Protein AF-0000000084810720 (afdb_homodimer)

Secondary structure (DSSP, 8-state):
-HHHHTHHHHTTSPSSEEEE-HHHHHHHHHHHHHHHHTTT-EEEEEGGG---HHHHHHHHHTT-EEEESSHHHHHHHHHTT--GGGEEE--SS--HHHHHHHHHHT-SEEEE-SHHHHHHHHHHHHHHT--EEEEEEEE------S-TTT---STT-SSSEEHHHHHHTHHHHHH-SSEEEEEEE----SSB--HHHHHHHHHHHHHHHHHHHHTT---SEEE----B---SS-GGG-SS--HHHHHHHHHHH---TT-EEEE--SHHHHSTTEEEEEEEEEEEE-TT--EEEEES--TTT--HHHHH-----EEESSS-TTPPEEEEEEE-SSS-TT-EEEEEEEEE---TT-EEEE-S-SSSSGGG-B-GGGPPPPEEEEGGG--/-HHHHTHHHHTTSPSSEEEE-HHHHHHHHHHHHHHHHTTT-EEEEEGGG---HHHHHHHHHTT-EEEESSHHHHHHHHHTT--GGGEEE--SS--HHHHHHHHHHT-SEEEE-SHHHHHHHHHHHHHHT--EEEEEEEE------S-TTT---STT-SSSEEHHHHHHTHHHHHH-SSEEEEEEE----SSB--HHHHHHHHHHHHHHHHHHHHTT---SEEE----B---SS-GGG-SS--HHHHHHHHHHH---TT-EEEE--SHHHHTTTEEEEEEEEEEEE-TT--EEEEES--TTT--HHHHH-----EEESSS-TTPPEEEEEEE-SSS-TT-EEEEEEEEE---TT-EEEE-S-SSSSGGG-B-GGGPPPPEEEEGGG--

Sequence (774 aa):
MLSRQIASKLRGYETPFYLYDMALLRQTLESVVYESKKYGYKVHYAIKANYDDHLLAVIREYGLGIDCASGNELRKAVEAGFDPKGIVYAGVGKRDKELKYAIEQNILAINCESIQELELVDALSAEAGKVTDIALRINPDIDPKTNHCIDTGQADSKFGISYEEVLEHAAEIRSLKNVNIIGLHLHIGSQIRELHVFENMCNKVNVIVENLEKLGCKFRFVDVGGGLGVNYDVPENEPIPNFASLFSIVHNHLRIGDREVHFEFGRSIVAECGELITTVLFNKTTATGRKLVIVDASMTELVRPAMYGSYHNIENITAKDDEVREKYTVVGTACESTDVFDENVTLRRTHRGDLLTIKSAGAYGMSMASRYNLHDLPGAVYSDEIKMLSRQIASKLRGYETPFYLYDMALLRQTLESVVYESKKYGYKVHYAIKANYDDHLLAVIREYGLGIDCASGNELRKAVEAGFDPKGIVYAGVGKRDKELKYAIEQNILAINCESIQELELVDALSAEAGKVTDIALRINPDIDPKTNHCIDTGQADSKFGISYEEVLEHAAEIRSLKNVNIIGLHLHIGSQIRELHVFENMCNKVNVIVENLEKLGCKFRFVDVGGGLGVNYDVPENEPIPNFASLFSIVHNHLRIGDREVHFEFGRSIVAECGELITTVLFNKTTATGRKLVIVDASMTELVRPAMYGSYHNIENITAKDDEVREKYTVVGTACESTDVFDENVTLRRTHRGDLLTIKSAGAYGMSMASRYNLHDLPGAVYSDEIK

Radius of gyration: 27.64 Å; Cα contacts (8 Å, |Δi|>4): 1831; chains: 2; bounding box: 71×82×56 Å

InterPro domains:
  IPR000183 Ornithine/DAP/Arg decarboxylase [PR01179] (45-63)
  IPR000183 Ornithine/DAP/Arg decarboxylase [PR01179] (65-77)
  IPR000183 Ornithine/DAP/Arg decarboxylase [PR01179] (178-191)
  IPR000183 Ornithine/DAP/Arg decarboxylase [PR01179] (261-280)
  IPR000183 Ornithine/DAP/Arg decarboxylase [PR01179] (362-375)
  IPR002986 Diaminopimelate decarboxylase, LysA [PR01181] (63-80)
  IPR002986 Diaminopimelate decarboxylase, LysA [PR01181] (152-161)
  IPR002986 Diaminopimelate decarboxylase, LysA [PR01181] (290-308)
  IPR002986 Diaminopimelate decarboxylase, LysA [TIGR01048] (11-383)
  IPR002986 Diaminopimelate decarboxylase, LysA [cd06828] (13-381)
  IPR009006 Alanine racemase/group IV decarboxylase, C-terminal [G3DSA:2.40.37.10] (11-384)
  IPR009006 Alanine racemase/group IV decarboxylase, C-terminal [SSF50621] (250-383)
  IPR022643 Orn/DAP/Arg decarboxylase 2, C-terminal [PF00278] (17-362)
  IPR022644 Orn/DAP/Arg decarboxylase 2, N-terminal [PF02784] (40-271)
  IPR022653 Orn/DAP/Arg decarboxylase 2, pyridoxal-phosphate binding site [PS00878] (45-63)
  IPR029066 PLP-binding barrel [G3DSA:3.20.20.10] (22-268)
  IPR029066 PLP-binding barrel [SSF51419] (14-273)

Nearest PDB structures (foldseek):
  3c5q-assembly1_A-2  TM=9.514E-01  e=4.712E-42  unclassified
  2qgh-assembly1_A-2  TM=9.510E-01  e=9.494E-42  unclassified
  4xg1-assembly1_B  TM=9.129E-01  e=1.544E-35  Psychromonas ingrahamii 37
  3n2b-assembly2_D  TM=8.959E-01  e=3.299E-35  Vibrio cholerae O1 biovar El Tor str. N16961
  3n2b-assembly2_C  TM=8.594E-01  e=1.339E-34  Vibrio cholerae O1 biovar El Tor str. N16961

Organism: NCBI:txid717959

Solvent-accessible surface area (backbone atoms only — not comparable to full-atom values): 39087 Å² total; per-residue (Å²): 107,70,62,61,79,43,37,82,70,52,72,79,52,76,69,30,23,36,39,33,36,53,67,56,35,50,53,37,50,50,48,47,50,56,49,29,56,76,73,61,43,44,51,16,37,25,41,60,21,46,71,49,66,72,58,48,51,55,48,48,75,71,65,47,26,34,32,22,52,32,53,50,36,44,49,50,42,49,74,68,64,46,58,40,65,41,26,35,41,42,41,62,54,79,48,69,72,37,49,53,49,46,63,70,58,54,38,46,23,44,34,30,31,40,70,68,50,45,53,48,50,26,52,54,19,50,75,69,73,41,67,40,43,24,20,46,22,38,30,74,53,44,86,58,84,53,60,74,68,53,30,43,11,33,49,78,33,81,42,33,27,40,63,65,55,50,62,74,38,40,69,62,59,67,65,50,81,17,48,38,63,37,28,39,34,33,49,64,39,59,66,44,79,57,67,65,60,55,48,53,48,26,52,51,48,36,52,51,51,54,54,42,40,74,72,66,54,63,58,53,30,41,28,59,26,44,22,56,25,70,45,47,80,53,37,83,81,41,69,55,52,67,51,58,60,52,52,50,46,46,66,73,50,44,70,68,78,89,43,41,43,32,35,31,43,27,49,50,56,34,13,64,26,14,28,38,37,24,35,30,63,43,75,47,66,31,78,82,63,51,36,33,38,31,25,63,38,25,38,35,48,43,32,46,27,46,54,71,66,44,76,53,36,61,45,58,51,60,50,63,89,84,45,57,72,41,69,28,25,39,26,26,25,51,96,44,70,46,25,38,61,41,74,78,40,73,31,47,56,77,51,65,69,32,38,35,38,36,39,55,34,26,29,48,11,74,34,50,25,28,35,44,54,54,43,75,75,61,49,78,46,48,56,87,72,62,131,106,70,62,60,78,44,35,80,68,52,72,80,54,76,68,29,24,36,41,33,38,53,68,54,35,50,52,36,51,50,47,49,49,57,49,30,56,77,74,60,43,44,51,16,36,24,42,60,21,46,71,51,65,72,58,49,52,56,47,47,75,70,65,48,27,34,33,20,51,32,54,51,36,44,50,48,43,50,73,68,64,47,60,40,64,41,26,35,38,41,42,62,52,79,48,70,74,35,49,54,49,46,60,72,57,55,38,47,23,43,35,32,32,38,71,69,50,45,51,48,50,26,53,54,20,50,76,69,71,41,68,40,43,23,20,46,22,39,32,76,54,46,84,59,85,52,61,74,71,52,35,43,13,32,50,79,33,82,44,32,28,41,62,64,54,50,60,72,39,41,68,61,60,68,64,50,80,17,47,40,61,38,28,38,33,34,49,65,37,59,66,42,79,57,66,65,61,55,50,50,48,25,50,50,48,35,52,52,51,52,55,42,41,74,73,67,54,64,58,53,30,40,28,61,26,44,23,57,24,71,46,47,80,52,38,82,81,40,68,54,52,67,50,58,60,52,53,50,47,46,65,74,50,43,70,67,78,90,44,42,43,34,34,32,42,26,50,49,56,34,13,62,26,14,26,40,35,25,35,30,63,44,75,46,67,31,78,81,63,51,37,33,36,30,26,64,37,27,38,33,47,43,31,45,28,47,54,70,65,44,76,54,37,62,44,60,50,59,50,62,87,84,44,59,75,42,70,28,25,38,27,26,26,51,94,44,67,46,25,38,59,41,74,78,40,71,31,49,58,79,52,68,70,32,38,35,37,36,40,54,33,27,29,49,11,74,35,49,24,29,36,42,53,53,42,73,74,60,50,77,46,46,56,85,72,62,130

Structure (mmCIF, N/CA/C/O backbone):
data_AF-0000000084810720-model_v1
#
loop_
_entity.id
_entity.type
_entity.pdbx_description
1 polymer 'Diaminopimelate decarboxylase'
#
loop_
_atom_site.group_PDB
_atom_site.id
_atom_site.type_symbol
_atom_site.label_atom_id
_atom_site.label_alt_id
_atom_site.label_comp_id
_atom_site.label_asym_id
_atom_site.label_entity_id
_atom_site.label_seq_id
_atom_site.pdbx_PDB_ins_code
_atom_site.Cartn_x
_atom_site.Cartn_y
_atom_site.Cartn_z
_atom_site.occupancy
_atom_site.B_iso_or_equiv
_atom_site.auth_seq_id
_atom_site.auth_comp_id
_atom_site.auth_asym_id
_atom_site.auth_atom_id
_atom_site.pdbx_PDB_model_num
ATOM 1 N N . MET A 1 1 ? -27.172 2.68 7.051 1 84.62 1 MET A N 1
ATOM 2 C CA . MET A 1 1 ? -26.125 2.857 6.047 1 84.62 1 MET A CA 1
ATOM 3 C C . MET A 1 1 ? -26.719 2.889 4.645 1 84.62 1 MET A C 1
ATOM 5 O O . MET A 1 1 ? -27.688 2.174 4.355 1 84.62 1 MET A O 1
ATOM 9 N N . LEU A 1 2 ? -26.219 3.75 3.887 1 90.38 2 LEU A N 1
ATOM 10 C CA . LEU A 1 2 ? -26.766 4.031 2.564 1 90.38 2 LEU A CA 1
ATOM 11 C C . LEU A 1 2 ? -26.812 2.77 1.713 1 90.38 2 LEU A C 1
ATOM 13 O O . LEU A 1 2 ? -27.812 2.5 1.042 1 90.38 2 LEU A O 1
ATOM 17 N N . SER A 1 3 ? -25.781 1.954 1.827 1 93.44 3 SER A N 1
ATOM 18 C CA . SER A 1 3 ? -25.672 0.78 0.967 1 93.44 3 SER A CA 1
ATOM 19 C C . SER A 1 3 ? -26.844 -0.168 1.187 1 93.44 3 SER A C 1
ATOM 21 O O . SER A 1 3 ? -27.422 -0.688 0.227 1 93.44 3 SER A O 1
ATOM 23 N N . ARG A 1 4 ? -27.203 -0.356 2.422 1 91.44 4 ARG A N 1
ATOM 24 C CA . ARG A 1 4 ? -28.328 -1.239 2.746 1 91.44 4 ARG A CA 1
ATOM 25 C C . ARG A 1 4 ? -29.625 -0.712 2.158 1 91.44 4 ARG A C 1
ATOM 27 O O . ARG A 1 4 ? -30.438 -1.485 1.653 1 91.44 4 ARG A O 1
ATOM 34 N N . GLN A 1 5 ? -29.812 0.526 2.189 1 92.31 5 GLN A N 1
ATOM 35 C CA . GLN A 1 5 ? -31.047 1.177 1.761 1 92.31 5 GLN A CA 1
ATOM 36 C C . GLN A 1 5 ? -31.219 1.095 0.246 1 92.31 5 GLN A C 1
ATOM 38 O O . GLN A 1 5 ? -32.344 1.059 -0.258 1 92.31 5 GLN A O 1
ATOM 43 N N . ILE A 1 6 ? -30.062 0.969 -0.475 1 94.81 6 ILE A N 1
ATOM 44 C CA . ILE A 1 6 ? -30.172 1.037 -1.928 1 94.81 6 ILE A CA 1
ATOM 45 C C . ILE A 1 6 ? -29.484 -0.176 -2.555 1 94.81 6 ILE A C 1
ATOM 47 O O . ILE A 1 6 ? -28.922 -0.084 -3.65 1 94.81 6 ILE A O 1
ATOM 51 N N . ALA A 1 7 ? -29.406 -1.198 -1.912 1 94.88 7 ALA A N 1
ATOM 52 C CA . ALA A 1 7 ? -28.688 -2.4 -2.314 1 94.88 7 ALA A CA 1
ATOM 53 C C . ALA A 1 7 ? -29.078 -2.836 -3.723 1 94.88 7 ALA A C 1
ATOM 55 O O . ALA A 1 7 ? -28.234 -3.191 -4.535 1 94.88 7 ALA A O 1
ATOM 56 N N . SER A 1 8 ? -30.344 -2.824 -4.031 1 92.62 8 SER A N 1
ATOM 57 C CA . SER A 1 8 ? -30.844 -3.27 -5.328 1 92.62 8 SER A CA 1
ATOM 58 C C . SER A 1 8 ? -30.297 -2.412 -6.461 1 92.62 8 SER A C 1
ATOM 60 O O . SER A 1 8 ? -30.031 -2.916 -7.555 1 92.62 8 SER A O 1
ATOM 62 N N . LYS A 1 9 ? -30.094 -1.129 -6.184 1 94.69 9 LYS A N 1
ATOM 63 C CA . LYS A 1 9 ? -29.578 -0.205 -7.199 1 94.69 9 LYS A CA 1
ATOM 64 C C . LYS A 1 9 ? -28.094 -0.407 -7.434 1 94.69 9 LYS A C 1
ATOM 66 O O . LYS A 1 9 ? -27.562 -0.013 -8.477 1 94.69 9 LYS A O 1
ATOM 71 N N . LEU A 1 10 ? -27.422 -1.032 -6.5 1 95.69 10 LEU A N 1
ATOM 72 C CA . LEU A 1 10 ? -25.969 -1.139 -6.555 1 95.69 10 LEU A CA 1
ATOM 73 C C . LEU A 1 10 ? -25.531 -2.271 -7.48 1 95.69 10 LEU A C 1
ATOM 75 O O . LEU A 1 10 ? -24.391 -2.305 -7.941 1 95.69 10 LEU A O 1
ATOM 79 N N . ARG A 1 11 ? -26.406 -3.207 -7.852 1 92.25 11 ARG A N 1
ATOM 80 C CA . ARG A 1 11 ? -26.094 -4.352 -8.703 1 92.25 11 ARG A CA 1
ATOM 81 C C . ARG A 1 11 ? -25.766 -3.908 -10.125 1 92.25 11 ARG A C 1
ATOM 83 O O . ARG A 1 11 ? -25.125 -4.641 -10.875 1 92.25 11 ARG A O 1
ATOM 90 N N . GLY A 1 12 ? -26.109 -2.699 -10.445 1 90.56 12 GLY A N 1
ATOM 91 C CA . GLY A 1 12 ? -25.859 -2.197 -11.789 1 90.56 12 GLY A CA 1
ATOM 92 C C . GLY A 1 12 ? -24.453 -1.64 -11.953 1 90.56 12 GLY A C 1
ATOM 93 O O . GLY A 1 12 ? -24 -1.419 -13.078 1 90.56 12 GLY A O 1
ATOM 94 N N . TYR A 1 13 ? -23.703 -1.495 -10.898 1 95.62 13 TYR A N 1
ATOM 95 C CA . TYR A 1 13 ? -22.359 -0.927 -10.945 1 95.62 13 TYR A CA 1
ATOM 96 C C . TYR A 1 13 ? -21.297 -2.021 -10.867 1 95.62 13 TYR A C 1
ATOM 98 O O . TYR A 1 13 ? -21.484 -3.031 -10.188 1 95.62 13 TYR A O 1
ATOM 106 N N . GLU A 1 14 ? -20.234 -1.874 -11.539 1 96.5 14 GLU A N 1
ATOM 107 C CA . GLU A 1 14 ? -19.141 -2.842 -11.5 1 96.5 14 GLU A CA 1
ATOM 108 C C . GLU A 1 14 ? -18.375 -2.76 -10.18 1 96.5 14 GLU A C 1
ATOM 110 O O . GLU A 1 14 ? -17.859 -1.699 -9.82 1 96.5 14 GLU A O 1
ATOM 115 N N . THR A 1 15 ? -18.297 -3.836 -9.469 1 97.94 15 THR A N 1
ATOM 116 C CA . THR A 1 15 ? -17.547 -3.91 -8.219 1 97.94 15 THR A CA 1
ATOM 117 C C . THR A 1 15 ? -16.094 -4.309 -8.484 1 97.94 15 THR A C 1
ATOM 119 O O . THR A 1 15 ? -15.789 -4.891 -9.531 1 97.94 15 THR A O 1
ATOM 122 N N . PRO A 1 16 ? -15.258 -3.936 -7.527 1 98.44 16 PRO A N 1
ATOM 123 C CA . PRO A 1 16 ? -15.484 -3.141 -6.316 1 98.44 16 PRO A CA 1
ATOM 124 C C . PRO A 1 16 ? -15.539 -1.642 -6.598 1 98.44 16 PRO A C 1
ATOM 126 O O . PRO A 1 16 ? -14.938 -1.17 -7.566 1 98.44 16 PRO A O 1
ATOM 129 N N . PHE A 1 17 ? -16.312 -0.881 -5.848 1 98.69 17 PHE A N 1
ATOM 130 C CA . PHE A 1 17 ? -16.344 0.572 -5.957 1 98.69 17 PHE A CA 1
ATOM 131 C C . PHE A 1 17 ? -16.609 1.213 -4.598 1 98.69 17 PHE A C 1
ATOM 133 O O . PHE A 1 17 ? -17.109 0.559 -3.688 1 98.69 17 PHE A O 1
ATOM 140 N N . TYR A 1 18 ? -16.188 2.438 -4.426 1 98.88 18 TYR A N 1
ATOM 141 C CA . TYR A 1 18 ? -16.531 3.221 -3.244 1 98.88 18 TYR A CA 1
ATOM 142 C C . TYR A 1 18 ? -17.891 3.9 -3.42 1 98.88 18 TYR A C 1
ATOM 144 O O . TYR A 1 18 ? -18.141 4.535 -4.445 1 98.88 18 TYR A O 1
ATOM 152 N N . LEU A 1 19 ? -18.719 3.695 -2.477 1 98.81 19 LEU A N 1
ATOM 153 C CA . LEU A 1 19 ? -20 4.395 -2.391 1 98.81 19 LEU A CA 1
ATOM 154 C C . LEU A 1 19 ? -19.922 5.547 -1.395 1 98.81 19 LEU A C 1
ATOM 156 O O . LEU A 1 19 ? -19.672 5.328 -0.208 1 98.81 19 LEU A O 1
ATOM 160 N N . TYR A 1 20 ? -20.172 6.781 -1.903 1 98.81 20 TYR A N 1
ATOM 161 C CA . TYR A 1 20 ? -20.109 7.949 -1.034 1 98.81 20 TYR A CA 1
ATOM 162 C C . TYR A 1 20 ? -21.516 8.492 -0.752 1 98.81 20 TYR A C 1
ATOM 164 O O . TYR A 1 20 ? -22.25 8.836 -1.679 1 98.81 20 TYR A O 1
ATOM 172 N N . ASP A 1 21 ? -21.859 8.508 0.487 1 98.75 21 ASP A N 1
ATOM 173 C CA . ASP A 1 21 ? -23.094 9.141 0.952 1 98.75 21 ASP A CA 1
ATOM 174 C C . ASP A 1 21 ? -22.922 10.656 1.062 1 98.75 21 ASP A C 1
ATOM 176 O O . ASP A 1 21 ? -22.516 11.164 2.109 1 98.75 21 ASP A O 1
ATOM 180 N N . MET A 1 22 ? -23.375 11.344 0.052 1 98.62 22 MET A N 1
ATOM 181 C CA . MET A 1 22 ? -23.109 12.773 -0.037 1 98.62 22 MET A CA 1
ATOM 182 C C . MET A 1 22 ? -23.984 13.547 0.946 1 98.62 22 MET A C 1
ATOM 184 O O . MET A 1 22 ? -23.609 14.617 1.419 1 98.62 22 MET A O 1
ATOM 188 N N . ALA A 1 23 ? -25.141 13.023 1.277 1 98.44 23 ALA A N 1
ATOM 189 C CA . ALA A 1 23 ? -25.984 13.656 2.289 1 98.44 23 ALA A CA 1
ATOM 190 C C . ALA A 1 23 ? -25.328 13.602 3.664 1 98.44 23 ALA A C 1
ATOM 192 O O . ALA A 1 23 ? -25.344 14.586 4.41 1 98.44 23 ALA A O 1
ATOM 193 N N . LEU A 1 24 ? -24.75 12.469 3.951 1 98.62 24 LEU A N 1
ATOM 194 C CA . LEU A 1 24 ? -24.078 12.328 5.23 1 98.62 24 LEU A CA 1
ATOM 195 C C . LEU A 1 24 ? -22.859 13.242 5.301 1 98.62 24 LEU A C 1
ATOM 197 O O . LEU A 1 24 ? -22.578 13.844 6.344 1 98.62 24 LEU A O 1
ATOM 201 N N . LEU A 1 25 ? -22.094 13.352 4.23 1 98.88 25 LEU A N 1
ATOM 202 C CA . LEU A 1 25 ? -20.984 14.289 4.188 1 98.88 25 LEU A CA 1
ATOM 203 C C . LEU A 1 25 ? -21.453 15.703 4.5 1 98.88 25 LEU A C 1
ATOM 205 O O . LEU A 1 25 ? -20.844 16.391 5.332 1 98.88 25 LEU A O 1
ATOM 209 N N . ARG A 1 26 ? -22.547 16.125 3.873 1 98.81 26 ARG A N 1
ATOM 210 C CA . ARG A 1 26 ? -23.062 17.469 4.086 1 98.81 26 ARG A CA 1
ATOM 211 C C . ARG A 1 26 ? -23.484 17.672 5.535 1 98.81 26 ARG A C 1
ATOM 213 O O . ARG A 1 26 ? -23.234 18.734 6.125 1 98.81 26 ARG A O 1
ATOM 220 N N . GLN A 1 27 ? -24.109 16.672 6.094 1 98.81 27 GLN A N 1
ATOM 221 C CA . GLN A 1 27 ? -24.516 16.766 7.488 1 98.81 27 GLN A CA 1
ATOM 222 C C . GLN A 1 27 ? -23.312 16.906 8.414 1 98.81 27 GLN A C 1
ATOM 224 O O . GLN A 1 27 ? -23.344 17.672 9.375 1 98.81 27 GLN A O 1
ATOM 229 N N . THR A 1 28 ? -22.281 16.141 8.125 1 98.88 28 THR A N 1
ATOM 230 C CA . THR A 1 28 ? -21.062 16.203 8.914 1 98.88 28 THR A CA 1
ATOM 231 C C . THR A 1 28 ? -20.422 17.594 8.805 1 98.88 28 THR A C 1
ATOM 233 O O . THR A 1 28 ? -20.016 18.172 9.82 1 98.88 28 THR A O 1
ATOM 236 N N . LEU A 1 29 ? -20.391 18.109 7.605 1 98.94 29 LEU A N 1
ATOM 237 C CA . LEU A 1 29 ? -19.812 19.422 7.359 1 98.94 29 LEU A CA 1
ATOM 238 C C . LEU A 1 29 ? -20.656 20.516 8.031 1 98.94 29 LEU A C 1
ATOM 240 O O . LEU A 1 29 ? -20.094 21.469 8.586 1 98.94 29 LEU A O 1
ATOM 244 N N . GLU A 1 30 ? -21.953 20.344 7.996 1 98.81 30 GLU A N 1
ATOM 245 C CA . GLU A 1 30 ? -22.828 21.281 8.703 1 98.81 30 GLU A CA 1
ATOM 246 C C . GLU A 1 30 ? -22.516 21.312 10.195 1 98.81 30 GLU A C 1
ATOM 248 O O . GLU A 1 30 ? -22.438 22.375 10.805 1 98.81 30 GLU A O 1
ATOM 253 N N . SER A 1 31 ? -22.328 20.172 10.688 1 98.81 31 SER A N 1
ATOM 254 C CA . SER A 1 31 ? -22.047 20.031 12.109 1 98.81 31 SER A CA 1
ATOM 255 C C . SER A 1 31 ? -20.719 20.688 12.477 1 98.81 31 SER A C 1
ATOM 257 O O . SER A 1 31 ? -20.641 21.469 13.43 1 98.81 31 SER A O 1
ATOM 259 N N . VAL A 1 32 ? -19.672 20.391 11.773 1 98.62 32 VAL A N 1
ATOM 260 C CA . VAL A 1 32 ? -18.344 20.891 12.125 1 98.62 32 VAL A CA 1
ATOM 261 C C . VAL A 1 32 ? -18.297 22.406 11.945 1 98.62 32 VAL A C 1
ATOM 263 O O . VAL A 1 32 ? -17.703 23.125 12.758 1 98.62 32 VAL A O 1
ATOM 266 N N . VAL A 1 33 ? -18.984 22.922 10.914 1 98.69 33 VAL A N 1
ATOM 267 C CA . VAL A 1 33 ? -19 24.359 10.664 1 98.69 33 VAL A CA 1
ATOM 268 C C . VAL A 1 33 ? -19.812 25.062 11.742 1 98.69 33 VAL A C 1
ATOM 270 O O . VAL A 1 33 ? -19.375 26.062 12.297 1 98.69 33 VAL A O 1
ATOM 273 N N . TYR A 1 34 ? -20.984 24.5 12.016 1 98.69 34 TYR A N 1
ATOM 274 C CA . TYR A 1 34 ? -21.844 25.094 13.031 1 98.69 34 TYR A CA 1
ATOM 275 C C . TYR A 1 34 ? -21.141 25.156 14.375 1 98.69 34 TYR A C 1
ATOM 277 O O . TYR A 1 34 ? -21.125 26.203 15.023 1 98.69 34 TYR A O 1
ATOM 285 N N . GLU A 1 35 ? -20.547 24.078 14.805 1 98.62 35 GLU A N 1
ATOM 286 C CA . GLU A 1 35 ? -19.938 24 16.125 1 98.62 35 GLU A CA 1
ATOM 287 C C . GLU A 1 35 ? -18.656 24.844 16.188 1 98.62 35 GLU A C 1
ATOM 289 O O . GLU A 1 35 ? -18.359 25.438 17.219 1 98.62 35 GLU A O 1
ATOM 294 N N . SER A 1 36 ? -17.875 24.891 15.125 1 98.44 36 SER A N 1
ATOM 295 C CA . SER A 1 36 ? -16.641 25.672 15.125 1 98.44 36 SER A CA 1
ATOM 296 C C . SER A 1 36 ? -16.938 27.156 15.172 1 98.44 36 SER A C 1
ATOM 298 O O . SER A 1 36 ? -16.203 27.922 15.812 1 98.44 36 SER A O 1
ATOM 300 N N . LYS A 1 37 ? -17.969 27.594 14.562 1 97.94 37 LYS A N 1
ATOM 301 C CA . LYS A 1 37 ? -18.344 29.016 14.508 1 97.94 37 LYS A CA 1
ATOM 302 C C . LYS A 1 37 ? -18.672 29.547 15.891 1 97.94 37 LYS A C 1
ATOM 304 O O . LYS A 1 37 ? -18.453 30.734 16.172 1 97.94 37 LYS A O 1
ATOM 309 N N . LYS A 1 38 ? -19.156 28.672 16.719 1 97.62 38 LYS A N 1
ATOM 310 C CA . LYS A 1 38 ? -19.5 29.078 18.078 1 97.62 38 LYS A CA 1
ATOM 311 C C . LYS A 1 38 ? -18.297 29.688 18.797 1 97.62 38 LYS A C 1
ATOM 313 O O . LYS A 1 38 ? -18.453 30.547 19.672 1 97.62 38 LYS A O 1
ATOM 318 N N . TYR A 1 39 ? -17.141 29.281 18.391 1 97.38 39 TYR A N 1
ATOM 319 C CA . TYR A 1 39 ? -15.945 29.688 19.109 1 97.38 39 TYR A CA 1
ATOM 320 C C . TYR A 1 39 ? -14.977 30.422 18.188 1 97.38 39 TYR A C 1
ATOM 322 O O . TYR A 1 39 ? -13.875 30.781 18.609 1 97.38 39 TYR A O 1
ATOM 330 N N . GLY A 1 40 ? -15.352 30.578 16.922 1 97.38 40 GLY A N 1
ATOM 331 C CA . GLY A 1 40 ? -14.484 31.234 15.953 1 97.38 40 GLY A CA 1
ATOM 332 C C . GLY A 1 40 ? -13.312 30.359 15.516 1 97.38 40 GLY A C 1
ATOM 333 O O . GLY A 1 40 ? -12.258 30.891 15.141 1 97.38 40 GLY A O 1
ATOM 334 N N . TYR A 1 41 ? -13.438 29.094 15.633 1 98.25 41 TYR A N 1
ATOM 335 C CA . TYR A 1 41 ? -12.383 28.172 15.25 1 98.25 41 TYR A CA 1
ATOM 336 C C . TYR A 1 41 ? -12.312 28.016 13.734 1 98.25 41 TYR A C 1
ATOM 338 O O . TYR A 1 41 ? -13.336 28.109 13.047 1 98.25 41 TYR A O 1
ATOM 346 N N . LYS A 1 42 ? -11.117 27.844 13.18 1 98.38 42 LYS A N 1
ATOM 347 C CA . LYS A 1 42 ? -10.906 27.562 11.766 1 98.38 42 LYS A CA 1
ATOM 348 C C . LYS A 1 42 ? -10.609 26.078 11.539 1 98.38 42 LYS A C 1
ATOM 350 O O . LYS A 1 42 ? -9.805 25.484 12.258 1 98.38 42 LYS A O 1
ATOM 355 N N . VAL A 1 43 ? -11.305 25.5 10.57 1 98.69 43 VAL A N 1
ATOM 356 C CA . VAL A 1 43 ? -11.133 24.062 10.297 1 98.69 43 VAL A CA 1
ATOM 357 C C . VAL A 1 43 ? -10.539 23.875 8.906 1 98.69 43 VAL A C 1
ATOM 359 O O . VAL A 1 43 ? -11.031 24.438 7.93 1 98.69 43 VAL A O 1
ATOM 362 N N . HIS A 1 44 ? -9.445 23.188 8.844 1 98.81 44 HIS A N 1
ATOM 363 C CA . HIS A 1 44 ? -8.82 22.75 7.598 1 98.81 44 HIS A CA 1
ATOM 364 C C . HIS A 1 44 ? -9.047 21.266 7.344 1 98.81 44 HIS A C 1
ATOM 366 O O . HIS A 1 44 ? -8.812 20.438 8.227 1 98.81 44 HIS A O 1
ATOM 372 N N . TYR A 1 45 ? -9.523 20.953 6.191 1 98.88 45 TYR A N 1
ATOM 373 C CA . TYR A 1 45 ? -9.688 19.547 5.824 1 98.88 45 TYR A CA 1
ATOM 374 C C . TYR A 1 45 ? -8.352 18.922 5.453 1 98.88 45 TYR A C 1
ATOM 376 O O . TYR A 1 45 ? -7.645 19.422 4.578 1 98.88 45 TYR A O 1
ATOM 384 N N . ALA A 1 46 ? -7.957 17.828 6.164 1 98.62 46 ALA A N 1
ATOM 385 C CA . ALA A 1 46 ? -6.766 17.078 5.777 1 98.62 46 ALA A CA 1
ATOM 386 C C . ALA A 1 46 ? -7 16.312 4.48 1 98.62 46 ALA A C 1
ATOM 388 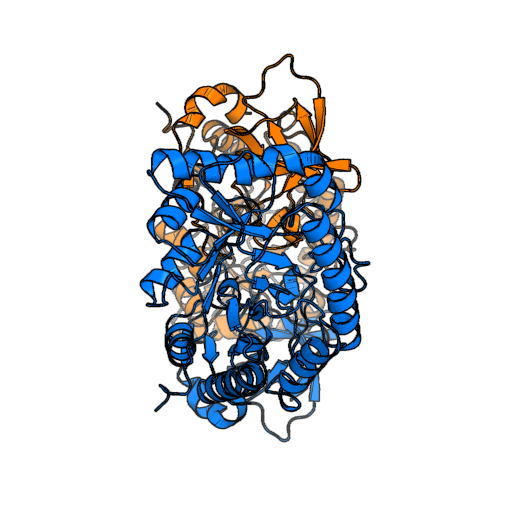O O . ALA A 1 46 ? -7.547 15.211 4.496 1 98.62 46 ALA A O 1
ATOM 389 N N . ILE A 1 47 ? -6.484 16.766 3.416 1 98.75 47 ILE A N 1
ATOM 390 C CA . ILE A 1 47 ? -6.859 16.328 2.078 1 98.75 47 ILE A CA 1
ATOM 391 C C . ILE A 1 47 ? -6.344 14.906 1.844 1 98.75 47 ILE A C 1
ATOM 393 O O . ILE A 1 47 ? -6.863 14.188 0.989 1 98.75 47 ILE A O 1
ATOM 397 N N . LYS A 1 48 ? -5.328 14.469 2.611 1 98.25 48 LYS A N 1
ATOM 398 C CA . LYS A 1 48 ? -4.758 13.133 2.443 1 98.25 48 LYS A CA 1
ATOM 399 C C . LYS A 1 48 ? -5.793 12.055 2.758 1 98.25 48 LYS A C 1
ATOM 401 O O . LYS A 1 48 ? -5.621 10.891 2.377 1 98.25 48 LYS A O 1
ATOM 406 N N . ALA A 1 49 ? -6.848 12.406 3.514 1 98.56 49 ALA A N 1
ATOM 407 C CA . ALA A 1 49 ? -7.879 11.438 3.869 1 98.56 49 ALA A CA 1
ATOM 408 C C . ALA A 1 49 ? -8.633 10.961 2.631 1 98.56 49 ALA A C 1
ATOM 410 O O . ALA A 1 49 ? -8.969 9.781 2.516 1 98.56 49 ALA A O 1
ATOM 411 N N . ASN A 1 50 ? -8.93 11.875 1.785 1 98.88 50 ASN A N 1
ATOM 412 C CA . ASN A 1 50 ? -9.648 11.602 0.545 1 98.88 50 ASN A CA 1
ATOM 413 C C . ASN A 1 50 ? -9.648 12.82 -0.376 1 98.88 50 ASN A C 1
ATOM 415 O O . ASN A 1 50 ? -10.211 13.859 -0.032 1 98.88 50 ASN A O 1
ATOM 419 N N . TYR A 1 51 ? -9.062 12.766 -1.513 1 98.62 51 TYR A N 1
ATOM 420 C CA . TYR A 1 51 ? -8.945 13.906 -2.412 1 98.62 51 TYR A CA 1
ATOM 421 C C . TYR A 1 51 ? -9.867 13.75 -3.617 1 98.62 51 TYR A C 1
ATOM 423 O O . TYR A 1 51 ? -9.586 14.281 -4.695 1 98.62 51 TYR A O 1
ATOM 431 N N . ASP A 1 52 ? -10.906 12.883 -3.471 1 98.44 52 ASP A N 1
ATOM 432 C CA . ASP A 1 52 ? -11.914 12.734 -4.512 1 98.44 52 ASP A CA 1
ATOM 433 C C . ASP A 1 52 ? -12.5 14.086 -4.918 1 98.44 52 ASP A C 1
ATOM 435 O O . ASP A 1 52 ? -12.859 14.891 -4.059 1 98.44 52 ASP A O 1
ATOM 439 N N . ASP A 1 53 ? -12.648 14.32 -6.172 1 98.44 53 ASP A N 1
ATOM 440 C CA . ASP A 1 53 ? -13.055 15.633 -6.684 1 98.44 53 ASP A CA 1
ATOM 441 C C . ASP A 1 53 ? -14.461 15.992 -6.227 1 98.44 53 ASP A C 1
ATOM 443 O O . ASP A 1 53 ? -14.742 17.156 -5.906 1 98.44 53 ASP A O 1
ATOM 447 N N . HIS A 1 54 ? -15.344 15.023 -6.227 1 98.69 54 HIS A N 1
ATOM 448 C CA . HIS A 1 54 ? -16.719 15.281 -5.824 1 98.69 54 HIS A CA 1
ATOM 449 C C . HIS A 1 54 ? -16.797 15.633 -4.344 1 98.69 54 HIS A C 1
ATOM 451 O O . HIS A 1 54 ? -17.547 16.547 -3.963 1 98.69 54 HIS A O 1
ATOM 457 N N . LEU A 1 55 ? -16.078 15 -3.535 1 98.88 55 LEU A N 1
ATOM 458 C CA . LEU A 1 55 ? -16.031 15.305 -2.109 1 98.88 55 LEU A CA 1
ATOM 459 C C . LEU A 1 55 ? -15.438 16.688 -1.872 1 98.88 55 LEU A C 1
ATOM 461 O O . LEU A 1 55 ? -15.977 17.484 -1.096 1 98.88 55 LEU A O 1
ATOM 465 N N . LEU A 1 56 ? -14.328 16.984 -2.578 1 98.88 56 LEU A N 1
ATOM 466 C CA . LEU A 1 56 ? -13.641 18.266 -2.398 1 98.88 56 LEU A CA 1
ATOM 467 C C . LEU A 1 56 ? -14.547 19.438 -2.787 1 98.88 56 LEU A C 1
ATOM 469 O O . LEU A 1 56 ? -14.523 20.484 -2.139 1 98.88 56 LEU A O 1
ATOM 473 N N . ALA A 1 57 ? -15.305 19.219 -3.83 1 98.75 57 ALA A N 1
ATOM 474 C CA . ALA A 1 57 ? -16.219 20.281 -4.258 1 98.75 57 ALA A CA 1
ATOM 475 C C . ALA A 1 57 ? -17.219 20.609 -3.156 1 98.75 57 ALA A C 1
ATOM 477 O O . ALA A 1 57 ? -17.469 21.797 -2.869 1 98.75 57 ALA A O 1
ATOM 478 N N . VAL A 1 58 ? -17.75 19.609 -2.525 1 98.81 58 VAL A N 1
ATOM 479 C CA . VAL A 1 58 ? -18.719 19.812 -1.451 1 98.81 58 VAL A CA 1
ATOM 480 C C . VAL A 1 58 ? -18.031 20.438 -0.247 1 98.81 58 VAL A C 1
ATOM 482 O O . VAL A 1 58 ? -18.562 21.375 0.355 1 98.81 58 VAL A O 1
ATOM 485 N N . ILE A 1 59 ? -16.875 19.984 0.111 1 98.94 59 ILE A N 1
ATOM 486 C CA . ILE A 1 59 ? -16.141 20.484 1.265 1 98.94 59 ILE A CA 1
ATOM 487 C C . ILE A 1 59 ? -15.828 21.969 1.067 1 98.94 59 ILE A C 1
ATOM 489 O O . ILE A 1 59 ? -15.961 22.766 1.995 1 98.94 59 ILE A O 1
ATOM 493 N N . ARG A 1 60 ? -15.43 22.312 -0.118 1 98.69 60 ARG A N 1
ATOM 494 C CA . ARG A 1 60 ? -15.117 23.703 -0.446 1 98.69 60 ARG A CA 1
ATOM 495 C C . ARG A 1 60 ? -16.344 24.594 -0.236 1 98.69 60 ARG A C 1
ATOM 497 O O . ARG A 1 60 ? -16.203 25.719 0.249 1 98.69 60 ARG A O 1
ATOM 504 N N . GLU A 1 61 ? -17.531 24.109 -0.555 1 98.31 6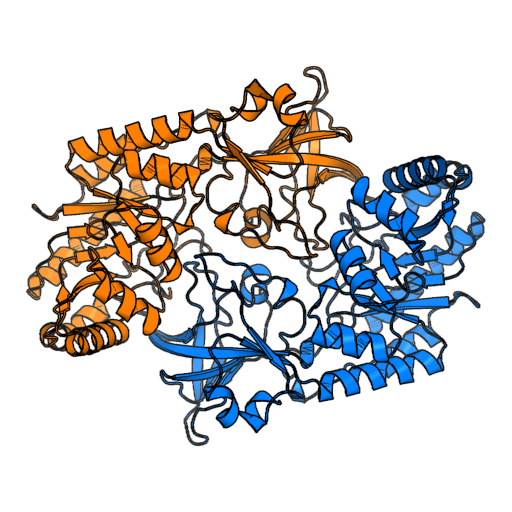1 GLU A N 1
ATOM 505 C CA . GLU A 1 61 ? -18.766 24.875 -0.414 1 98.31 61 GLU A CA 1
ATOM 506 C C . GLU A 1 61 ? -19.016 25.25 1.042 1 98.31 61 GLU A C 1
ATOM 508 O O . GLU A 1 61 ? -19.688 26.25 1.323 1 98.31 61 GLU A O 1
ATOM 513 N N . TYR A 1 62 ? -18.453 24.516 1.936 1 98.5 62 TYR A N 1
ATOM 514 C CA . TYR A 1 62 ? -18.719 24.75 3.352 1 98.5 62 TYR A CA 1
ATOM 515 C C . TYR A 1 62 ? -17.641 25.641 3.957 1 98.5 62 TYR A C 1
ATOM 517 O O . TYR A 1 62 ? -17.656 25.938 5.156 1 98.5 62 TYR A O 1
ATOM 525 N N . GLY A 1 63 ? -16.625 26 3.176 1 97.81 63 GLY A N 1
ATOM 526 C CA . GLY A 1 63 ? -15.695 27.047 3.562 1 97.81 63 GLY A CA 1
ATOM 527 C C . GLY A 1 63 ? -14.516 26.547 4.371 1 97.81 63 GLY A C 1
ATOM 528 O O . GLY A 1 63 ? -13.797 27.328 4.992 1 97.81 63 GLY A O 1
ATOM 529 N N . LEU A 1 64 ? -14.289 25.266 4.453 1 98.75 64 LEU A N 1
ATOM 530 C CA . LEU A 1 64 ? -13.117 24.75 5.152 1 98.75 64 LEU A CA 1
ATOM 531 C C . LEU A 1 64 ? -11.836 25.094 4.398 1 98.75 64 LEU A C 1
ATOM 533 O O . LEU A 1 64 ? -11.844 25.219 3.174 1 98.75 64 LEU A O 1
ATOM 537 N N . GLY A 1 65 ? -10.727 25.266 5.074 1 98.69 65 GLY A N 1
ATOM 538 C CA . GLY A 1 65 ? -9.398 25.266 4.469 1 98.69 65 GLY A CA 1
ATOM 539 C C . GLY A 1 65 ? -8.883 23.859 4.188 1 98.69 65 GLY A C 1
ATOM 540 O O . GLY A 1 65 ? -9.633 22.891 4.262 1 98.69 65 GLY A O 1
ATOM 541 N N . ILE A 1 66 ? -7.586 23.828 3.791 1 98.88 66 ILE A N 1
ATOM 542 C CA . ILE A 1 66 ? -6.992 22.531 3.461 1 98.88 66 ILE A CA 1
ATOM 543 C C . ILE A 1 66 ? -5.656 22.375 4.184 1 98.88 66 ILE A C 1
ATOM 545 O O . ILE A 1 66 ? -4.863 23.328 4.246 1 98.88 66 ILE A O 1
ATOM 549 N N . ASP A 1 67 ? -5.445 21.281 4.762 1 98.56 67 ASP A N 1
ATOM 550 C CA . ASP A 1 67 ? -4.141 20.844 5.234 1 98.56 67 ASP A CA 1
ATOM 551 C C . ASP A 1 67 ? -3.508 19.859 4.246 1 98.56 67 ASP A C 1
ATOM 553 O O . ASP A 1 67 ? -4.086 18.812 3.953 1 98.56 67 ASP A O 1
ATOM 557 N N . CYS A 1 68 ? -2.354 20.172 3.723 1 98.31 68 CYS A N 1
ATOM 558 C CA . CYS A 1 68 ? -1.647 19.359 2.744 1 98.31 68 CYS A CA 1
ATOM 559 C C . CYS A 1 68 ? -0.379 18.766 3.344 1 98.31 68 CYS A C 1
ATOM 561 O O . CYS A 1 68 ? 0.275 19.391 4.176 1 98.31 68 CYS A O 1
ATOM 563 N N . ALA A 1 69 ? -0.023 17.578 2.795 1 97.25 69 ALA A N 1
ATOM 564 C CA . ALA A 1 69 ? 1.189 16.922 3.27 1 97.25 69 ALA A CA 1
ATOM 565 C C . ALA A 1 69 ? 2.219 16.797 2.15 1 97.25 69 ALA A C 1
ATOM 567 O O . ALA A 1 69 ? 3.314 16.266 2.363 1 97.25 69 ALA A O 1
ATOM 568 N N . SER A 1 70 ? 1.917 17.234 0.966 1 98.12 70 SER A N 1
ATOM 569 C CA . SER A 1 70 ? 2.834 17.219 -0.17 1 98.12 70 SER A CA 1
ATOM 570 C C . SER A 1 70 ? 2.545 18.375 -1.125 1 98.12 70 SER A C 1
ATOM 572 O O . SER A 1 70 ? 1.489 19 -1.046 1 98.12 70 SER A O 1
ATOM 574 N N . GLY A 1 71 ? 3.518 18.609 -1.959 1 98.19 71 GLY A N 1
ATOM 575 C CA . GLY A 1 71 ? 3.318 19.641 -2.975 1 98.19 71 GLY A CA 1
ATOM 576 C C . GLY A 1 71 ? 2.188 19.312 -3.934 1 98.19 71 GLY A C 1
ATOM 577 O O . GLY A 1 71 ? 1.446 20.203 -4.355 1 98.19 71 GLY A O 1
ATOM 578 N N . ASN A 1 72 ? 2.031 18.047 -4.262 1 98.44 72 ASN A N 1
ATOM 579 C CA . ASN A 1 72 ? 0.961 17.656 -5.168 1 98.44 72 ASN A CA 1
ATOM 580 C C . ASN A 1 72 ? -0.411 17.797 -4.52 1 98.44 72 ASN A C 1
ATOM 582 O O . ASN A 1 72 ? -1.394 18.109 -5.195 1 98.44 72 ASN A O 1
ATOM 586 N N . GLU A 1 73 ? -0.504 17.594 -3.219 1 98.75 73 GLU A N 1
ATOM 587 C CA . GLU A 1 73 ? -1.754 17.875 -2.516 1 98.75 73 GLU A CA 1
ATOM 588 C C . GLU A 1 73 ? -2.082 19.359 -2.527 1 98.75 73 GLU A C 1
ATOM 590 O O . GLU A 1 73 ? -3.242 19.75 -2.682 1 98.75 73 GLU A O 1
ATOM 595 N N . LEU A 1 74 ? -1.01 20.156 -2.332 1 98.75 74 LEU A N 1
ATOM 596 C CA . LEU A 1 74 ? -1.188 21.594 -2.416 1 98.75 74 LEU A CA 1
ATOM 597 C C . LEU A 1 74 ? -1.715 22 -3.789 1 98.75 74 LEU A C 1
ATOM 599 O O . LEU A 1 74 ? -2.676 22.766 -3.889 1 98.75 74 LEU A O 1
ATOM 603 N N . ARG A 1 75 ? -1.145 21.453 -4.809 1 98.69 75 ARG A N 1
ATOM 604 C CA . ARG A 1 75 ? -1.596 21.734 -6.168 1 98.69 75 ARG A CA 1
ATOM 605 C C . ARG A 1 75 ? -3.043 21.297 -6.367 1 98.69 75 ARG A C 1
ATOM 607 O O . ARG A 1 75 ? -3.842 22.031 -6.961 1 98.69 75 ARG A O 1
ATOM 614 N N . LYS A 1 76 ? -3.367 20.125 -5.828 1 98.81 76 LYS A N 1
ATOM 615 C CA . LYS A 1 76 ? -4.727 19.594 -5.914 1 98.81 76 LYS A CA 1
ATOM 616 C C . LYS A 1 76 ? -5.723 20.547 -5.25 1 98.81 76 LYS A C 1
ATOM 618 O O . LYS A 1 76 ? -6.805 20.797 -5.789 1 98.81 76 LYS A O 1
ATOM 623 N N . ALA A 1 77 ? -5.355 21.031 -4.098 1 98.81 77 ALA A N 1
ATOM 624 C CA . ALA A 1 77 ? -6.219 21.953 -3.363 1 98.81 77 ALA A CA 1
ATOM 625 C C . ALA A 1 77 ? -6.449 23.234 -4.152 1 98.81 77 ALA A C 1
ATOM 627 O O . ALA A 1 77 ? -7.586 23.703 -4.281 1 98.81 77 ALA A O 1
ATOM 628 N N . VAL A 1 78 ? -5.359 23.797 -4.711 1 98.75 78 VAL A N 1
ATOM 629 C CA . VAL A 1 78 ? -5.441 25.031 -5.484 1 98.75 78 VAL A CA 1
ATOM 630 C C . VAL A 1 78 ? -6.289 24.797 -6.734 1 98.75 78 VAL A C 1
ATOM 632 O O . VAL A 1 78 ? -7.188 25.594 -7.035 1 98.75 78 VAL A O 1
ATOM 635 N N . GLU A 1 79 ? -6.066 23.703 -7.398 1 98.44 79 GLU A N 1
ATOM 636 C CA . GLU A 1 79 ? -6.797 23.375 -8.625 1 98.44 79 GLU A CA 1
ATOM 637 C C . GLU A 1 79 ? -8.273 23.125 -8.336 1 98.44 79 GLU A C 1
ATOM 639 O O . GLU A 1 79 ? -9.133 23.391 -9.18 1 98.44 79 GLU A O 1
ATOM 644 N N . ALA A 1 80 ? -8.539 22.625 -7.148 1 98.5 80 ALA A N 1
ATOM 645 C CA . ALA A 1 80 ? -9.914 22.328 -6.75 1 98.5 80 ALA A CA 1
ATOM 646 C C . ALA A 1 80 ? -10.648 23.609 -6.352 1 98.5 80 ALA A C 1
ATOM 648 O O . ALA A 1 80 ? -11.852 23.578 -6.066 1 98.5 80 ALA A O 1
ATOM 649 N N . GLY A 1 81 ? -9.945 24.734 -6.242 1 98.56 81 GLY A N 1
ATOM 650 C CA . GLY A 1 81 ? -10.594 26.016 -6.066 1 98.56 81 GLY A CA 1
ATOM 651 C C . GLY A 1 81 ? -10.555 26.516 -4.633 1 98.56 81 GLY A C 1
ATOM 652 O O . GLY A 1 81 ? -11.188 27.516 -4.297 1 98.56 81 GLY A O 1
ATOM 653 N N . PHE A 1 82 ? -9.852 25.906 -3.805 1 98.81 82 PHE A N 1
ATOM 654 C CA . PHE A 1 82 ? -9.742 26.391 -2.438 1 98.81 82 PHE A CA 1
ATOM 655 C C . PHE A 1 82 ? -8.906 27.672 -2.387 1 98.81 82 PHE A C 1
ATOM 657 O O . PHE A 1 82 ? -7.949 27.828 -3.145 1 98.81 82 PHE A O 1
ATOM 664 N N . ASP A 1 83 ? -9.273 28.578 -1.508 1 98.38 83 ASP A N 1
ATOM 665 C CA . ASP A 1 83 ? -8.516 29.797 -1.304 1 98.38 83 ASP A CA 1
ATOM 666 C C . ASP A 1 83 ? -7.133 29.516 -0.724 1 98.38 83 ASP A C 1
ATOM 668 O O . ASP A 1 83 ? -7.02 28.953 0.368 1 98.38 83 ASP A O 1
ATOM 672 N N . PRO A 1 84 ? -6.066 29.875 -1.447 1 98.5 84 PRO A N 1
ATOM 673 C CA . PRO A 1 84 ? -4.719 29.625 -0.93 1 98.5 84 PRO A CA 1
ATOM 674 C C . PRO A 1 84 ? -4.527 30.156 0.49 1 98.5 84 PRO A C 1
ATOM 676 O O . PRO A 1 84 ? -3.789 29.562 1.278 1 98.5 84 PRO A O 1
ATOM 679 N N . LYS A 1 85 ? -5.223 31.125 0.862 1 98.19 85 LYS A N 1
ATOM 680 C CA . LYS A 1 85 ? -5.086 31.734 2.184 1 98.19 85 LYS A CA 1
ATOM 681 C C . LYS A 1 85 ? -5.707 30.844 3.262 1 98.19 85 LYS A C 1
ATOM 683 O O . LYS A 1 85 ? -5.539 31.109 4.453 1 98.19 85 LYS A O 1
ATOM 688 N N . GLY A 1 86 ? -6.363 29.812 2.877 1 98.5 86 GLY A N 1
ATOM 689 C CA . GLY A 1 86 ? -6.898 28.828 3.795 1 98.5 86 GLY A CA 1
ATOM 690 C C . GLY A 1 86 ? -6.133 27.516 3.766 1 98.5 86 GLY A C 1
ATOM 691 O O . GLY A 1 86 ? -6.574 26.516 4.34 1 98.5 86 GLY A O 1
ATOM 692 N N . ILE A 1 87 ? -4.953 27.484 3.07 1 98.81 87 ILE A N 1
ATOM 693 C CA . ILE A 1 87 ? -4.203 26.234 2.885 1 98.81 87 ILE A CA 1
ATOM 694 C C . ILE A 1 87 ? -2.941 26.266 3.744 1 98.81 87 ILE A C 1
ATOM 696 O O . ILE A 1 87 ? -2.223 27.266 3.771 1 98.81 87 ILE A O 1
ATOM 700 N N . VAL A 1 88 ? -2.752 25.266 4.508 1 98.75 88 VAL A N 1
ATOM 701 C CA . VAL A 1 88 ? -1.492 25.062 5.215 1 98.75 88 VAL A CA 1
ATOM 702 C C . VAL A 1 88 ? -0.767 23.844 4.629 1 98.75 88 VAL A C 1
ATOM 704 O O . VAL A 1 88 ? -1.402 22.906 4.137 1 98.75 88 VAL A O 1
ATOM 707 N N . TYR A 1 89 ? 0.551 23.922 4.566 1 98.38 89 TYR A N 1
ATOM 708 C CA . TYR A 1 89 ? 1.377 22.859 3.998 1 98.38 89 TYR A CA 1
ATOM 709 C C . TYR A 1 89 ? 2.283 22.25 5.059 1 98.38 89 TYR A C 1
ATOM 711 O O . TYR A 1 89 ? 3.318 22.812 5.406 1 98.38 89 TYR A O 1
ATOM 719 N N . ALA A 1 90 ? 1.751 21.125 5.414 1 94.88 90 ALA A N 1
ATOM 720 C CA . ALA A 1 90 ? 2.551 20.328 6.34 1 94.88 90 ALA A CA 1
ATOM 721 C C . ALA A 1 90 ? 3.34 19.25 5.598 1 94.88 90 ALA A C 1
ATOM 723 O O . ALA A 1 90 ? 3.445 19.281 4.371 1 94.88 90 ALA A O 1
ATOM 724 N N . GLY A 1 91 ? 4.141 18.391 6.215 1 90.94 91 GLY A N 1
ATOM 725 C CA . GLY A 1 91 ? 4.938 17.328 5.621 1 90.94 91 GLY A CA 1
ATOM 726 C C . GLY A 1 91 ? 6.367 17.297 6.129 1 90.94 91 GLY A C 1
ATOM 727 O O . GLY A 1 91 ? 6.977 18.344 6.34 1 90.94 91 GLY A O 1
ATOM 728 N N . VAL A 1 92 ? 6.969 16.156 6.32 1 88.5 92 VAL A N 1
ATOM 729 C CA . VAL A 1 92 ? 8.242 15.945 7.008 1 88.5 92 VAL A CA 1
ATOM 730 C C . VAL A 1 92 ? 9.398 16.203 6.043 1 88.5 92 VAL A C 1
ATOM 732 O O . VAL A 1 92 ? 10.484 16.609 6.465 1 88.5 92 VAL A O 1
ATOM 735 N N . GLY A 1 93 ? 9.312 16.312 4.863 1 93.44 93 GLY A N 1
ATOM 736 C CA . GLY A 1 93 ? 10.344 16.453 3.85 1 93.44 93 GLY A CA 1
ATOM 737 C C . GLY A 1 93 ? 9.844 17.109 2.574 1 93.44 93 GLY A C 1
ATOM 738 O O . GLY A 1 93 ? 9.68 16.438 1.553 1 93.44 93 GLY A O 1
ATOM 739 N N . LYS A 1 94 ? 9.844 18.469 2.68 1 97.62 94 LYS A N 1
ATOM 740 C CA . LYS A 1 94 ? 9.367 19.234 1.526 1 97.62 94 LYS A CA 1
ATOM 741 C C . LYS A 1 94 ? 10.492 19.484 0.53 1 97.62 94 LYS A C 1
ATOM 743 O O . LYS A 1 94 ? 11.57 19.938 0.909 1 97.62 94 LYS A O 1
ATOM 748 N N . ARG A 1 95 ? 10.258 19.203 -0.717 1 96.81 95 ARG A N 1
ATOM 749 C CA . ARG A 1 95 ? 11.242 19.406 -1.777 1 96.81 95 ARG A CA 1
ATOM 750 C C . ARG A 1 95 ? 11.328 20.875 -2.166 1 96.81 95 ARG A C 1
ATOM 752 O O . ARG A 1 95 ? 10.367 21.625 -1.993 1 96.81 95 ARG A O 1
ATOM 759 N N . ASP A 1 96 ? 12.422 21.188 -2.744 1 97.62 96 ASP A N 1
ATOM 760 C CA . ASP A 1 96 ? 12.633 22.578 -3.15 1 97.62 96 ASP A CA 1
ATOM 761 C C . ASP A 1 96 ? 11.523 23.047 -4.086 1 97.62 96 ASP A C 1
ATOM 763 O O . ASP A 1 96 ? 10.961 24.125 -3.893 1 97.62 96 ASP A O 1
ATOM 767 N N . LYS A 1 97 ? 11.234 22.234 -5.082 1 97.31 97 LYS A N 1
ATOM 768 C CA . LYS A 1 97 ? 10.234 22.625 -6.07 1 97.31 97 LYS A CA 1
ATOM 769 C C . LYS A 1 97 ? 8.867 22.797 -5.426 1 97.31 97 LYS A C 1
ATOM 771 O O . LYS A 1 97 ? 8.078 23.641 -5.848 1 97.31 97 LYS A O 1
ATOM 776 N N . GLU A 1 98 ? 8.586 22.031 -4.422 1 98 98 GLU A N 1
ATOM 777 C CA . GLU A 1 98 ? 7.312 22.125 -3.713 1 98 98 GLU A CA 1
ATOM 778 C C . GLU A 1 98 ? 7.246 23.391 -2.869 1 98 98 GLU A C 1
ATOM 780 O O . GLU A 1 98 ? 6.215 24.078 -2.832 1 98 98 GLU A O 1
ATOM 785 N N . LEU A 1 99 ? 8.352 23.703 -2.229 1 98.5 99 LEU A N 1
ATOM 786 C CA . LEU A 1 99 ? 8.43 24.922 -1.421 1 98.5 99 LEU A CA 1
ATOM 787 C C . LEU A 1 99 ? 8.312 26.156 -2.295 1 98.5 99 LEU A C 1
ATOM 789 O O . LEU A 1 99 ? 7.609 27.109 -1.941 1 98.5 99 LEU A O 1
ATOM 793 N N . LYS A 1 100 ? 8.992 26.141 -3.404 1 98.62 100 LYS A N 1
ATOM 794 C CA . LYS A 1 100 ? 8.898 27.266 -4.324 1 98.62 100 LYS A CA 1
ATOM 795 C C . LYS A 1 100 ? 7.461 27.484 -4.777 1 98.62 100 LYS A C 1
ATOM 797 O O . LYS A 1 100 ? 6.984 28.625 -4.824 1 98.62 100 LYS A O 1
ATOM 802 N N . TYR A 1 101 ? 6.785 26.406 -5.059 1 98.56 101 TYR A N 1
ATOM 803 C CA . TYR A 1 101 ? 5.387 26.5 -5.457 1 98.56 101 TYR A CA 1
ATOM 804 C C . TYR A 1 101 ? 4.531 27.062 -4.328 1 98.56 101 TYR A C 1
ATOM 806 O O . TYR A 1 101 ? 3.68 27.922 -4.559 1 98.56 101 TYR A O 1
ATOM 814 N N . ALA A 1 102 ? 4.781 26.562 -3.129 1 98.69 102 ALA A N 1
ATOM 815 C CA . ALA A 1 102 ? 4.031 27.047 -1.971 1 98.69 102 ALA A CA 1
ATOM 816 C C . ALA A 1 102 ? 4.23 28.547 -1.769 1 98.69 102 ALA A C 1
ATOM 818 O O . ALA A 1 102 ? 3.271 29.266 -1.511 1 98.69 102 ALA A O 1
ATOM 819 N N . ILE A 1 103 ? 5.465 29.016 -1.876 1 98.69 103 ILE A N 1
ATOM 820 C CA . ILE A 1 103 ? 5.809 30.422 -1.718 1 98.69 103 ILE A CA 1
ATOM 821 C C . ILE A 1 103 ? 5.105 31.25 -2.793 1 98.69 103 ILE A C 1
ATOM 823 O O . ILE A 1 103 ? 4.539 32.312 -2.504 1 98.69 103 ILE A O 1
ATOM 827 N N . GLU A 1 104 ? 5.082 30.703 -3.941 1 98.31 104 GLU A N 1
ATOM 828 C CA . GLU A 1 104 ? 4.457 31.391 -5.07 1 98.31 104 GLU A CA 1
ATOM 829 C C . GLU A 1 104 ? 2.949 31.516 -4.871 1 98.31 104 GLU A C 1
ATOM 831 O O . GLU A 1 104 ? 2.344 32.5 -5.277 1 98.31 104 GLU A O 1
ATOM 836 N N . GLN A 1 105 ? 2.289 30.547 -4.262 1 98.12 105 GLN A N 1
ATOM 837 C CA . GLN A 1 105 ? 0.839 30.5 -4.113 1 98.12 105 GLN A CA 1
ATOM 838 C C . GLN A 1 105 ? 0.375 31.375 -2.959 1 98.12 105 GLN A C 1
ATOM 840 O O . GLN A 1 105 ? -0.825 31.609 -2.791 1 98.12 105 GLN A O 1
ATOM 845 N N . ASN A 1 106 ? 1.299 31.859 -2.133 1 97.81 106 ASN A N 1
ATOM 846 C CA . ASN A 1 106 ? 0.958 32.719 -0.995 1 97.81 106 ASN A CA 1
ATOM 847 C C . ASN A 1 106 ? -0.1 32.062 -0.108 1 97.81 106 ASN A C 1
ATOM 849 O O . ASN A 1 106 ? -1.136 32.656 0.176 1 97.81 106 ASN A O 1
ATOM 853 N N . ILE A 1 107 ? 0.199 30.844 0.297 1 98.69 107 ILE A N 1
ATOM 854 C CA . ILE A 1 107 ? -0.733 30.094 1.137 1 98.69 107 ILE A CA 1
ATOM 855 C C . ILE A 1 107 ? -0.731 30.688 2.549 1 98.69 107 ILE A C 1
ATOM 857 O O . ILE A 1 107 ? 0.014 31.625 2.84 1 98.69 107 ILE A O 1
ATOM 861 N N . LEU A 1 108 ? -1.614 30.188 3.402 1 98.56 108 LEU A N 1
ATOM 862 C CA . LEU A 1 108 ? -1.707 30.656 4.777 1 98.56 108 LEU A CA 1
ATOM 863 C C . LEU A 1 108 ? -0.369 30.516 5.496 1 98.56 108 LEU A C 1
ATOM 865 O O . LEU A 1 108 ? 0.143 31.484 6.062 1 98.56 108 LEU A O 1
ATOM 869 N N . ALA A 1 109 ? 0.178 29.266 5.402 1 98.5 109 ALA A N 1
ATOM 870 C CA . ALA A 1 109 ? 1.456 29.078 6.082 1 98.5 109 ALA A CA 1
ATOM 871 C C . ALA A 1 109 ? 2.117 27.766 5.637 1 98.5 109 ALA A C 1
ATOM 873 O O . ALA A 1 109 ? 1.437 26.766 5.402 1 98.5 109 ALA A O 1
ATOM 874 N N . ILE A 1 110 ? 3.426 27.781 5.504 1 98.56 110 ILE A N 1
ATOM 875 C CA . ILE A 1 110 ? 4.238 26.562 5.434 1 98.56 110 ILE A CA 1
ATOM 876 C C . ILE A 1 110 ? 4.598 26.109 6.844 1 98.56 110 ILE A C 1
ATOM 878 O O . ILE A 1 110 ? 5.23 26.844 7.602 1 98.56 110 ILE A O 1
ATOM 882 N N . ASN A 1 111 ? 4.141 24.938 7.25 1 97.75 111 ASN A N 1
ATOM 883 C CA . ASN A 1 111 ? 4.508 24.375 8.539 1 97.75 111 ASN A CA 1
ATOM 884 C C . ASN A 1 111 ? 5.902 23.766 8.508 1 97.75 111 ASN A C 1
ATOM 886 O O . ASN A 1 111 ? 6.082 22.656 8.008 1 97.75 111 ASN A O 1
ATOM 890 N N . CYS A 1 112 ? 6.848 24.391 9.078 1 96.12 112 CYS A N 1
ATOM 891 C CA . CYS A 1 112 ? 8.234 23.922 9.039 1 96.12 112 CYS A CA 1
ATOM 892 C C . CYS A 1 112 ? 8.477 22.844 10.078 1 96.12 112 CYS A C 1
ATOM 894 O O . CYS A 1 112 ? 8.117 23 11.25 1 96.12 112 CYS A O 1
ATOM 896 N N . GLU A 1 113 ? 9.133 21.812 9.617 1 93.5 113 GLU A N 1
ATOM 897 C CA . GLU A 1 113 ? 9.273 20.594 10.406 1 93.5 113 GLU A CA 1
ATOM 898 C C . GLU A 1 113 ? 10.688 20.453 10.953 1 93.5 113 GLU A C 1
ATOM 900 O O . GLU A 1 113 ? 10.984 19.5 11.68 1 93.5 113 GLU A O 1
ATOM 905 N N . SER A 1 114 ? 11.609 21.297 10.609 1 92.12 114 SER A N 1
ATOM 906 C CA . SER A 1 114 ? 12.992 21.297 11.078 1 92.12 114 SER A CA 1
ATOM 907 C C . SER A 1 114 ? 13.625 22.688 10.93 1 92.12 114 SER A C 1
ATOM 909 O O . SER A 1 114 ? 13.133 23.516 10.172 1 92.12 114 SER A O 1
ATOM 911 N N . ILE A 1 115 ? 14.664 22.859 11.68 1 92.06 115 ILE A N 1
ATOM 912 C CA . ILE A 1 115 ? 15.391 24.125 11.586 1 92.06 115 ILE A CA 1
ATOM 913 C C . ILE A 1 115 ? 15.984 24.266 10.188 1 92.06 115 ILE A C 1
ATOM 915 O O . ILE A 1 115 ? 15.945 25.359 9.602 1 92.06 115 ILE A O 1
ATOM 919 N N . GLN A 1 116 ? 16.453 23.172 9.672 1 93.62 116 GLN A N 1
ATOM 920 C CA . GLN A 1 116 ? 17.016 23.203 8.328 1 93.62 116 GLN A CA 1
ATOM 921 C C . GLN A 1 116 ? 15.969 23.594 7.293 1 93.62 116 GLN A C 1
ATOM 923 O O . GLN A 1 116 ? 16.266 24.328 6.348 1 93.62 116 GLN A O 1
ATOM 928 N N . GLU A 1 117 ? 14.812 23.109 7.422 1 95.75 117 GLU A N 1
ATOM 929 C CA . GLU A 1 117 ? 13.734 23.469 6.508 1 95.75 117 GLU A CA 1
ATOM 930 C C . GLU A 1 117 ? 13.391 24.953 6.621 1 95.75 117 GLU A C 1
ATOM 932 O O . GLU A 1 117 ? 13.125 25.625 5.613 1 95.75 117 GLU A O 1
ATOM 937 N N . LEU A 1 118 ? 13.398 25.438 7.848 1 95.5 118 LEU A N 1
ATOM 938 C CA . LEU A 1 118 ? 13.148 26.859 8.086 1 95.5 118 LEU A CA 1
ATOM 939 C C . LEU A 1 118 ? 14.172 27.719 7.352 1 95.5 118 LEU A C 1
ATOM 941 O O . LEU A 1 118 ? 13.805 28.703 6.703 1 95.5 118 LEU A O 1
ATOM 945 N N . GLU A 1 119 ? 15.383 27.344 7.469 1 96.56 119 GLU A N 1
ATOM 946 C CA . GLU A 1 119 ? 16.453 28.047 6.781 1 96.56 119 GLU A CA 1
ATOM 947 C C . GLU A 1 119 ? 16.281 28 5.27 1 96.56 119 GLU A C 1
ATOM 949 O O . GLU A 1 119 ? 16.516 28.984 4.57 1 96.56 119 GLU A O 1
ATOM 954 N N . LEU A 1 120 ? 15.867 26.891 4.828 1 97.5 120 LEU A N 1
ATOM 955 C CA . LEU A 1 120 ? 15.648 26.703 3.396 1 97.5 120 LEU A CA 1
ATOM 956 C C . LEU A 1 120 ? 14.5 27.594 2.914 1 97.5 120 LEU A C 1
ATOM 958 O O . LEU A 1 120 ? 14.609 28.234 1.867 1 97.5 120 LEU A O 1
ATOM 962 N N . VAL A 1 121 ? 13.406 27.625 3.623 1 98.31 121 VAL A N 1
ATOM 963 C CA . VAL A 1 121 ? 12.266 28.453 3.26 1 98.31 121 VAL A CA 1
ATOM 964 C C . VAL A 1 121 ? 12.688 29.922 3.24 1 98.31 121 VAL A C 1
ATOM 966 O O . VAL A 1 121 ? 12.281 30.688 2.355 1 98.31 121 VAL A O 1
ATOM 969 N N . ASP A 1 122 ? 13.492 30.312 4.23 1 98.5 122 ASP A N 1
ATOM 970 C CA . ASP A 1 122 ? 14 31.672 4.277 1 98.5 122 ASP A CA 1
ATOM 971 C C . ASP A 1 122 ? 14.797 32 3.014 1 98.5 122 ASP A C 1
ATOM 973 O O . ASP A 1 122 ? 14.57 33.031 2.391 1 98.5 122 ASP A O 1
ATOM 977 N N . ALA A 1 123 ? 15.68 31.109 2.66 1 98.38 123 ALA A N 1
ATOM 978 C CA . ALA A 1 123 ? 16.531 31.312 1.489 1 98.38 123 ALA A CA 1
ATOM 979 C C . ALA A 1 123 ? 15.695 31.391 0.214 1 98.38 123 ALA A C 1
ATOM 981 O O . ALA A 1 123 ? 15.914 32.25 -0.631 1 98.38 123 ALA A O 1
ATOM 982 N N . LEU A 1 124 ? 14.75 30.5 0.058 1 98.62 124 LEU A N 1
ATOM 983 C CA . LEU A 1 124 ? 13.906 30.453 -1.129 1 98.62 124 LEU A CA 1
ATOM 984 C C . LEU A 1 124 ? 13 31.688 -1.195 1 98.62 124 LEU A C 1
ATOM 986 O O . LEU A 1 124 ? 12.719 32.188 -2.281 1 98.62 124 LEU A O 1
ATOM 990 N N . SER A 1 125 ? 12.539 32.094 -0.035 1 98.75 125 SER A N 1
ATOM 991 C CA . SER A 1 125 ? 11.734 33.312 0.025 1 98.75 125 SER A CA 1
ATOM 992 C C . SER A 1 125 ? 12.539 34.531 -0.412 1 98.75 125 SER A C 1
ATOM 994 O O . SER A 1 125 ? 12.031 35.406 -1.142 1 98.75 125 SER A O 1
ATOM 996 N N . ALA A 1 126 ? 13.766 34.625 0.03 1 98.56 126 ALA A N 1
ATOM 997 C CA . ALA A 1 126 ? 14.664 35.688 -0.386 1 98.56 126 ALA A CA 1
ATOM 998 C C . ALA A 1 126 ? 14.828 35.719 -1.903 1 98.56 126 ALA A C 1
ATOM 1000 O O . ALA A 1 126 ? 14.773 36.781 -2.527 1 98.56 126 ALA A O 1
ATOM 1001 N N . GLU A 1 127 ? 15.047 34.562 -2.451 1 98.31 127 GLU A N 1
ATOM 1002 C CA . GLU A 1 127 ? 15.195 34.438 -3.896 1 98.31 127 GLU A CA 1
ATOM 1003 C C . GLU A 1 127 ? 13.953 34.938 -4.629 1 98.31 127 GLU A C 1
ATOM 1005 O O . GLU A 1 127 ? 14.055 35.531 -5.707 1 98.31 127 GLU A O 1
ATOM 1010 N N . ALA A 1 128 ? 12.828 34.75 -4.012 1 98.12 128 ALA A N 1
ATOM 1011 C CA . ALA A 1 128 ? 11.555 35.125 -4.625 1 98.12 128 ALA A CA 1
ATOM 1012 C C . ALA A 1 128 ? 11.203 36.562 -4.324 1 98.12 128 ALA A C 1
ATOM 1014 O O . ALA A 1 128 ? 10.219 37.094 -4.84 1 98.12 128 ALA A O 1
ATOM 1015 N N . GLY A 1 129 ? 11.906 37.188 -3.477 1 98.06 129 GLY A N 1
ATOM 1016 C CA . GLY A 1 129 ? 11.633 38.562 -3.076 1 98.06 129 GLY A CA 1
ATOM 1017 C C . GLY A 1 129 ? 10.406 38.688 -2.199 1 98.06 129 GLY A C 1
ATOM 1018 O O . GLY A 1 129 ? 9.648 39.656 -2.316 1 98.06 129 GLY A O 1
ATOM 1019 N N . LYS A 1 130 ? 10.195 37.656 -1.383 1 97.94 130 LYS A N 1
ATOM 1020 C CA . LYS A 1 130 ? 9 37.625 -0.54 1 97.94 130 LYS A CA 1
ATOM 1021 C C . LYS A 1 130 ? 9.367 37.375 0.918 1 97.94 130 LYS A C 1
ATOM 1023 O O . LYS A 1 130 ? 10.477 36.938 1.216 1 97.94 130 LYS A O 1
ATOM 1028 N N . VAL A 1 131 ? 8.5 37.75 1.799 1 98.25 131 VAL A N 1
ATOM 1029 C CA . VAL A 1 131 ? 8.492 37.281 3.18 1 98.25 131 VAL A CA 1
ATOM 1030 C C . VAL A 1 131 ? 7.359 36.281 3.377 1 98.25 131 VAL A C 1
ATOM 1032 O O . VAL A 1 131 ? 6.184 36.656 3.34 1 98.25 131 VAL A O 1
ATOM 1035 N N . THR A 1 132 ? 7.707 35.094 3.521 1 98.19 132 THR A N 1
ATOM 1036 C CA . THR A 1 132 ? 6.738 34 3.512 1 98.19 132 THR A CA 1
ATOM 1037 C C . THR A 1 132 ? 6.211 33.719 4.922 1 98.19 132 THR A C 1
ATOM 1039 O O . THR A 1 132 ? 6.988 33.656 5.879 1 98.19 132 THR A O 1
ATOM 1042 N N . ASP A 1 133 ? 4.895 33.625 5.062 1 97.88 133 ASP A N 1
ATOM 1043 C CA . ASP A 1 133 ? 4.277 33.25 6.328 1 97.88 133 ASP A CA 1
ATOM 1044 C C . ASP A 1 133 ? 4.516 31.766 6.625 1 97.88 133 ASP A C 1
ATOM 1046 O O . ASP A 1 133 ? 4.262 30.906 5.777 1 97.88 133 ASP A O 1
ATOM 1050 N N . ILE A 1 134 ? 5.043 31.469 7.805 1 97.19 134 ILE A N 1
ATOM 1051 C CA . ILE A 1 134 ? 5.316 30.078 8.188 1 97.19 134 ILE A CA 1
ATOM 1052 C C . ILE A 1 134 ? 4.754 29.812 9.578 1 97.19 134 ILE A C 1
ATOM 1054 O O . ILE A 1 134 ? 4.383 30.734 10.297 1 97.19 134 ILE A O 1
ATOM 1058 N N . ALA A 1 135 ? 4.551 28.578 9.875 1 96.81 135 ALA A N 1
ATOM 1059 C CA . ALA A 1 135 ? 4.297 28.062 11.227 1 96.81 135 ALA A CA 1
ATOM 1060 C C . ALA A 1 135 ? 5.363 27.062 11.648 1 96.81 135 ALA A C 1
ATOM 1062 O O . ALA A 1 135 ? 6.027 26.469 10.797 1 96.81 135 ALA A O 1
ATOM 1063 N N . LEU A 1 136 ? 5.598 26.938 12.93 1 94.25 136 LEU A N 1
ATOM 1064 C CA . LEU A 1 136 ? 6.488 25.906 13.469 1 94.25 136 LEU A CA 1
ATOM 1065 C C . LEU A 1 136 ? 5.695 24.688 13.906 1 94.25 136 LEU A C 1
ATOM 1067 O O . LEU A 1 136 ? 4.793 24.781 14.742 1 94.25 136 LEU A O 1
ATOM 1071 N N . ARG A 1 137 ? 5.98 23.594 13.273 1 94.31 137 ARG A N 1
ATOM 1072 C CA . ARG A 1 137 ? 5.406 22.359 13.797 1 94.31 137 ARG A CA 1
ATOM 1073 C C . ARG A 1 137 ? 6.23 21.828 14.961 1 94.31 137 ARG A C 1
ATOM 1075 O O . ARG A 1 137 ? 7.402 21.484 14.797 1 94.31 137 ARG A O 1
ATOM 1082 N N . ILE A 1 138 ? 5.566 21.75 16.094 1 90.25 138 ILE A N 1
ATOM 1083 C CA . ILE A 1 138 ? 6.258 21.344 17.312 1 90.25 138 ILE A CA 1
ATOM 1084 C C . ILE A 1 138 ? 5.836 19.922 17.703 1 90.25 138 ILE A C 1
ATOM 1086 O O . ILE A 1 138 ? 4.652 19.578 17.625 1 90.25 138 ILE A O 1
ATOM 1090 N N . ASN A 1 139 ? 6.824 19.094 17.984 1 85.19 139 ASN A N 1
ATOM 1091 C CA . ASN A 1 139 ? 6.551 17.781 18.547 1 85.19 139 ASN A CA 1
ATOM 1092 C C . ASN A 1 139 ? 6.176 17.859 20.016 1 85.19 139 ASN A C 1
ATOM 1094 O O . ASN A 1 139 ? 6.996 18.25 20.859 1 85.19 139 ASN A O 1
ATOM 1098 N N . PRO A 1 140 ? 4.973 17.625 20.438 1 73.31 140 PRO A N 1
ATOM 1099 C CA . PRO A 1 140 ? 4.539 17.812 21.812 1 73.31 140 PRO A CA 1
ATOM 1100 C C . PRO A 1 140 ? 5.105 16.766 22.766 1 73.31 140 PRO A C 1
ATOM 1102 O O . PRO A 1 140 ? 5.059 16.938 23.984 1 73.31 140 PRO A O 1
ATOM 1105 N N . ASP A 1 141 ? 6.039 15.797 22.422 1 66.38 141 ASP A N 1
ATOM 1106 C CA . ASP A 1 141 ? 6.641 14.742 23.219 1 66.38 141 ASP A CA 1
ATOM 1107 C C . ASP A 1 141 ? 5.594 14.055 24.094 1 66.38 141 ASP A C 1
ATOM 1109 O O . ASP A 1 141 ? 5.797 13.883 25.297 1 66.38 141 ASP A O 1
ATOM 1113 N N . ILE A 1 142 ? 4.398 13.805 23.641 1 53.03 142 ILE A N 1
ATOM 1114 C CA . ILE A 1 142 ? 3.326 13.273 24.484 1 53.03 142 ILE A CA 1
ATOM 1115 C C . ILE A 1 142 ? 3.453 11.758 24.578 1 53.03 142 ILE A C 1
ATOM 1117 O O . ILE A 1 142 ? 3.961 11.109 23.656 1 53.03 142 ILE A O 1
ATOM 1121 N N . ASP A 1 143 ? 3.324 11.219 25.766 1 47.88 143 ASP A N 1
ATOM 1122 C CA . ASP A 1 143 ? 3.195 9.789 26.031 1 47.88 143 ASP A CA 1
ATOM 1123 C C . ASP A 1 143 ? 2.141 9.164 25.109 1 47.88 143 ASP A C 1
ATOM 1125 O O . ASP A 1 143 ? 0.965 9.523 25.172 1 47.88 143 ASP A O 1
ATOM 1129 N N . PRO A 1 144 ? 2.467 8.531 24.109 1 42.28 144 PRO A N 1
ATOM 1130 C CA . PRO A 1 144 ? 1.719 7.926 23 1 42.28 144 PRO A CA 1
ATOM 1131 C C . PRO A 1 144 ? 0.707 6.887 23.469 1 42.28 144 PRO A C 1
ATOM 1133 O O . PRO A 1 144 ? 1.053 5.715 23.641 1 42.28 144 PRO A O 1
ATOM 1136 N N . LYS A 1 145 ? -0.059 6.777 24.438 1 43.69 145 LYS A N 1
ATOM 1137 C CA . LYS A 1 145 ? -0.888 5.582 24.562 1 43.69 145 LYS A CA 1
ATOM 1138 C C . LYS A 1 145 ? -1.564 5.234 23.25 1 43.69 145 LYS A C 1
ATOM 1140 O O . LYS A 1 145 ? -2.443 4.371 23.203 1 43.69 145 LYS A O 1
ATOM 1145 N N . THR A 1 146 ? -1.657 6.137 22.281 1 43.09 146 THR A N 1
ATOM 1146 C CA . THR A 1 146 ? -2.33 5.699 21.062 1 43.09 146 THR A CA 1
ATOM 1147 C C . THR A 1 146 ? -1.474 4.688 20.312 1 43.09 146 THR A C 1
ATOM 1149 O O . THR A 1 146 ? -0.268 4.586 20.547 1 43.09 146 THR A O 1
ATOM 1152 N N . ASN A 1 147 ? -2.025 3.936 19.375 1 42.56 147 ASN A N 1
ATOM 1153 C CA . ASN A 1 147 ? -1.395 2.895 18.578 1 42.56 147 ASN A CA 1
ATOM 1154 C C . ASN A 1 147 ? -0.09 3.379 17.953 1 42.56 147 ASN A C 1
ATOM 1156 O O . ASN A 1 147 ? -0.068 4.402 17.266 1 42.56 147 ASN A O 1
ATOM 1160 N N . HIS A 1 148 ? 0.934 2.816 18.516 1 45.5 148 HIS A N 1
ATOM 1161 C CA . HIS A 1 148 ? 2.305 3.102 18.094 1 45.5 148 HIS A CA 1
ATOM 1162 C C . HIS A 1 148 ? 2.391 3.348 16.594 1 45.5 148 HIS A C 1
ATOM 1164 O O . HIS A 1 148 ? 3.205 4.152 16.141 1 45.5 148 HIS A O 1
ATOM 1170 N N . CYS A 1 149 ? 1.57 2.672 15.766 1 44.66 149 CYS A N 1
ATOM 1171 C CA . CYS A 1 149 ? 1.731 2.775 14.32 1 44.66 149 CYS A CA 1
ATOM 1172 C C . CYS A 1 149 ? 1.166 4.094 13.805 1 44.66 149 CYS A C 1
ATOM 1174 O O . CYS A 1 149 ? 1.442 4.488 12.672 1 44.66 149 CYS A O 1
ATOM 1176 N N . ILE A 1 150 ? 0.331 4.867 14.727 1 44.84 150 ILE A N 1
ATOM 1177 C CA . ILE A 1 150 ? -0.31 6.074 14.219 1 44.84 150 ILE A CA 1
ATOM 1178 C C . ILE A 1 150 ? 0.066 7.266 15.102 1 44.84 150 ILE A C 1
ATOM 1180 O O . ILE A 1 150 ? -0.441 8.375 14.914 1 44.84 150 ILE A O 1
ATOM 1184 N N . ASP A 1 151 ? 0.979 7 15.992 1 47.72 151 ASP A N 1
ATOM 1185 C CA . ASP A 1 151 ? 1.261 8.07 16.938 1 47.72 151 ASP A CA 1
ATOM 1186 C C . ASP A 1 151 ? 2.371 8.984 16.422 1 47.72 151 ASP A C 1
ATOM 1188 O O . ASP A 1 151 ? 3.518 8.555 16.281 1 47.72 151 ASP A O 1
ATOM 1192 N N . THR A 1 152 ? 2.037 10.07 15.93 1 46.19 152 THR A N 1
ATOM 1193 C CA . THR A 1 152 ? 2.918 11.086 15.367 1 46.19 152 THR A CA 1
ATOM 1194 C C . THR A 1 152 ? 3.516 11.961 16.469 1 46.19 152 THR A C 1
ATOM 1196 O O . THR A 1 152 ? 4.434 12.742 16.219 1 46.19 152 THR A O 1
ATOM 1199 N N . GLY A 1 153 ? 3.139 11.805 17.703 1 51.47 153 GLY A N 1
ATOM 1200 C CA . GLY A 1 153 ? 3.562 12.734 18.734 1 51.47 153 GLY A CA 1
ATOM 1201 C C . GLY A 1 153 ? 4.637 12.172 19.641 1 51.47 153 GLY A C 1
ATOM 1202 O O . GLY A 1 153 ? 4.906 12.727 20.703 1 51.47 153 GLY A O 1
ATOM 1203 N N . GLN A 1 154 ? 5.223 11.164 19.156 1 63.97 154 GLN A N 1
ATOM 1204 C CA . GLN A 1 154 ? 6.258 10.578 20 1 63.97 154 GLN A CA 1
ATOM 1205 C C . GLN A 1 154 ? 7.586 11.312 19.828 1 63.97 154 GLN A C 1
ATOM 1207 O O . GLN A 1 154 ? 7.91 11.789 18.75 1 63.97 154 GLN A O 1
ATOM 1212 N N . ALA A 1 155 ? 8.266 11.367 20.844 1 61.34 155 ALA A N 1
ATOM 1213 C CA . ALA A 1 155 ? 9.523 12.109 20.922 1 61.34 155 ALA A CA 1
ATOM 1214 C C . ALA A 1 155 ? 10.492 11.664 19.844 1 61.34 155 ALA A C 1
ATOM 1216 O O . ALA A 1 155 ? 11.32 12.445 19.375 1 61.34 155 ALA A O 1
ATOM 1217 N N . ASP A 1 156 ? 10.258 10.477 19.422 1 69.5 156 ASP A N 1
ATOM 1218 C CA . ASP A 1 156 ? 11.211 9.953 18.453 1 69.5 156 ASP A CA 1
ATOM 1219 C C . ASP A 1 156 ? 10.578 9.883 17.062 1 69.5 156 ASP A C 1
ATOM 1221 O O . ASP A 1 156 ? 11.117 9.227 16.156 1 69.5 156 ASP A O 1
ATOM 1225 N N . SER A 1 157 ? 9.648 10.719 16.906 1 80.19 157 SER A N 1
ATOM 1226 C CA . SER A 1 157 ? 8.961 10.703 15.617 1 80.19 157 SER A CA 1
ATOM 1227 C C . SER A 1 157 ? 9.648 11.617 14.609 1 80.19 157 SER A C 1
ATOM 1229 O O . SER A 1 157 ? 10.391 12.523 14.992 1 80.19 157 SER A O 1
ATOM 1231 N N . LYS A 1 158 ? 9.438 11.344 13.367 1 87.12 158 LYS A N 1
ATOM 1232 C CA . LYS A 1 158 ? 10.008 12.156 12.305 1 87.12 158 LYS A CA 1
ATOM 1233 C C . LYS A 1 158 ? 9.266 13.492 12.172 1 87.12 158 LYS A C 1
ATOM 1235 O O . LYS A 1 158 ? 9.711 14.383 11.438 1 87.12 158 LYS A O 1
ATOM 1240 N N . PHE A 1 159 ? 8.211 13.664 12.977 1 89.12 159 PHE A N 1
ATOM 1241 C CA . PHE A 1 159 ? 7.336 14.812 12.797 1 89.12 159 PHE A CA 1
ATOM 1242 C C . PHE A 1 159 ? 7.711 15.938 13.75 1 89.12 159 PHE A C 1
ATOM 1244 O O . PHE A 1 159 ? 7.887 15.711 14.953 1 89.12 159 PHE A O 1
ATOM 1251 N N . GLY A 1 160 ? 7.852 17.125 13.195 1 90.75 160 GLY A N 1
ATOM 1252 C CA . GLY A 1 160 ? 7.949 18.344 13.984 1 90.75 160 GLY A CA 1
ATOM 1253 C C . GLY A 1 160 ? 9.328 18.562 14.57 1 90.75 160 GLY A C 1
ATOM 1254 O O . GLY A 1 160 ? 10.227 17.75 14.391 1 90.75 160 GLY A O 1
ATOM 1255 N N . ILE A 1 161 ? 9.5 19.734 15.211 1 89.31 161 ILE A N 1
ATOM 1256 C CA . ILE A 1 161 ? 10.703 20.156 15.906 1 89.31 161 ILE A CA 1
ATOM 1257 C C . ILE A 1 161 ? 10.5 20.031 17.406 1 89.31 161 ILE A C 1
ATOM 1259 O O . ILE A 1 161 ? 9.445 20.406 17.938 1 89.31 161 ILE A O 1
ATOM 1263 N N . SER A 1 162 ? 11.5 19.562 18.031 1 82.56 162 SER A N 1
ATOM 1264 C CA . SER A 1 162 ? 11.359 19.547 19.484 1 82.56 162 SER A CA 1
ATOM 1265 C C . SER A 1 162 ? 11.375 20.953 20.047 1 82.56 162 SER A C 1
ATOM 1267 O O . SER A 1 162 ? 12.055 21.844 19.531 1 82.56 162 SER A O 1
ATOM 1269 N N . TYR A 1 163 ? 10.57 21.062 21.078 1 77.12 163 TYR A N 1
ATOM 1270 C CA . TYR A 1 163 ? 10.492 22.375 21.719 1 77.12 163 TYR A CA 1
ATOM 1271 C C . TYR A 1 163 ? 11.859 22.828 22.219 1 77.12 163 TYR A C 1
ATOM 1273 O O . TYR A 1 163 ? 12.203 24 22.141 1 77.12 163 TYR A O 1
ATOM 1281 N N . GLU A 1 164 ? 12.664 21.906 22.625 1 79.88 164 GLU A N 1
ATOM 1282 C CA . GLU A 1 164 ? 14.016 22.188 23.094 1 79.88 164 GLU A CA 1
ATOM 1283 C C . GLU A 1 164 ? 14.891 22.703 21.953 1 79.88 164 GLU A C 1
ATOM 1285 O O . GLU A 1 164 ? 15.688 23.625 22.156 1 79.88 164 GLU A O 1
ATOM 1290 N N . GLU A 1 165 ? 14.68 22.094 20.891 1 85.62 165 GLU A N 1
ATOM 1291 C CA . GLU A 1 165 ? 15.453 22.516 19.719 1 85.62 165 GLU A CA 1
ATOM 1292 C C . GLU A 1 165 ? 15.102 23.938 19.297 1 85.62 165 GLU A C 1
ATOM 1294 O O . GLU A 1 165 ? 15.969 24.703 18.875 1 85.62 165 GLU A O 1
ATOM 1299 N N . VAL A 1 166 ? 13.875 24.281 19.391 1 85.69 166 VAL A N 1
ATOM 1300 C CA . VAL A 1 166 ? 13.438 25.625 19.047 1 85.69 166 VAL A CA 1
ATOM 1301 C C . VAL A 1 166 ? 14.102 26.641 19.984 1 85.69 166 VAL A C 1
ATOM 1303 O O . VAL A 1 166 ? 14.578 27.672 19.531 1 85.69 166 VAL A O 1
ATOM 1306 N N . LEU A 1 167 ? 14.133 26.25 21.203 1 82.56 167 LEU A N 1
ATOM 1307 C CA . LEU A 1 167 ? 14.75 27.125 22.188 1 82.56 167 LEU A CA 1
ATOM 1308 C C . LEU A 1 167 ? 16.25 27.281 21.922 1 82.56 167 LEU A C 1
ATOM 1310 O O . LEU A 1 167 ? 16.781 28.391 22 1 82.56 167 LEU A O 1
ATOM 1314 N N . GLU A 1 168 ? 16.812 26.219 21.594 1 86.56 168 GLU A N 1
ATOM 1315 C CA . GLU A 1 168 ? 18.25 26.203 21.344 1 86.56 168 GLU A CA 1
ATOM 1316 C C . GLU A 1 168 ? 18.594 27.062 20.125 1 86.56 168 GLU A C 1
ATOM 1318 O O . GLU A 1 168 ? 19.672 27.656 20.062 1 86.56 168 GLU A O 1
ATOM 1323 N N . HIS A 1 169 ? 17.703 27.141 19.234 1 89.88 169 HIS A N 1
ATOM 1324 C CA . HIS A 1 169 ? 17.969 27.859 17.984 1 89.88 169 HIS A CA 1
ATOM 1325 C C . HIS A 1 169 ? 17.188 29.156 17.922 1 89.88 169 HIS A C 1
ATOM 1327 O O . HIS A 1 169 ? 16.953 29.688 16.828 1 89.88 169 HIS A O 1
ATOM 1333 N N . ALA A 1 170 ? 16.766 29.656 19 1 87 170 ALA A N 1
ATOM 1334 C CA . ALA A 1 170 ? 15.906 30.828 19.047 1 87 170 ALA A CA 1
ATOM 1335 C C . ALA A 1 170 ? 16.562 32.031 18.375 1 87 170 ALA A C 1
ATOM 1337 O O . ALA A 1 170 ? 15.922 32.75 17.609 1 87 170 ALA A O 1
ATOM 1338 N N . ALA A 1 171 ? 17.828 32.25 18.656 1 88.31 171 ALA A N 1
ATOM 1339 C CA . ALA A 1 171 ? 18.547 33.375 18.078 1 88.31 171 ALA A CA 1
ATOM 1340 C C . ALA A 1 171 ? 18.625 33.25 16.562 1 88.31 171 ALA A C 1
ATOM 1342 O O . ALA A 1 171 ? 18.438 34.219 15.836 1 88.31 171 ALA A O 1
ATOM 1343 N N . GLU A 1 172 ? 18.891 32.062 16.203 1 90.56 172 GLU A N 1
ATOM 1344 C CA . GLU A 1 172 ? 18.969 31.781 14.773 1 90.56 172 GLU A CA 1
ATOM 1345 C C . GLU A 1 172 ? 17.625 32 14.094 1 90.56 172 GLU A C 1
ATOM 1347 O O . GLU A 1 172 ? 17.562 32.625 13.023 1 90.56 172 GLU A O 1
ATOM 1352 N N . ILE A 1 173 ? 16.625 31.578 14.648 1 90.44 173 ILE A N 1
ATOM 1353 C CA . ILE A 1 173 ? 15.273 31.703 14.117 1 90.44 173 ILE A CA 1
ATOM 1354 C C . ILE A 1 173 ? 14.898 33.188 14.008 1 90.44 173 ILE A C 1
ATOM 1356 O O . ILE A 1 173 ? 14.344 33.625 12.992 1 90.44 173 ILE A O 1
ATOM 1360 N N . ARG A 1 174 ? 15.25 33.938 14.969 1 87.62 174 ARG A N 1
ATOM 1361 C CA . ARG A 1 174 ? 14.906 35.344 15.008 1 87.62 174 ARG A CA 1
ATOM 1362 C C . ARG A 1 174 ? 15.68 36.125 13.953 1 87.62 174 ARG A C 1
ATOM 1364 O O . ARG A 1 174 ? 15.258 37.219 13.539 1 87.62 174 ARG A O 1
ATOM 1371 N N . SER A 1 175 ? 16.781 35.562 13.562 1 92.44 175 SER A N 1
ATOM 1372 C CA . SER A 1 175 ? 17.641 36.281 12.617 1 92.44 175 SER A CA 1
ATOM 1373 C C . SER A 1 175 ? 17.156 36.094 11.188 1 92.44 175 SER A C 1
ATOM 1375 O O . SER A 1 175 ? 17.594 36.812 10.281 1 92.44 175 SER A O 1
ATOM 1377 N N . LEU A 1 176 ? 16.25 35.188 10.992 1 94.5 176 LEU A N 1
ATOM 1378 C CA . LEU A 1 176 ? 15.719 34.969 9.648 1 94.5 176 LEU A CA 1
ATOM 1379 C C . LEU A 1 176 ? 14.891 36.156 9.18 1 94.5 176 LEU A C 1
ATOM 1381 O O . LEU A 1 176 ? 14.047 36.656 9.922 1 94.5 176 LEU A O 1
ATOM 1385 N N . LYS A 1 177 ? 15.117 36.625 7.949 1 96.19 177 LYS A N 1
ATOM 1386 C CA . LYS A 1 177 ? 14.57 37.906 7.523 1 96.19 177 LYS A CA 1
ATOM 1387 C C . LYS A 1 177 ? 13.43 37.719 6.52 1 96.19 177 LYS A C 1
ATOM 1389 O O . LYS A 1 177 ? 12.664 38.625 6.262 1 96.19 177 LYS A O 1
ATOM 1394 N N . ASN A 1 178 ? 13.367 36.531 5.922 1 98.06 178 ASN A N 1
ATOM 1395 C CA . ASN A 1 178 ? 12.422 36.375 4.82 1 98.06 178 ASN A CA 1
ATOM 1396 C C . ASN A 1 178 ? 11.312 35.375 5.176 1 98.06 178 ASN A C 1
ATOM 1398 O O . ASN A 1 178 ? 10.664 34.812 4.293 1 98.06 178 ASN A O 1
ATOM 1402 N N . VAL A 1 179 ? 11.164 35.125 6.449 1 96.62 179 VAL A N 1
ATOM 1403 C CA . VAL A 1 179 ? 10.031 34.344 6.93 1 96.62 179 VAL A CA 1
ATOM 1404 C C . VAL A 1 179 ? 9.32 35.094 8.055 1 96.62 179 VAL A C 1
ATOM 1406 O O . VAL A 1 179 ? 9.961 35.844 8.805 1 96.62 179 VAL A O 1
ATOM 1409 N N . ASN A 1 180 ? 8.055 35 8.086 1 95.69 180 ASN A N 1
ATOM 1410 C CA . ASN A 1 180 ? 7.199 35.531 9.133 1 95.69 180 ASN A CA 1
ATOM 1411 C C . ASN A 1 180 ? 6.488 34.438 9.906 1 95.69 180 ASN A C 1
ATOM 1413 O O . ASN A 1 180 ? 5.59 33.781 9.375 1 95.69 180 ASN A O 1
ATOM 1417 N N . ILE A 1 181 ? 6.957 34.188 11.141 1 94.19 181 ILE A N 1
ATOM 1418 C CA . ILE A 1 181 ? 6.359 33.125 11.961 1 94.19 181 ILE A CA 1
ATOM 1419 C C . ILE A 1 181 ? 5.012 33.594 12.5 1 94.19 181 ILE A C 1
ATOM 1421 O O . ILE A 1 181 ? 4.957 34.438 13.398 1 94.19 181 ILE A O 1
ATOM 1425 N N . ILE A 1 182 ? 3.945 33 11.969 1 95.62 182 ILE A N 1
ATOM 1426 C CA . ILE A 1 182 ? 2.635 33.531 12.328 1 95.62 182 ILE A CA 1
ATOM 1427 C C . ILE A 1 182 ? 1.838 32.438 13.078 1 95.62 182 ILE A C 1
ATOM 1429 O O . ILE A 1 182 ? 0.743 32.719 13.578 1 95.62 182 ILE A O 1
ATOM 1433 N N . GLY A 1 183 ? 2.43 31.188 13.164 1 95.88 183 GLY A N 1
ATOM 1434 C CA . GLY A 1 183 ? 1.617 30.156 13.797 1 95.88 183 GLY A CA 1
ATOM 1435 C C . GLY A 1 183 ? 2.441 29.047 14.414 1 95.88 183 GLY A C 1
ATOM 1436 O O . GLY A 1 183 ? 3.656 28.984 14.219 1 95.88 183 GLY A O 1
ATOM 1437 N N . LEU A 1 184 ? 1.748 28.266 15.234 1 94.56 184 LEU A N 1
ATOM 1438 C CA . LEU A 1 184 ? 2.229 27.016 15.797 1 94.56 184 LEU A CA 1
ATOM 1439 C C . LEU A 1 184 ? 1.34 25.859 15.359 1 94.56 184 LEU A C 1
ATOM 1441 O O . LEU A 1 184 ? 0.115 25.984 15.305 1 94.56 184 LEU A O 1
ATOM 1445 N N . HIS A 1 185 ? 2.008 24.781 15.008 1 95.38 185 HIS A N 1
ATOM 1446 C CA . HIS A 1 185 ? 1.291 23.594 14.578 1 95.38 185 HIS A CA 1
ATOM 1447 C C . HIS A 1 185 ? 1.67 22.391 15.43 1 95.38 185 HIS A C 1
ATOM 1449 O O . HIS A 1 185 ? 2.855 22.094 15.609 1 95.38 185 HIS A O 1
ATOM 1455 N N . LEU A 1 186 ? 0.618 21.734 15.961 1 91.62 186 LEU A N 1
ATOM 1456 C CA . LEU A 1 186 ? 0.797 20.5 16.719 1 91.62 186 LEU A CA 1
ATOM 1457 C C . LEU A 1 186 ? -0.149 19.422 16.219 1 91.62 186 LEU A C 1
ATOM 1459 O O . LEU A 1 186 ? -1.207 19.719 15.656 1 91.62 186 LEU A O 1
ATOM 1463 N N . HIS A 1 187 ? 0.247 18.219 16.391 1 89.25 187 HIS A N 1
ATOM 1464 C CA . HIS A 1 187 ? -0.584 17.062 16.062 1 89.25 187 HIS A CA 1
ATOM 1465 C C . HIS A 1 187 ? -0.293 15.891 17 1 89.25 187 HIS A C 1
ATOM 1467 O O . HIS A 1 187 ? 0.855 15.461 17.125 1 89.25 187 HIS A O 1
ATOM 1473 N N . ILE A 1 188 ? -1.264 15.336 17.609 1 81.81 188 ILE A N 1
ATOM 1474 C CA . ILE A 1 188 ? -0.998 14.398 18.688 1 81.81 188 ILE A CA 1
ATOM 1475 C C . ILE A 1 188 ? -1.297 12.977 18.219 1 81.81 188 ILE A C 1
ATOM 1477 O O . ILE A 1 188 ? -0.874 12.008 18.859 1 81.81 188 ILE A O 1
ATOM 1481 N N . GLY A 1 189 ? -2.16 12.844 17.234 1 84.75 189 GLY A N 1
ATOM 1482 C CA . GLY A 1 189 ? -2.471 11.484 16.812 1 84.75 189 GLY A CA 1
ATOM 1483 C C . GLY A 1 189 ? -3.725 11.406 15.961 1 84.75 189 GLY A C 1
ATOM 1484 O O . GLY A 1 189 ? -4.211 12.422 15.453 1 84.75 189 GLY A O 1
ATOM 1485 N N . SER A 1 190 ? -4.098 10.086 15.781 1 89.38 190 SER A N 1
ATOM 1486 C CA . SER A 1 190 ? -5.258 9.797 14.945 1 89.38 190 SER A CA 1
ATOM 1487 C C . SER A 1 190 ? -6.25 8.898 15.672 1 89.38 190 SER A C 1
ATOM 1489 O O . SER A 1 190 ? -5.879 8.188 16.609 1 89.38 190 SER A O 1
ATOM 1491 N N . GLN A 1 191 ? -7.465 8.992 15.281 1 94.19 191 GLN A N 1
ATOM 1492 C CA . GLN A 1 191 ? -8.516 8.086 15.734 1 94.19 191 GLN A CA 1
ATOM 1493 C C . GLN A 1 191 ? -8.633 8.109 17.266 1 94.19 191 GLN A C 1
ATOM 1495 O O . GLN A 1 191 ? -8.617 7.059 17.906 1 94.19 191 GLN A O 1
ATOM 1500 N N . ILE A 1 192 ? -8.664 9.32 17.797 1 93.12 192 ILE A N 1
ATOM 1501 C CA . ILE A 1 192 ? -8.812 9.523 19.234 1 93.12 192 ILE A CA 1
ATOM 1502 C C . ILE A 1 192 ? -10.289 9.586 19.609 1 93.12 192 ILE A C 1
ATOM 1504 O O . ILE A 1 192 ? -11.016 10.461 19.125 1 93.12 192 ILE A O 1
ATOM 1508 N N . ARG A 1 193 ? -10.672 8.742 20.484 1 92.62 193 ARG A N 1
ATOM 1509 C CA . ARG A 1 193 ? -12.07 8.672 20.875 1 92.62 193 ARG A CA 1
ATOM 1510 C C . ARG A 1 193 ? -12.266 9.156 22.312 1 92.62 193 ARG A C 1
ATOM 1512 O O . ARG A 1 193 ? -13.375 9.523 22.703 1 92.62 193 ARG A O 1
ATOM 1519 N N . GLU A 1 194 ? -11.172 9.273 22.969 1 91.06 194 GLU A N 1
ATOM 1520 C CA . GLU A 1 194 ? -11.234 9.68 24.375 1 91.06 194 GLU A CA 1
ATOM 1521 C C . GLU A 1 194 ? -11.031 11.188 24.516 1 91.06 194 GLU A C 1
ATOM 1523 O O . GLU A 1 194 ? -9.953 11.703 24.203 1 91.06 194 GLU A O 1
ATOM 1528 N N . LEU A 1 195 ? -11.922 11.797 25.125 1 87.44 195 LEU A N 1
ATOM 1529 C CA . LEU A 1 195 ? -11.93 13.25 25.203 1 87.44 195 LEU A CA 1
ATOM 1530 C C . LEU A 1 195 ? -10.797 13.75 26.109 1 87.44 195 LEU A C 1
ATOM 1532 O O . LEU A 1 195 ? -10.266 14.836 25.891 1 87.44 195 LEU A O 1
ATOM 1536 N N . HIS A 1 196 ? -10.438 12.969 27.078 1 90.5 196 HIS A N 1
ATOM 1537 C CA . HIS A 1 196 ? -9.414 13.406 28.016 1 90.5 196 HIS A CA 1
ATOM 1538 C C . HIS A 1 196 ? -8.07 13.594 27.312 1 90.5 196 HIS A C 1
ATOM 1540 O O . HIS A 1 196 ? -7.234 14.383 27.75 1 90.5 196 HIS A O 1
ATOM 1546 N N . VAL A 1 197 ? -7.895 12.922 26.234 1 91.06 197 VAL A N 1
ATOM 1547 C CA . VAL A 1 197 ? -6.672 13.07 25.453 1 91.06 197 VAL A CA 1
ATOM 1548 C C . VAL A 1 197 ? -6.578 14.484 24.906 1 91.06 197 VAL A C 1
ATOM 1550 O O . VAL A 1 197 ? -5.492 15.07 24.859 1 91.06 197 VAL A O 1
ATOM 1553 N N . PHE A 1 198 ? -7.699 15.086 24.562 1 92.75 198 PHE A N 1
ATOM 1554 C CA . PHE A 1 198 ? -7.723 16.453 24.031 1 92.75 198 PHE A CA 1
ATOM 1555 C C . PHE A 1 198 ? -7.512 17.469 25.141 1 92.75 198 PHE A C 1
ATOM 1557 O O . PHE A 1 198 ? -6.914 18.516 24.922 1 92.75 198 PHE A O 1
ATOM 1564 N N . GLU A 1 199 ? -7.984 17.156 26.297 1 93.62 199 GLU A N 1
ATOM 1565 C CA . GLU A 1 199 ? -7.699 18.016 27.438 1 93.62 199 GLU A CA 1
ATOM 1566 C C . GLU A 1 199 ? -6.199 18.078 27.719 1 93.62 199 GLU A C 1
ATOM 1568 O O . GLU A 1 199 ? -5.656 19.156 27.938 1 93.62 199 GLU A O 1
ATOM 1573 N N . ASN A 1 200 ? -5.625 16.938 27.688 1 91.5 200 ASN A N 1
ATOM 1574 C CA . ASN A 1 200 ? -4.184 16.859 27.906 1 91.5 200 ASN A CA 1
ATOM 1575 C C . ASN A 1 200 ? -3.416 17.594 26.812 1 91.5 200 ASN A C 1
ATOM 1577 O O . ASN A 1 200 ? -2.398 18.234 27.094 1 91.5 200 ASN A O 1
ATOM 1581 N N . MET A 1 201 ? -3.877 17.469 25.641 1 90.56 201 MET A N 1
ATOM 1582 C CA . MET A 1 201 ? -3.283 18.188 24.531 1 90.56 201 MET A CA 1
ATOM 1583 C C . MET A 1 201 ? -3.326 19.703 24.781 1 90.56 201 MET A C 1
ATOM 1585 O O . MET A 1 201 ? -2.326 20.391 24.578 1 90.56 201 MET A O 1
ATOM 1589 N N . CYS A 1 202 ? -4.43 20.219 25.25 1 94.25 202 CYS A N 1
ATOM 1590 C CA . CYS A 1 202 ? -4.574 21.641 25.531 1 94.25 202 CYS A CA 1
ATOM 1591 C C . CYS A 1 202 ? -3.568 22.094 26.594 1 94.25 202 CYS A C 1
ATOM 1593 O O . CYS A 1 202 ? -2.93 23.141 26.438 1 94.25 202 CYS A O 1
ATOM 1595 N N . ASN A 1 203 ? -3.398 21.266 27.562 1 92.38 203 ASN A N 1
ATOM 1596 C CA . ASN A 1 203 ? -2.463 21.609 28.625 1 92.38 203 ASN A CA 1
ATOM 1597 C C . ASN A 1 203 ? -1.03 21.688 28.109 1 92.38 203 ASN A C 1
ATOM 1599 O O . ASN A 1 203 ? -0.284 22.594 28.484 1 92.38 203 ASN A O 1
ATOM 1603 N N . LYS A 1 204 ? -0.737 20.844 27.297 1 88.56 204 LYS A N 1
ATOM 1604 C CA . LYS A 1 204 ? 0.603 20.844 26.719 1 88.56 204 LYS A CA 1
ATOM 1605 C C . LYS A 1 204 ? 0.811 22.062 25.812 1 88.56 204 LYS A C 1
ATOM 1607 O O . LYS A 1 204 ? 1.868 22.688 25.844 1 88.56 204 LYS A O 1
ATOM 1612 N N . VAL A 1 205 ? -0.163 22.328 25.062 1 92 205 VAL A N 1
ATOM 1613 C CA . VAL A 1 205 ? -0.096 23.469 24.141 1 92 205 VAL A CA 1
ATOM 1614 C C . VAL A 1 205 ? 0.066 24.75 24.938 1 92 205 VAL A C 1
ATOM 1616 O O . VAL A 1 205 ? 0.858 25.625 24.578 1 92 205 VAL A O 1
ATOM 1619 N N . ASN A 1 206 ? -0.631 24.859 26.047 1 93.56 206 ASN A N 1
ATOM 1620 C CA . ASN A 1 206 ? -0.528 26.047 26.906 1 93.56 206 ASN A CA 1
ATOM 1621 C C . ASN A 1 206 ? 0.906 26.266 27.375 1 93.56 206 ASN A C 1
ATOM 1623 O O . ASN A 1 206 ? 1.407 27.391 27.328 1 93.56 206 ASN A O 1
ATOM 1627 N N . VAL A 1 207 ? 1.538 25.188 27.703 1 89 207 VAL A N 1
ATOM 1628 C CA . VAL A 1 207 ? 2.902 25.281 28.203 1 89 207 VAL A CA 1
ATOM 1629 C C . VAL A 1 207 ? 3.848 25.703 27.094 1 89 207 VAL A C 1
ATOM 1631 O O . VAL A 1 207 ? 4.703 26.562 27.281 1 89 207 VAL A O 1
ATOM 1634 N N . ILE A 1 208 ? 3.695 25.141 25.953 1 87.81 208 ILE A N 1
ATOM 1635 C CA . ILE A 1 208 ? 4.562 25.422 24.812 1 87.81 208 ILE A CA 1
ATOM 1636 C C . ILE A 1 208 ? 4.398 26.875 24.375 1 87.81 208 ILE A C 1
ATOM 1638 O O . ILE A 1 208 ? 5.387 27.578 24.156 1 87.81 208 ILE A O 1
ATOM 1642 N N . VAL A 1 209 ? 3.164 27.312 24.312 1 89.44 209 VAL A N 1
ATOM 1643 C CA . VAL A 1 209 ? 2.867 28.672 23.891 1 89.44 209 VAL A CA 1
ATOM 1644 C C . VAL A 1 209 ? 3.443 29.672 24.891 1 89.44 209 VAL A C 1
ATOM 1646 O O . VAL A 1 209 ? 4.086 30.656 24.5 1 89.44 209 VAL A O 1
ATOM 1649 N N . GLU A 1 210 ? 3.27 29.391 26.109 1 88.06 210 GLU A N 1
ATOM 1650 C CA . GLU A 1 210 ? 3.785 30.266 27.172 1 88.06 210 GLU A CA 1
ATOM 1651 C C . GLU A 1 210 ? 5.305 30.391 27.078 1 88.06 210 GLU A C 1
ATOM 1653 O O . GLU A 1 210 ? 5.852 31.484 27.188 1 88.06 210 GLU A O 1
ATOM 1658 N N . ASN A 1 211 ? 5.91 29.281 26.891 1 83.56 211 ASN A N 1
ATOM 1659 C CA . ASN A 1 211 ? 7.367 29.266 26.844 1 83.56 211 ASN A CA 1
ATOM 1660 C C . ASN A 1 211 ? 7.895 30 25.609 1 83.56 211 ASN A C 1
ATOM 1662 O O . ASN A 1 211 ? 8.891 30.719 25.703 1 83.56 211 ASN A O 1
ATOM 1666 N N . LEU A 1 212 ? 7.25 29.828 24.531 1 83.69 212 LEU A N 1
ATOM 1667 C CA . LEU A 1 212 ? 7.699 30.469 23.297 1 83.69 212 LEU A CA 1
ATOM 1668 C C . LEU A 1 212 ? 7.43 31.969 23.328 1 83.69 212 LEU A C 1
ATOM 1670 O O . LEU A 1 212 ? 8.203 32.75 22.781 1 83.69 212 LEU A O 1
ATOM 1674 N N . GLU A 1 213 ? 6.398 32.344 24.016 1 83.25 213 GLU A N 1
ATOM 1675 C CA . GLU A 1 213 ? 6.105 33.781 24.172 1 83.25 213 GLU A CA 1
ATOM 1676 C C . GLU A 1 213 ? 7.164 34.469 25.031 1 83.25 213 GLU A C 1
ATOM 1678 O O . GLU A 1 213 ? 7.52 35.625 24.781 1 83.25 213 GLU A O 1
ATOM 1683 N N . LYS A 1 214 ? 7.582 33.719 25.953 1 79.31 214 LYS A N 1
ATOM 1684 C CA . LYS A 1 214 ? 8.625 34.25 26.828 1 79.31 214 LYS A CA 1
ATOM 1685 C C . LYS A 1 214 ? 9.906 34.531 26.031 1 79.31 214 LYS A C 1
ATOM 1687 O O . LYS A 1 214 ? 10.695 35.406 26.406 1 79.31 214 LYS A O 1
ATOM 1692 N N . LEU A 1 215 ? 10.008 33.844 24.969 1 74.19 215 LEU A N 1
ATOM 1693 C CA . LEU A 1 215 ? 11.188 34.031 24.125 1 74.19 215 LEU A CA 1
ATOM 1694 C C . LEU A 1 215 ? 10.961 35.125 23.094 1 74.19 215 LEU A C 1
ATOM 1696 O O . LEU A 1 215 ? 11.844 35.438 22.297 1 74.19 215 LEU A O 1
ATOM 1700 N N . GLY A 1 216 ? 9.75 35.656 23.125 1 76.25 216 GLY A N 1
ATOM 1701 C CA . GLY A 1 216 ? 9.445 36.781 22.234 1 76.25 216 GLY A CA 1
ATOM 1702 C C . GLY A 1 216 ? 8.758 36.344 20.953 1 76.25 216 GLY A C 1
ATOM 1703 O O . GLY A 1 216 ? 8.578 37.156 20.047 1 76.25 216 GLY A O 1
ATOM 1704 N N . CYS A 1 217 ? 8.375 35.125 20.891 1 77.19 217 CYS A N 1
ATOM 1705 C CA . CYS A 1 217 ? 7.66 34.656 19.703 1 77.19 217 CYS A CA 1
ATOM 1706 C C . CYS A 1 217 ? 6.199 35.094 19.75 1 77.19 217 CYS A C 1
ATOM 1708 O O . CYS A 1 217 ? 5.555 35.031 20.797 1 77.19 217 CYS A O 1
ATOM 1710 N N . LYS A 1 218 ? 5.746 35.719 18.703 1 83.69 218 LYS A N 1
ATOM 1711 C CA . LYS A 1 218 ? 4.336 36.094 18.562 1 83.69 218 LYS A CA 1
ATOM 1712 C C . LYS A 1 218 ? 3.68 35.281 17.438 1 83.69 218 LYS A C 1
ATOM 1714 O O . LYS A 1 218 ? 4.227 35.188 16.328 1 83.69 218 LYS A O 1
ATOM 1719 N N . PHE A 1 219 ? 2.57 34.688 17.812 1 90.75 219 PHE A N 1
ATOM 1720 C CA . PHE A 1 219 ? 1.862 33.875 16.828 1 90.75 219 PHE A CA 1
ATOM 1721 C C . PHE A 1 219 ? 0.43 34.375 16.656 1 90.75 219 PHE A C 1
ATOM 1723 O O . PHE A 1 219 ? -0.221 34.781 17.625 1 90.75 219 PHE A O 1
ATOM 1730 N N . ARG A 1 220 ? 0.018 34.312 15.469 1 95.31 220 ARG A N 1
ATOM 1731 C CA . ARG A 1 220 ? -1.359 34.688 15.141 1 95.31 220 ARG A CA 1
ATOM 1732 C C . ARG A 1 220 ? -2.303 33.5 15.414 1 95.31 220 ARG A C 1
ATOM 1734 O O . ARG A 1 220 ? -3.449 33.719 15.82 1 95.31 220 ARG A O 1
ATOM 1741 N N . PHE A 1 221 ? -1.854 32.312 15.148 1 97.25 221 PHE A N 1
ATOM 1742 C CA . PHE A 1 221 ? -2.75 31.188 15.352 1 97.25 221 PHE A CA 1
ATOM 1743 C C . PHE A 1 221 ? -1.994 30 15.93 1 97.25 221 PHE A C 1
ATOM 1745 O O . PHE A 1 221 ? -0.764 29.953 15.859 1 97.25 221 PHE A O 1
ATOM 1752 N N . VAL A 1 222 ? -2.764 29.094 16.547 1 96.81 222 VAL A N 1
ATOM 1753 C CA . VAL A 1 222 ? -2.312 27.766 16.984 1 96.81 222 VAL A CA 1
ATOM 1754 C C . VAL A 1 222 ? -3.182 26.688 16.328 1 96.81 222 VAL A C 1
ATOM 1756 O O . VAL A 1 222 ? -4.406 26.703 16.469 1 96.81 222 VAL A O 1
ATOM 1759 N N . ASP A 1 223 ? -2.537 25.859 15.57 1 97.5 223 ASP A N 1
ATOM 1760 C CA . ASP A 1 223 ? -3.191 24.688 14.992 1 97.5 223 ASP A CA 1
ATOM 1761 C C . ASP A 1 223 ? -2.977 23.453 15.859 1 97.5 223 ASP A C 1
ATOM 1763 O O . ASP A 1 223 ? -1.851 22.969 15.984 1 97.5 223 ASP A O 1
ATOM 1767 N N . VAL A 1 224 ? -4.043 22.938 16.391 1 95.06 224 VAL A N 1
ATOM 1768 C CA . VAL A 1 224 ? -3.902 21.844 17.359 1 95.06 224 VAL A CA 1
ATOM 1769 C C . VAL A 1 224 ? -4.066 20.5 16.641 1 95.06 224 VAL A C 1
ATOM 1771 O O . VAL A 1 224 ? -4.145 19.453 17.297 1 95.06 224 VAL A O 1
ATOM 1774 N N . GLY A 1 225 ? -4.133 20.547 15.352 1 94.12 225 GLY A N 1
ATOM 1775 C CA . GLY A 1 225 ? -4.184 19.312 14.586 1 94.12 225 GLY A CA 1
ATOM 1776 C C . GLY A 1 225 ? -5.578 18.719 14.508 1 94.12 225 GLY A C 1
ATOM 1777 O O . GLY A 1 225 ? -6.57 19.438 14.523 1 94.12 225 GLY A O 1
ATOM 1778 N N . GLY A 1 226 ? -5.602 17.438 14.211 1 92.88 226 GLY A N 1
ATOM 1779 C CA . GLY A 1 226 ? -6.836 16.672 14.148 1 92.88 226 GLY A CA 1
ATOM 1780 C C . GLY A 1 226 ? -6.898 15.562 15.172 1 92.88 226 GLY A C 1
ATOM 1781 O O . GLY A 1 226 ? -6.641 15.789 16.359 1 92.88 226 GLY A O 1
ATOM 1782 N N . GLY A 1 227 ? -7.371 14.492 14.758 1 92.06 227 GLY A N 1
ATOM 1783 C CA . GLY A 1 227 ? -7.262 13.305 15.594 1 92.06 227 GLY A CA 1
ATOM 1784 C C . GLY A 1 227 ? -8.602 12.766 16.047 1 92.06 227 GLY A C 1
ATOM 1785 O O . GLY A 1 227 ? -8.703 11.617 16.484 1 92.06 227 GLY A O 1
ATOM 1786 N N . LEU A 1 228 ? -9.641 13.633 15.891 1 96.19 228 LEU A N 1
ATOM 1787 C CA . LEU A 1 228 ? -10.953 13.148 16.328 1 96.19 228 LEU A CA 1
ATOM 1788 C C . LEU A 1 228 ? -11.352 11.891 15.562 1 96.19 228 LEU A C 1
ATOM 1790 O O . LEU A 1 228 ? -11.391 11.898 14.328 1 96.19 228 LEU A O 1
ATOM 1794 N N . GLY A 1 229 ? -11.648 10.836 16.297 1 96.88 229 GLY A N 1
ATOM 1795 C CA . GLY A 1 229 ? -11.891 9.531 15.703 1 96.88 229 GLY A CA 1
ATOM 1796 C C . GLY A 1 229 ? -13.359 9.289 15.391 1 96.88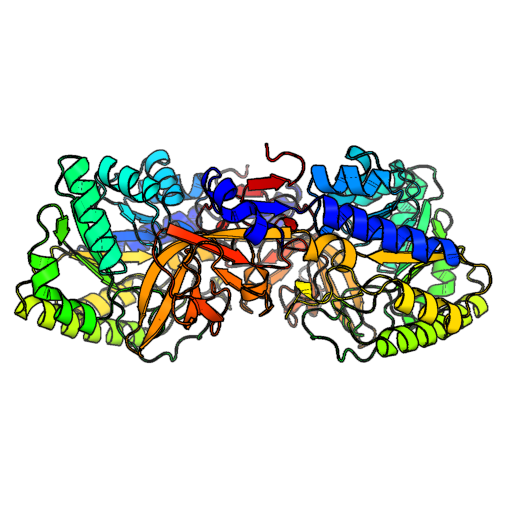 229 GLY A C 1
ATOM 1797 O O . GLY A 1 229 ? -14.211 10.125 15.688 1 96.88 229 GLY A O 1
ATOM 1798 N N . VAL A 1 230 ? -13.602 8.188 14.734 1 98 230 VAL A N 1
ATOM 1799 C CA . VAL A 1 230 ? -14.945 7.762 14.375 1 98 230 VAL A CA 1
ATOM 1800 C C . VAL A 1 230 ? -15.234 6.391 14.977 1 98 230 VAL A C 1
ATOM 1802 O O . VAL A 1 230 ? -14.344 5.75 15.531 1 98 230 VAL A O 1
ATOM 1805 N N . ASN A 1 231 ? -16.5 6.004 14.914 1 97.81 231 ASN A N 1
ATOM 1806 C CA . ASN A 1 231 ? -16.922 4.707 15.43 1 97.81 231 ASN A CA 1
ATOM 1807 C C . ASN A 1 231 ? -16.828 3.619 14.367 1 97.81 231 ASN A C 1
ATOM 1809 O O . ASN A 1 231 ? -17.797 3.393 13.617 1 97.81 231 ASN A O 1
ATOM 1813 N N . TYR A 1 232 ? -15.773 2.881 14.352 1 97.69 232 TYR A N 1
ATOM 1814 C CA . TYR A 1 232 ? -15.57 1.842 13.352 1 97.69 232 TYR A CA 1
ATOM 1815 C C . TYR A 1 232 ? -16.391 0.6 13.68 1 97.69 232 TYR A C 1
ATOM 1817 O O . TYR A 1 232 ? -16.703 -0.199 12.797 1 97.69 232 TYR A O 1
ATOM 1825 N N . ASP A 1 233 ? -16.719 0.435 14.914 1 96.56 233 ASP A N 1
ATOM 1826 C CA . ASP A 1 233 ? -17.406 -0.775 15.359 1 96.56 233 ASP A CA 1
ATOM 1827 C C . ASP A 1 233 ? -18.859 -0.795 14.875 1 96.56 233 ASP A C 1
ATOM 1829 O O . ASP A 1 233 ? -19.297 -1.77 14.266 1 96.56 233 ASP A O 1
ATOM 1833 N N . VAL A 1 234 ? -19.516 0.301 15.242 1 96.5 234 VAL A N 1
ATOM 1834 C CA . VAL A 1 234 ? -20.906 0.463 14.82 1 96.5 234 VAL A CA 1
ATOM 1835 C C . VAL A 1 234 ? -21.125 1.882 14.305 1 96.5 234 VAL A C 1
ATOM 1837 O O . VAL A 1 234 ? -21.75 2.703 14.969 1 96.5 234 VAL A O 1
ATOM 1840 N N . PRO A 1 235 ? -20.734 2.107 13.062 1 97.06 235 PRO A N 1
ATOM 1841 C CA . PRO A 1 235 ? -20.766 3.477 12.539 1 97.06 235 PRO A CA 1
ATOM 1842 C C . PRO A 1 235 ? -22.172 4.078 12.539 1 97.06 235 PRO A C 1
ATOM 1844 O O . PRO A 1 235 ? -22.328 5.285 12.727 1 97.06 235 PRO A O 1
ATOM 1847 N N . GLU A 1 236 ? -23.188 3.252 12.484 1 94.94 236 GLU A N 1
ATOM 1848 C CA . GLU A 1 236 ? -24.562 3.73 12.422 1 94.94 236 GLU A CA 1
ATOM 1849 C C . GLU A 1 236 ? -24.984 4.391 13.727 1 94.94 236 GLU A C 1
ATOM 1851 O O . GLU A 1 236 ? -25.875 5.238 13.75 1 94.94 236 GLU A O 1
ATOM 1856 N N . ASN A 1 237 ? -24.312 4.082 14.734 1 96.25 237 ASN A N 1
ATOM 1857 C CA . ASN A 1 237 ? -24.641 4.645 16.047 1 96.25 237 ASN A CA 1
ATOM 1858 C C . ASN A 1 237 ? -24.031 6.035 16.219 1 96.25 237 ASN A C 1
ATOM 1860 O O . ASN A 1 237 ? -24.438 6.781 17.109 1 96.25 237 ASN A O 1
ATOM 1864 N N . GLU A 1 238 ? -23.094 6.359 15.469 1 96.94 238 GLU A N 1
ATOM 1865 C CA . GLU A 1 238 ? -22.406 7.645 15.523 1 96.94 238 GLU A CA 1
ATOM 1866 C C . GLU A 1 238 ? -21.922 8.07 14.141 1 96.94 238 GLU A C 1
ATOM 1868 O O . GLU A 1 238 ? -20.719 8.188 13.898 1 96.94 238 GLU A O 1
ATOM 1873 N N . PRO A 1 239 ? -22.875 8.352 13.266 1 97.38 239 PRO A N 1
ATOM 1874 C CA . PRO A 1 239 ? -22.5 8.68 11.883 1 97.38 239 PRO A CA 1
ATOM 1875 C C . PRO A 1 239 ? -21.734 9.992 11.781 1 97.38 239 PRO A C 1
ATOM 1877 O O . PRO A 1 239 ? -21.016 10.219 10.797 1 97.38 239 PRO A O 1
ATOM 1880 N N . ILE A 1 240 ? -21.938 10.875 12.805 1 98.19 240 ILE A N 1
ATOM 1881 C CA . ILE A 1 240 ? -21.25 12.156 12.859 1 98.19 240 ILE A CA 1
ATOM 1882 C C . ILE A 1 240 ? -20.469 12.266 14.164 1 98.19 240 ILE A C 1
ATOM 1884 O O . ILE A 1 240 ? -21.031 12.117 15.25 1 98.19 240 ILE A O 1
ATOM 1888 N N . PRO A 1 241 ? -19.188 12.438 14.086 1 96.88 241 PRO A N 1
ATOM 1889 C CA . PRO A 1 241 ? -18.391 12.578 15.305 1 96.88 241 PRO A CA 1
ATOM 1890 C C . PRO A 1 241 ? -18.844 13.742 16.172 1 96.88 241 PRO A C 1
ATOM 1892 O O . PRO A 1 241 ? -19.469 14.688 15.68 1 96.88 241 PRO A O 1
ATOM 1895 N N . ASN A 1 242 ? -18.5 13.68 17.375 1 96.25 242 ASN A N 1
ATOM 1896 C CA . ASN A 1 242 ? -18.953 14.672 18.344 1 96.25 242 ASN A CA 1
ATOM 1897 C C . ASN A 1 242 ? -18.047 15.906 18.344 1 96.25 242 ASN A C 1
ATOM 1899 O O . ASN A 1 242 ? -17.328 16.156 19.312 1 96.25 242 ASN A O 1
ATOM 1903 N N . PHE A 1 243 ? -18.188 16.75 17.391 1 97.94 243 PHE A N 1
ATOM 1904 C CA . PHE A 1 243 ? -17.406 17.984 17.266 1 97.94 243 PHE A CA 1
ATOM 1905 C C . PHE A 1 243 ? -17.719 18.938 18.406 1 97.94 243 PHE A C 1
ATOM 1907 O O . PHE A 1 243 ? -16.828 19.625 18.906 1 97.94 243 PHE A O 1
ATOM 1914 N N . ALA A 1 244 ? -18.984 18.922 18.797 1 97.88 244 ALA A N 1
ATOM 1915 C CA . ALA A 1 244 ? -19.422 19.828 19.859 1 97.88 244 ALA A CA 1
ATOM 1916 C C . ALA A 1 244 ? -18.609 19.609 21.125 1 97.88 244 ALA A C 1
ATOM 1918 O O . ALA A 1 244 ? -18.109 20.562 21.734 1 97.88 244 ALA A O 1
ATOM 1919 N N . SER A 1 245 ? -18.484 18.406 21.484 1 97.19 245 SER A N 1
ATOM 1920 C CA . SER A 1 245 ? -17.75 18.078 22.719 1 97.19 245 SER A CA 1
ATOM 1921 C C . SER A 1 245 ? -16.281 18.438 22.594 1 97.19 245 SER A C 1
ATOM 1923 O O . SER A 1 245 ? -15.68 18.969 23.531 1 97.19 245 SER A O 1
ATOM 1925 N N . LEU A 1 246 ? -15.688 18.141 21.516 1 96.81 246 LEU A N 1
ATOM 1926 C CA . LEU A 1 246 ? -14.281 18.453 21.297 1 96.81 246 LEU A CA 1
ATOM 1927 C C . LEU A 1 246 ? -14.031 19.953 21.391 1 96.81 246 LEU A C 1
ATOM 1929 O O . LEU A 1 246 ? -13.141 20.406 22.109 1 96.81 246 LEU A O 1
ATOM 1933 N N . PHE A 1 247 ? -14.836 20.766 20.688 1 97.94 247 PHE A N 1
ATOM 1934 C CA . PHE A 1 247 ? -14.641 22.203 20.656 1 97.94 247 PHE A CA 1
ATOM 1935 C C . PHE A 1 247 ? -14.898 22.828 22.016 1 97.94 247 PHE A C 1
ATOM 1937 O O . PHE A 1 247 ? -14.219 23.781 22.422 1 97.94 247 PHE A O 1
ATOM 1944 N N . SER A 1 248 ? -15.852 22.219 22.703 1 97.44 248 SER A N 1
ATOM 1945 C CA . SER A 1 248 ? -16.109 22.672 24.062 1 97.44 248 SER A CA 1
ATOM 1946 C C . SER A 1 248 ? -14.914 22.422 24.969 1 97.44 248 SER A C 1
ATOM 1948 O O . SER A 1 248 ? -14.531 23.297 25.75 1 97.44 248 SER A O 1
ATOM 1950 N N . ILE A 1 249 ? -14.328 21.328 24.859 1 96.75 249 ILE A N 1
ATOM 1951 C CA . ILE A 1 249 ? -13.164 20.969 25.656 1 96.75 249 ILE A CA 1
ATOM 1952 C C . ILE A 1 249 ? -12.016 21.922 25.344 1 96.75 249 ILE A C 1
ATOM 1954 O O . ILE A 1 249 ? -11.359 22.453 26.25 1 96.75 249 ILE A O 1
ATOM 1958 N N . VAL A 1 250 ? -11.812 22.172 24.109 1 97.06 250 VAL A N 1
ATOM 1959 C CA . VAL A 1 250 ? -10.734 23.062 23.688 1 97.06 250 VAL A CA 1
ATOM 1960 C C . VAL A 1 250 ? -11.008 24.484 24.188 1 97.06 250 VAL A C 1
ATOM 1962 O O . VAL A 1 250 ? -10.109 25.141 24.719 1 97.06 250 VAL A O 1
ATOM 1965 N N . HIS A 1 251 ? -12.258 24.906 24.094 1 97.19 251 HIS A N 1
ATOM 1966 C CA . HIS A 1 251 ? -12.633 26.234 24.562 1 97.19 251 HIS A CA 1
ATOM 1967 C C . HIS A 1 251 ? -12.359 26.391 26.062 1 97.19 251 HIS A C 1
ATOM 1969 O O . HIS A 1 251 ? -11.906 27.453 26.5 1 97.19 251 HIS A O 1
ATOM 1975 N N . ASN A 1 252 ? -12.547 25.344 26.766 1 96.94 252 ASN A N 1
ATOM 1976 C CA . ASN A 1 252 ? -12.469 25.422 28.219 1 96.94 252 ASN A CA 1
ATOM 1977 C C . ASN A 1 252 ? -11.039 25.25 28.719 1 96.94 252 ASN A C 1
ATOM 1979 O O . ASN A 1 252 ? -10.703 25.672 29.812 1 96.94 252 ASN A O 1
ATOM 1983 N N . HIS A 1 253 ? -10.203 24.625 27.922 1 96.69 253 HIS A N 1
ATOM 1984 C CA . HIS A 1 253 ? -8.922 24.234 28.469 1 96.69 253 HIS A CA 1
ATOM 1985 C C . HIS A 1 253 ? -7.766 24.922 27.75 1 96.69 253 HIS A C 1
ATOM 1987 O O . HIS A 1 253 ? -6.652 24.984 28.281 1 96.69 253 HIS A O 1
ATOM 1993 N N . LEU A 1 254 ? -7.941 25.359 26.547 1 96.5 254 LEU A N 1
ATOM 1994 C CA . LEU A 1 254 ? -6.883 26.016 25.797 1 96.5 254 LEU A CA 1
ATOM 1995 C C . LEU A 1 254 ? -6.797 27.5 26.172 1 96.5 254 LEU A C 1
ATOM 1997 O O . LEU A 1 254 ? -7.781 28.234 26.047 1 96.5 254 LEU A O 1
ATOM 2001 N N . ARG A 1 255 ? -5.609 27.953 26.672 1 93.62 255 ARG A N 1
ATOM 2002 C CA . ARG A 1 255 ? -5.406 29.312 27.156 1 93.62 255 ARG A CA 1
ATOM 2003 C C . ARG A 1 255 ? -4.375 30.047 26.297 1 93.62 255 ARG A C 1
ATOM 2005 O O . ARG A 1 255 ? -3.258 30.297 26.75 1 93.62 255 ARG A O 1
ATOM 2012 N N . ILE A 1 256 ? -4.867 30.453 25.078 1 89.44 256 ILE A N 1
ATOM 2013 C CA . ILE A 1 256 ? -3.904 31.047 24.172 1 89.44 256 ILE A CA 1
ATOM 2014 C C . ILE A 1 256 ? -4.328 32.469 23.844 1 89.44 256 ILE A C 1
ATOM 2016 O O . ILE A 1 256 ? -3.904 33.062 22.844 1 89.44 256 ILE A O 1
ATOM 2020 N N . GLY A 1 257 ? -5.203 33.031 24.641 1 89.56 257 GLY A N 1
ATOM 2021 C CA . GLY A 1 257 ? -5.621 34.406 24.438 1 89.56 257 GLY A CA 1
ATOM 2022 C C . GLY A 1 257 ? -6.527 34.594 23.234 1 89.56 257 GLY A C 1
ATOM 2023 O O . GLY A 1 257 ? -7.461 33.812 23.031 1 89.56 257 GLY A O 1
ATOM 2024 N N . ASP A 1 258 ? -6.242 35.625 22.469 1 90.25 258 ASP A N 1
ATOM 2025 C CA . ASP A 1 258 ? -7.125 35.969 21.359 1 90.25 258 ASP A CA 1
ATOM 2026 C C . ASP A 1 258 ? -6.625 35.375 20.047 1 90.25 258 ASP A C 1
ATOM 2028 O O . ASP A 1 258 ? -7.113 35.75 18.969 1 90.25 258 ASP A O 1
ATOM 2032 N N . ARG A 1 259 ? -5.715 34.5 20.156 1 94.69 259 ARG A N 1
ATOM 2033 C CA . ARG A 1 259 ? -5.18 33.844 18.953 1 94.69 259 ARG A CA 1
ATOM 2034 C C . ARG A 1 259 ? -6.227 32.969 18.297 1 94.69 259 ARG A C 1
ATOM 2036 O O . ARG A 1 259 ? -7.102 32.438 18.969 1 94.69 259 ARG A O 1
ATOM 2043 N N . GLU A 1 260 ? -6.062 32.844 17.031 1 97.19 260 GLU A N 1
ATOM 2044 C CA . GLU A 1 260 ? -6.93 31.938 16.312 1 97.19 260 GLU A CA 1
ATOM 2045 C C . GLU A 1 260 ? -6.582 30.484 16.641 1 97.19 260 GLU A C 1
ATOM 2047 O O . GLU A 1 260 ? -5.41 30.141 16.797 1 97.19 260 GLU A O 1
ATOM 2052 N N . VAL A 1 261 ? -7.613 29.656 16.734 1 98.06 261 VAL A N 1
ATOM 2053 C CA . VAL A 1 261 ? -7.434 28.219 16.906 1 98.06 261 VAL A CA 1
ATOM 2054 C C . VAL A 1 261 ? -7.816 27.484 15.633 1 98.06 261 VAL A C 1
ATOM 2056 O O . VAL A 1 261 ? -8.906 27.688 15.094 1 98.06 261 VAL A O 1
ATOM 2059 N N . HIS A 1 262 ? -6.895 26.688 15.125 1 98.31 262 HIS A N 1
ATOM 2060 C CA . HIS A 1 262 ? -7.109 25.938 13.898 1 98.31 262 HIS A CA 1
ATOM 2061 C C . HIS A 1 262 ? -7.148 24.438 14.164 1 98.31 262 HIS A C 1
ATOM 2063 O O . HIS A 1 262 ? -6.52 23.953 15.109 1 98.31 262 HIS A O 1
ATOM 2069 N N . PHE A 1 263 ? -7.953 23.703 13.344 1 98.12 263 PHE A N 1
ATOM 2070 C CA . PHE A 1 263 ? -8.055 22.25 13.359 1 98.12 263 PHE A CA 1
ATOM 2071 C C . PHE A 1 263 ? -7.828 21.672 11.969 1 98.12 263 PHE A C 1
ATOM 2073 O O . PHE A 1 263 ? -8 22.375 10.961 1 98.12 263 PHE A O 1
ATOM 2080 N N . GLU A 1 264 ? -7.457 20.422 11.883 1 97.56 264 GLU A N 1
ATOM 2081 C CA . GLU A 1 264 ? -7.227 19.75 10.609 1 97.56 264 GLU A CA 1
ATOM 2082 C C . GLU A 1 264 ? -7.867 18.359 10.594 1 97.56 264 GLU A C 1
ATOM 2084 O O . GLU A 1 264 ? -7.168 17.344 10.609 1 97.56 264 GLU A O 1
ATOM 2089 N N . PHE A 1 265 ? -9.109 18.25 10.414 1 98.12 265 PHE A N 1
ATOM 2090 C CA . PHE A 1 265 ? -9.828 16.984 10.43 1 98.12 265 PHE A CA 1
ATOM 2091 C C . PHE A 1 265 ? -9.789 16.328 9.055 1 98.12 265 PHE A C 1
ATOM 2093 O O . PHE A 1 265 ? -9.906 17 8.031 1 98.12 265 PHE A O 1
ATOM 2100 N N . GLY A 1 266 ? -9.562 15.023 8.992 1 98.31 266 GLY A N 1
ATOM 2101 C CA . GLY A 1 266 ? -9.695 14.195 7.805 1 98.31 266 GLY A CA 1
ATOM 2102 C C . GLY A 1 266 ? -10.68 13.055 7.977 1 98.31 266 GLY A C 1
ATOM 2103 O O . GLY A 1 266 ? -11.836 13.156 7.562 1 98.31 266 GLY A O 1
ATOM 2104 N N . ARG A 1 267 ? -10.258 12.109 8.836 1 98.38 267 ARG A N 1
ATOM 2105 C CA . ARG A 1 267 ? -11.055 10.922 9.133 1 98.38 267 ARG A CA 1
ATOM 2106 C C . ARG A 1 267 ? -12.438 11.297 9.648 1 98.38 267 ARG A C 1
ATOM 2108 O O . ARG A 1 267 ? -13.445 10.773 9.172 1 98.38 267 ARG A O 1
ATOM 2115 N N . SER A 1 268 ? -12.492 12.266 10.539 1 98.31 268 SER A N 1
ATOM 2116 C CA . SER A 1 268 ? -13.75 12.633 11.188 1 98.31 268 SER A CA 1
ATOM 2117 C C . SER A 1 268 ? -14.727 13.25 10.188 1 98.31 268 SER A C 1
ATOM 2119 O O . SER A 1 268 ? -15.93 13.281 10.43 1 98.31 268 SER A O 1
ATOM 2121 N N . ILE A 1 269 ? -14.18 13.688 9.07 1 98.75 269 ILE A N 1
ATOM 2122 C CA . ILE A 1 269 ? -15.023 14.367 8.086 1 98.75 269 ILE A CA 1
ATOM 2123 C C . ILE A 1 269 ? -15.547 13.352 7.074 1 98.75 269 ILE A C 1
ATOM 2125 O O . ILE A 1 269 ? -16.719 13.383 6.707 1 98.75 269 ILE A O 1
ATOM 2129 N N . VAL A 1 270 ? -14.672 12.367 6.652 1 98.88 270 VAL A N 1
ATOM 2130 C CA . VAL A 1 270 ? -15.062 11.68 5.426 1 98.88 270 VAL A CA 1
ATOM 2131 C C . VAL A 1 270 ? -15.164 10.18 5.684 1 98.88 270 VAL A C 1
ATOM 2133 O O . VAL A 1 270 ? -15.633 9.43 4.824 1 98.88 270 VAL A O 1
ATOM 2136 N N . ALA A 1 271 ? -14.75 9.641 6.793 1 98.75 271 ALA A N 1
ATOM 2137 C CA . ALA A 1 271 ? -14.672 8.195 6.996 1 98.75 271 ALA A CA 1
ATOM 2138 C C . ALA A 1 271 ? -16.047 7.547 6.828 1 98.75 271 ALA A C 1
ATOM 2140 O O . ALA A 1 271 ? -16.203 6.598 6.055 1 98.75 271 ALA A O 1
ATOM 2141 N N . GLU A 1 272 ? -17.078 8.141 7.492 1 98.56 272 GLU A N 1
ATOM 2142 C CA . GLU A 1 272 ? -18.359 7.453 7.621 1 98.56 272 GLU A CA 1
ATOM 2143 C C . GLU A 1 272 ? -19.188 7.602 6.355 1 98.56 272 GLU A C 1
ATOM 2145 O O . GLU A 1 272 ? -20.125 6.824 6.121 1 98.56 272 GLU A O 1
ATOM 2150 N N . CYS A 1 273 ? -18.844 8.562 5.527 1 98.56 273 CYS A N 1
ATOM 2151 C CA . CYS A 1 273 ? -19.672 8.75 4.344 1 98.56 273 CYS A CA 1
ATOM 2152 C C . CYS A 1 273 ? -19.234 7.836 3.211 1 98.56 273 CYS A C 1
ATOM 2154 O O . CYS A 1 273 ? -19.844 7.828 2.139 1 98.56 273 CYS A O 1
ATOM 2156 N N . GLY A 1 274 ? -18.172 7.09 3.389 1 98.69 274 GLY A N 1
ATOM 2157 C CA . GLY A 1 274 ? -17.672 6.211 2.344 1 98.69 274 GLY A CA 1
ATOM 2158 C C . GLY A 1 274 ? -17.75 4.742 2.717 1 98.69 274 GLY A C 1
ATOM 2159 O O . GLY A 1 274 ? -17.375 4.363 3.832 1 98.69 274 GLY A O 1
ATOM 2160 N N . GLU A 1 275 ? -18.234 3.934 1.821 1 98.75 275 GLU A N 1
ATOM 2161 C CA . GLU A 1 275 ? -18.266 2.477 1.923 1 98.75 275 GLU A CA 1
ATOM 2162 C C . GLU A 1 275 ? -17.625 1.823 0.708 1 98.75 275 GLU A C 1
ATOM 2164 O O . GLU A 1 275 ? -17.719 2.342 -0.407 1 98.75 275 GLU A O 1
ATOM 2169 N N . LEU A 1 276 ? -16.953 0.705 0.937 1 98.88 276 LEU A N 1
ATOM 2170 C CA . LEU A 1 276 ? -16.453 -0.097 -0.175 1 98.88 276 LEU A CA 1
ATOM 2171 C C . LEU A 1 276 ? -17.406 -1.254 -0.477 1 98.88 276 LEU A C 1
ATOM 2173 O O . LEU A 1 276 ? -17.625 -2.123 0.371 1 98.88 276 LEU A O 1
ATOM 2177 N N . ILE A 1 277 ? -17.969 -1.256 -1.661 1 98.88 277 ILE A N 1
ATOM 2178 C CA . ILE A 1 277 ? -18.891 -2.299 -2.098 1 98.88 277 ILE A CA 1
ATOM 2179 C C . ILE A 1 277 ? -18.141 -3.361 -2.889 1 98.88 277 ILE A C 1
ATOM 2181 O O . ILE A 1 277 ? -17.344 -3.035 -3.777 1 98.88 277 ILE A O 1
ATOM 2185 N N . THR A 1 278 ? -18.391 -4.586 -2.559 1 98.75 278 THR A N 1
ATOM 2186 C CA . THR A 1 278 ? -17.656 -5.688 -3.186 1 98.75 278 THR A CA 1
ATOM 2187 C C . THR A 1 278 ? -18.578 -6.887 -3.4 1 98.75 278 THR A C 1
ATOM 2189 O O . THR A 1 278 ? -19.594 -7.027 -2.719 1 98.75 278 THR A O 1
ATOM 2192 N N . THR A 1 279 ? -18.234 -7.711 -4.332 1 98.5 279 THR A N 1
ATOM 2193 C CA . THR A 1 279 ? -19.016 -8.891 -4.68 1 98.5 279 THR A CA 1
ATOM 2194 C C . THR A 1 279 ? -18.344 -10.164 -4.184 1 98.5 279 THR A C 1
ATOM 2196 O O . THR A 1 279 ? -17.125 -10.305 -4.305 1 98.5 279 THR A O 1
ATOM 2199 N N . VAL A 1 280 ? -19.141 -11.055 -3.66 1 98.25 280 VAL A N 1
ATOM 2200 C CA . VAL A 1 280 ? -18.641 -12.367 -3.266 1 98.25 280 VAL A CA 1
ATOM 2201 C C . VAL A 1 280 ? -18.359 -13.211 -4.508 1 98.25 280 VAL A C 1
ATOM 2203 O O . VAL A 1 280 ? -19.25 -13.414 -5.344 1 98.25 280 VAL A O 1
ATOM 2206 N N . LEU A 1 281 ? -17.141 -13.695 -4.598 1 97.94 281 LEU A N 1
ATOM 2207 C CA . LEU A 1 281 ? -16.75 -14.5 -5.746 1 97.94 281 LEU A CA 1
ATOM 2208 C C . LEU A 1 281 ? -16.875 -15.984 -5.445 1 97.94 281 LEU A C 1
ATOM 2210 O O . LEU A 1 281 ? -17.406 -16.75 -6.25 1 97.94 281 LEU A O 1
ATOM 2214 N N . PHE A 1 282 ? -16.312 -16.406 -4.277 1 96.69 282 PHE A N 1
ATOM 2215 C CA . PHE A 1 282 ? -16.312 -17.812 -3.908 1 96.69 282 PHE A CA 1
ATOM 2216 C C . PHE A 1 282 ? -16.406 -17.984 -2.396 1 96.69 282 PHE A C 1
ATOM 2218 O O . PHE A 1 282 ? -16.031 -17.078 -1.646 1 96.69 282 PHE A O 1
ATOM 2225 N N . ASN A 1 283 ? -16.969 -19.047 -2.006 1 93.88 283 ASN A N 1
ATOM 2226 C CA . ASN A 1 283 ? -16.875 -19.562 -0.642 1 93.88 283 ASN A CA 1
ATOM 2227 C C . ASN A 1 283 ? -15.961 -20.781 -0.559 1 93.88 283 ASN A C 1
ATOM 2229 O O . ASN A 1 283 ? -15.977 -21.641 -1.449 1 93.88 283 ASN A O 1
ATOM 2233 N N . LYS A 1 284 ? -15.148 -20.719 0.459 1 90.19 284 LYS A N 1
ATOM 2234 C CA . LYS A 1 284 ? -14.227 -21.828 0.647 1 90.19 284 LYS A CA 1
ATOM 2235 C C . LYS A 1 284 ? -14.117 -22.203 2.121 1 90.19 284 LYS A C 1
ATOM 2237 O O . LYS A 1 284 ? -14.234 -21.359 3 1 90.19 284 LYS A O 1
ATOM 2242 N N . THR A 1 285 ? -13.977 -23.469 2.369 1 87.75 285 THR A N 1
ATOM 2243 C CA . THR A 1 285 ? -13.664 -23.953 3.709 1 87.75 285 THR A CA 1
ATOM 2244 C C . THR A 1 285 ? -12.258 -24.547 3.762 1 87.75 285 THR A C 1
ATOM 2246 O O . THR A 1 285 ? -11.906 -25.391 2.945 1 87.75 285 THR A O 1
ATOM 2249 N N . THR A 1 286 ? -11.508 -24.047 4.66 1 84.69 286 THR A N 1
ATOM 2250 C CA . THR A 1 286 ? -10.141 -24.547 4.785 1 84.69 286 THR A CA 1
ATOM 2251 C C . THR A 1 286 ? -10.125 -25.938 5.438 1 84.69 286 THR A C 1
ATOM 2253 O O . THR A 1 286 ? -11.148 -26.406 5.922 1 84.69 286 THR A O 1
ATOM 2256 N N . ALA A 1 287 ? -8.938 -26.5 5.434 1 77.62 287 ALA A N 1
ATOM 2257 C CA . ALA A 1 287 ? -8.773 -27.828 6 1 77.62 287 ALA A CA 1
ATOM 2258 C C . ALA A 1 287 ? -9.109 -27.844 7.492 1 77.62 287 ALA A C 1
ATOM 2260 O O . ALA A 1 287 ? -9.57 -28.844 8.023 1 77.62 287 ALA A O 1
ATOM 2261 N N . THR A 1 288 ? -8.969 -26.672 8.133 1 82.38 288 THR A N 1
ATOM 2262 C CA . THR A 1 288 ? -9.211 -26.578 9.57 1 82.38 288 THR A CA 1
ATOM 2263 C C . THR A 1 288 ? -10.672 -26.25 9.852 1 82.38 288 THR A C 1
ATOM 2265 O O . THR A 1 288 ? -11.078 -26.156 11.008 1 82.38 288 THR A O 1
ATOM 2268 N N . GLY A 1 289 ? -11.406 -26.047 8.797 1 84.69 289 GLY A N 1
ATOM 2269 C CA . GLY A 1 289 ? -12.828 -25.797 8.961 1 84.69 289 GLY A CA 1
ATOM 2270 C C . GLY A 1 289 ? -13.18 -24.312 8.922 1 84.69 289 GLY A C 1
ATOM 2271 O O . GLY A 1 289 ? -14.336 -23.938 9.094 1 84.69 289 GLY A O 1
ATOM 2272 N N . ARG A 1 290 ? -12.188 -23.484 8.695 1 90.38 290 ARG A N 1
ATOM 2273 C CA . ARG A 1 290 ? -12.445 -22.047 8.602 1 90.38 290 ARG A CA 1
ATOM 2274 C C . ARG A 1 290 ? -13.195 -21.719 7.309 1 90.38 290 ARG A C 1
ATOM 2276 O O . ARG A 1 290 ? -12.789 -22.141 6.227 1 90.38 290 ARG A O 1
ATOM 2283 N N . LYS A 1 291 ? -14.266 -21.016 7.457 1 94.12 291 LYS A N 1
ATOM 2284 C CA . LYS A 1 291 ? -15.039 -20.594 6.297 1 94.12 291 LYS A CA 1
ATOM 2285 C C . LYS A 1 291 ? -14.516 -19.266 5.734 1 94.12 291 LYS A C 1
ATOM 2287 O O . LYS A 1 291 ? -14.5 -18.25 6.438 1 94.12 291 LYS A O 1
ATOM 2292 N N . LEU A 1 292 ? -14.148 -19.281 4.512 1 95.44 292 LEU A N 1
ATOM 2293 C CA . LEU A 1 292 ? -13.641 -18.094 3.832 1 95.44 292 LEU A CA 1
ATOM 2294 C C . LEU A 1 292 ? -14.656 -17.562 2.828 1 95.44 292 LEU A C 1
ATOM 2296 O O . LEU A 1 292 ? -15.312 -18.344 2.135 1 95.44 292 LEU A O 1
ATOM 2300 N N . VAL A 1 293 ? -14.805 -16.312 2.83 1 97.31 293 VAL A N 1
ATOM 2301 C CA . VAL A 1 293 ? -15.492 -15.609 1.756 1 97.31 293 VAL A CA 1
ATOM 2302 C C . VAL A 1 293 ? -14.5 -14.781 0.948 1 97.31 293 VAL A C 1
ATOM 2304 O O . VAL A 1 293 ? -13.859 -13.875 1.482 1 97.31 293 VAL A O 1
ATOM 2307 N N . ILE A 1 294 ? -14.352 -15.141 -0.29 1 97.56 294 ILE A N 1
ATOM 2308 C CA . ILE A 1 294 ? -13.453 -14.422 -1.188 1 97.56 294 ILE A CA 1
ATOM 2309 C C . ILE A 1 294 ? -14.242 -13.359 -1.959 1 97.56 294 ILE A C 1
ATOM 2311 O O . ILE A 1 294 ? -15.195 -13.68 -2.666 1 97.56 294 ILE A O 1
ATOM 2315 N N . VAL A 1 295 ? -13.828 -12.125 -1.818 1 98.56 295 VAL A N 1
ATOM 2316 C CA . VAL A 1 295 ? -14.531 -11.039 -2.482 1 98.56 295 VAL A CA 1
ATOM 2317 C C . VAL A 1 295 ? -13.625 -10.406 -3.537 1 98.56 295 VAL A C 1
ATOM 2319 O O . VAL A 1 295 ? -12.422 -10.656 -3.557 1 98.56 295 VAL A O 1
ATOM 2322 N N . ASP A 1 296 ? -14.188 -9.578 -4.398 1 98.31 296 ASP A N 1
ATOM 2323 C CA . ASP A 1 296 ? -13.406 -9.062 -5.52 1 98.31 296 ASP A CA 1
ATOM 2324 C C . ASP A 1 296 ? -12.648 -7.797 -5.121 1 98.31 296 ASP A C 1
ATOM 2326 O O . ASP A 1 296 ? -11.875 -7.254 -5.91 1 98.31 296 ASP A O 1
ATOM 2330 N N . ALA A 1 297 ? -12.867 -7.238 -3.922 1 98.62 297 ALA A N 1
ATOM 2331 C CA . ALA A 1 297 ? -11.984 -6.219 -3.363 1 98.62 297 ALA A CA 1
ATOM 2332 C C . ALA A 1 297 ? -10.766 -6.859 -2.691 1 98.62 297 ALA A C 1
ATOM 2334 O O . ALA A 1 297 ? -10.82 -8.016 -2.271 1 98.62 297 ALA A O 1
ATOM 2335 N N . SER A 1 298 ? -9.711 -6.109 -2.621 1 98.38 298 SER A N 1
ATOM 2336 C CA . SER A 1 298 ? -8.477 -6.574 -1.999 1 98.38 298 SER A CA 1
ATOM 2337 C C . SER A 1 298 ? -7.797 -5.453 -1.216 1 98.38 298 SER A C 1
ATOM 2339 O O . SER A 1 298 ? -8.344 -4.359 -1.088 1 98.38 298 SER A O 1
ATOM 2341 N N . MET A 1 299 ? -6.68 -5.781 -0.692 1 98.12 299 MET A N 1
ATOM 2342 C CA . MET A 1 299 ? -5.852 -4.785 -0.02 1 98.12 299 MET A CA 1
ATOM 2343 C C . MET A 1 299 ? -5.457 -3.668 -0.982 1 98.12 299 MET A C 1
ATOM 2345 O O . MET A 1 299 ? -5.031 -2.594 -0.552 1 98.12 299 MET A O 1
ATOM 2349 N N . THR A 1 300 ? -5.629 -3.854 -2.287 1 98.31 300 THR A N 1
ATOM 2350 C CA . THR A 1 300 ? -5.312 -2.832 -3.279 1 98.31 300 THR A CA 1
ATOM 2351 C C . THR A 1 300 ? -6.34 -1.704 -3.238 1 98.31 300 THR A C 1
ATOM 2353 O O . THR A 1 300 ? -6.012 -0.55 -3.527 1 98.31 300 THR A O 1
ATOM 2356 N N . GLU A 1 301 ? -7.586 -2.033 -2.883 1 98.56 301 GLU A N 1
ATOM 2357 C CA . GLU A 1 301 ? -8.648 -1.04 -2.76 1 98.56 301 GLU A CA 1
ATOM 2358 C C . GLU A 1 301 ? -8.68 -0.439 -1.358 1 98.56 301 GLU A C 1
ATOM 2360 O O . GLU A 1 301 ? -8.969 0.75 -1.193 1 98.56 301 GLU A O 1
ATOM 2365 N N . LEU A 1 302 ? -8.43 -1.258 -0.389 1 98.75 302 LEU A N 1
ATOM 2366 C CA . LEU A 1 302 ? -8.422 -0.862 1.015 1 98.75 302 LEU A CA 1
ATOM 2367 C C . LEU A 1 302 ? -7.297 -1.561 1.772 1 98.75 302 LEU A C 1
ATOM 2369 O O . LEU A 1 302 ? -7.469 -2.689 2.24 1 98.75 302 LEU A O 1
ATOM 2373 N N . VAL A 1 303 ? -6.219 -0.865 1.982 1 98.31 303 VAL A N 1
ATOM 2374 C CA . VAL A 1 303 ? -4.965 -1.47 2.42 1 98.31 303 VAL A CA 1
ATOM 2375 C C . VAL A 1 303 ? -4.902 -1.49 3.945 1 98.31 303 VAL A C 1
ATOM 2377 O O . VAL A 1 303 ? -4.102 -2.221 4.531 1 98.31 303 VAL A O 1
ATOM 2380 N N . ARG A 1 304 ? -5.723 -0.799 4.629 1 97.88 304 ARG A N 1
ATOM 2381 C CA . ARG A 1 304 ? -5.551 -0.489 6.043 1 97.88 304 ARG A CA 1
ATOM 2382 C C . ARG A 1 304 ? -5.605 -1.755 6.891 1 97.88 304 ARG A C 1
ATOM 2384 O O . ARG A 1 304 ? -4.797 -1.936 7.805 1 97.88 304 ARG A O 1
ATOM 2391 N N . PRO A 1 305 ? -6.566 -2.674 6.621 1 98 305 PRO A N 1
ATOM 2392 C CA . PRO A 1 305 ? -6.535 -3.902 7.418 1 98 305 PRO A CA 1
ATOM 2393 C C . PRO A 1 305 ? -5.227 -4.672 7.27 1 98 305 PRO A C 1
ATOM 2395 O O . PRO A 1 305 ? -4.676 -5.156 8.258 1 98 305 PRO A O 1
ATOM 2398 N N . ALA A 1 306 ? -4.723 -4.734 6.09 1 96.62 306 ALA A N 1
ATOM 2399 C CA . ALA A 1 306 ? -3.494 -5.48 5.828 1 96.62 306 ALA A CA 1
ATOM 2400 C C . ALA A 1 306 ? -2.283 -4.777 6.438 1 96.62 306 ALA A C 1
ATOM 2402 O O . ALA A 1 306 ? -1.377 -5.426 6.961 1 96.62 306 ALA A O 1
ATOM 2403 N N . MET A 1 307 ? -2.287 -3.506 6.355 1 95.5 307 MET A N 1
ATOM 2404 C CA . MET A 1 307 ? -1.105 -2.729 6.719 1 95.5 307 MET A CA 1
ATOM 2405 C C . MET A 1 307 ? -1.086 -2.432 8.211 1 95.5 307 MET A C 1
ATOM 2407 O O . MET A 1 307 ? -0.031 -2.486 8.852 1 95.5 307 MET A O 1
ATOM 2411 N N . TYR A 1 308 ? -2.305 -2.123 8.82 1 94.75 308 TYR A N 1
ATOM 2412 C CA . TYR A 1 308 ? -2.342 -1.601 10.18 1 94.75 308 TYR A CA 1
ATOM 2413 C C . TYR A 1 308 ? -3.143 -2.518 11.094 1 94.75 308 TYR A C 1
ATOM 2415 O O . TYR A 1 308 ? -3.229 -2.279 12.305 1 94.75 308 TYR A O 1
ATOM 2423 N N . GLY A 1 309 ? -3.752 -3.527 10.523 1 95.56 309 GLY A N 1
ATOM 2424 C CA . GLY A 1 309 ? -4.672 -4.32 11.328 1 95.56 309 GLY A CA 1
ATOM 2425 C C . GLY A 1 309 ? -5.957 -3.586 11.664 1 95.56 309 GLY A C 1
ATOM 2426 O O . GLY A 1 309 ? -6.602 -3.881 12.672 1 95.56 309 GLY A O 1
ATOM 2427 N N . SER A 1 310 ? -6.332 -2.623 10.852 1 96.69 310 SER A N 1
ATOM 2428 C CA . SER A 1 310 ? -7.512 -1.802 11.117 1 96.69 310 SER A CA 1
ATOM 2429 C C . SER A 1 310 ? -8.797 -2.611 10.969 1 96.69 310 SER A C 1
ATOM 2431 O O . SER A 1 310 ? -8.883 -3.496 10.109 1 96.69 310 SER A O 1
ATOM 2433 N N . TYR A 1 311 ? -9.734 -2.225 11.734 1 97.81 311 TYR A N 1
ATOM 2434 C CA . TYR A 1 311 ? -11.047 -2.867 11.695 1 97.81 311 TYR A CA 1
ATOM 2435 C C . TYR A 1 311 ? -12.047 -2.021 10.922 1 97.81 311 TYR A C 1
ATOM 2437 O O . TYR A 1 311 ? -12.07 -0.796 11.055 1 97.81 311 TYR A O 1
ATOM 2445 N N . HIS A 1 312 ? -12.812 -2.617 10.07 1 98.56 312 HIS A N 1
ATOM 2446 C CA . HIS A 1 312 ? -13.992 -2.082 9.406 1 98.56 312 HIS A CA 1
ATOM 2447 C C . HIS A 1 312 ? -15.18 -3.033 9.547 1 98.56 312 HIS A C 1
ATOM 2449 O O . HIS A 1 312 ? -15.047 -4.234 9.289 1 98.56 312 HIS A O 1
ATOM 2455 N N . ASN A 1 313 ? -16.266 -2.451 9.922 1 98.25 313 ASN A N 1
ATOM 2456 C CA . ASN A 1 313 ? -17.469 -3.27 9.977 1 98.25 313 ASN A CA 1
ATOM 2457 C C . ASN A 1 313 ? -17.891 -3.732 8.578 1 98.25 313 ASN A C 1
ATOM 2459 O O . ASN A 1 313 ? -17.875 -2.951 7.629 1 98.25 313 ASN A O 1
ATOM 2463 N N . ILE A 1 314 ? -18.234 -5.055 8.461 1 98.56 314 ILE A N 1
ATOM 2464 C CA . ILE A 1 314 ? -18.625 -5.648 7.184 1 98.56 314 ILE A CA 1
ATOM 2465 C C . ILE A 1 314 ? -20.031 -6.223 7.285 1 98.56 314 ILE A C 1
ATOM 2467 O O . ILE A 1 314 ? -20.391 -6.84 8.289 1 98.56 314 ILE A O 1
ATOM 2471 N N . GLU A 1 315 ? -20.812 -6.012 6.254 1 97.38 315 GLU A N 1
ATOM 2472 C CA . GLU A 1 315 ? -22.188 -6.508 6.227 1 97.38 315 GLU A CA 1
ATOM 2473 C C . GLU A 1 315 ? -22.547 -7.055 4.848 1 97.38 315 GLU A C 1
ATOM 2475 O O . GLU A 1 315 ? -22.109 -6.52 3.828 1 97.38 315 GLU A O 1
ATOM 2480 N N . ASN A 1 316 ? -23.25 -8.203 4.797 1 98.31 316 ASN A N 1
ATOM 2481 C CA . ASN A 1 316 ? -23.891 -8.641 3.564 1 98.31 316 ASN A CA 1
ATOM 2482 C C . ASN A 1 316 ? -25.188 -7.887 3.307 1 98.31 316 ASN A C 1
ATOM 2484 O O . ASN A 1 316 ? -26.156 -8.008 4.074 1 98.31 316 ASN A O 1
ATOM 2488 N N . ILE A 1 317 ? -25.266 -7.184 2.211 1 97.56 317 ILE A N 1
ATOM 2489 C CA . ILE A 1 317 ? -26.391 -6.273 2.053 1 97.56 317 ILE A CA 1
ATOM 2490 C C . ILE A 1 317 ? -27.391 -6.859 1.068 1 97.56 317 ILE A C 1
ATOM 2492 O O . ILE A 1 317 ? -28.438 -6.254 0.797 1 97.56 317 ILE A O 1
ATOM 2496 N N . THR A 1 318 ? -27.125 -8.039 0.54 1 96.62 318 THR A N 1
ATOM 2497 C CA . THR A 1 318 ? -28.078 -8.602 -0.42 1 96.62 318 THR A CA 1
ATOM 2498 C C . THR A 1 318 ? -28.531 -9.984 0.028 1 96.62 318 THR A C 1
ATOM 2500 O O . THR A 1 318 ? -29.406 -10.594 -0.603 1 96.62 318 THR A O 1
ATOM 2503 N N . ALA A 1 319 ? -27.953 -10.547 1.085 1 95.31 319 ALA A N 1
ATOM 2504 C CA . ALA A 1 319 ? -28.438 -11.82 1.611 1 95.31 319 ALA A CA 1
ATOM 2505 C C . ALA A 1 319 ? -29.875 -11.703 2.088 1 95.31 319 ALA A C 1
ATOM 2507 O O . ALA A 1 319 ? -30.297 -10.641 2.547 1 95.31 319 ALA A O 1
ATOM 2508 N N . LYS A 1 320 ? -30.562 -12.82 2.051 1 92.56 320 LYS A N 1
ATOM 2509 C CA . LYS A 1 320 ? -31.938 -12.844 2.549 1 92.56 320 LYS A CA 1
ATOM 2510 C C . LYS A 1 320 ? -31.969 -12.609 4.055 1 92.56 320 LYS A C 1
ATOM 2512 O O . LYS A 1 320 ? -31.109 -13.086 4.785 1 92.56 320 LYS A O 1
ATOM 2517 N N . ASP A 1 321 ? -33.031 -11.977 4.449 1 89.69 321 ASP A N 1
ATOM 2518 C CA . ASP A 1 321 ? -33.125 -11.578 5.852 1 89.69 321 ASP A CA 1
ATOM 2519 C C . ASP A 1 321 ? -33.219 -12.805 6.762 1 89.69 321 ASP A C 1
ATOM 2521 O O . ASP A 1 321 ? -32.781 -12.758 7.914 1 89.69 321 ASP A O 1
ATOM 2525 N N . ASP A 1 322 ? -33.688 -13.875 6.25 1 92.75 322 ASP A N 1
ATOM 2526 C CA . ASP A 1 322 ? -33.969 -15.039 7.098 1 92.75 322 ASP A CA 1
ATOM 2527 C C . ASP A 1 322 ? -32.781 -16.016 7.055 1 92.75 322 ASP A C 1
ATOM 2529 O O . ASP A 1 322 ? -32.844 -17.094 7.641 1 92.75 322 ASP A O 1
ATOM 2533 N N . GLU A 1 323 ? -31.766 -15.586 6.43 1 92.88 323 GLU A N 1
ATOM 2534 C CA . GLU A 1 323 ? -30.594 -16.453 6.418 1 92.88 323 GLU A CA 1
ATOM 2535 C C . GLU A 1 323 ? -29.969 -16.547 7.809 1 92.88 323 GLU A C 1
ATOM 2537 O O . GLU A 1 323 ? -29.906 -15.547 8.539 1 92.88 323 GLU A O 1
ATOM 2542 N N . VAL A 1 324 ? -29.453 -17.656 8.164 1 95.81 324 VAL A N 1
ATOM 2543 C CA . VAL A 1 324 ? -28.719 -17.844 9.406 1 95.81 324 VAL A CA 1
ATOM 2544 C C . VAL A 1 324 ? -27.391 -17.094 9.352 1 95.81 324 VAL A C 1
ATOM 2546 O O . VAL A 1 324 ? -26.859 -16.844 8.266 1 95.81 324 VAL A O 1
ATOM 2549 N N . ARG A 1 325 ? -26.922 -16.766 10.539 1 96.44 325 ARG A N 1
ATOM 2550 C CA . ARG A 1 325 ? -25.625 -16.094 10.617 1 96.44 325 ARG A CA 1
ATOM 2551 C C . ARG A 1 325 ? -24.5 -17.094 10.836 1 96.44 325 ARG A C 1
ATOM 2553 O O . ARG A 1 325 ? -24.672 -18.078 11.555 1 96.44 325 ARG A O 1
ATOM 2560 N N . GLU A 1 326 ? -23.406 -16.828 10.164 1 96.19 326 GLU A N 1
ATOM 2561 C CA . GLU A 1 326 ? -22.219 -17.672 10.281 1 96.19 326 GLU A CA 1
ATOM 2562 C C . GLU A 1 326 ? -20.953 -16.828 10.383 1 96.19 326 GLU A C 1
ATOM 2564 O O . GLU A 1 326 ? -20.953 -15.648 10.008 1 96.19 326 GLU A O 1
ATOM 2569 N N . LYS A 1 327 ? -19.938 -17.438 10.953 1 96.94 327 LYS A N 1
ATOM 2570 C CA . LYS A 1 327 ? -18.641 -16.766 11.07 1 96.94 327 LYS A CA 1
ATOM 2571 C C . LYS A 1 327 ? -17.781 -17.016 9.828 1 96.94 327 LYS A C 1
ATOM 2573 O O . LYS A 1 327 ? -17.688 -18.141 9.336 1 96.94 327 LYS A O 1
ATOM 2578 N N . TYR A 1 328 ? -17.234 -15.961 9.312 1 97.44 328 TYR A N 1
ATOM 2579 C CA . TYR A 1 328 ? -16.422 -16.047 8.109 1 97.44 328 TYR A CA 1
ATOM 2580 C C . TYR A 1 328 ? -15.102 -15.305 8.289 1 97.44 328 TYR A C 1
ATOM 2582 O O . TYR A 1 328 ? -14.992 -14.43 9.156 1 97.44 328 TYR A O 1
ATOM 2590 N N . THR A 1 329 ? -14.062 -15.703 7.57 1 97.44 329 THR A N 1
ATOM 2591 C CA . THR A 1 329 ? -12.938 -14.852 7.203 1 97.44 329 THR A CA 1
ATOM 2592 C C . THR A 1 329 ? -13.148 -14.242 5.82 1 97.44 329 THR A C 1
ATOM 2594 O O . THR A 1 329 ? -13.352 -14.961 4.844 1 97.44 329 THR A O 1
ATOM 2597 N N . VAL A 1 330 ? -13.133 -12.945 5.719 1 98.38 330 VAL A N 1
ATOM 2598 C CA . VAL A 1 330 ? -13.328 -12.258 4.445 1 98.38 330 VAL A CA 1
ATOM 2599 C C . VAL A 1 330 ? -11.977 -11.875 3.848 1 98.38 330 VAL A C 1
ATOM 2601 O O . VAL A 1 330 ? -11.203 -11.148 4.469 1 98.38 330 VAL A O 1
ATOM 2604 N N . VAL A 1 331 ? -11.703 -12.375 2.631 1 97.94 331 VAL A N 1
ATOM 2605 C CA . VAL A 1 331 ? -10.383 -12.203 2.035 1 97.94 331 VAL A CA 1
ATOM 2606 C C . VAL A 1 331 ? -10.516 -11.648 0.619 1 97.94 331 VAL A C 1
ATOM 2608 O O . VAL A 1 331 ? -11.578 -11.773 -0.001 1 97.94 331 VAL A O 1
ATOM 2611 N N . GLY A 1 332 ? -9.453 -10.961 0.186 1 97.94 332 GLY A N 1
ATOM 2612 C CA . GLY A 1 332 ? -9.414 -10.445 -1.173 1 97.94 332 GLY 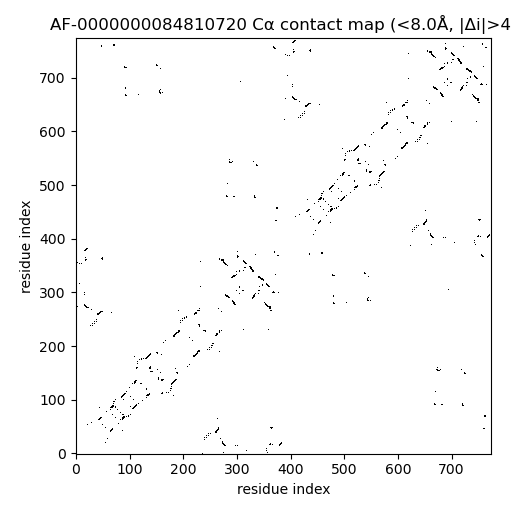A CA 1
ATOM 2613 C C . GLY A 1 332 ? -8.703 -11.367 -2.145 1 97.94 332 GLY A C 1
ATOM 2614 O O . GLY A 1 332 ? -8.438 -12.531 -1.822 1 97.94 332 GLY A O 1
ATOM 2615 N N . THR A 1 333 ? -8.438 -10.836 -3.344 1 97.19 333 THR A N 1
ATOM 2616 C CA . THR A 1 333 ? -7.934 -11.68 -4.418 1 97.19 333 THR A CA 1
ATOM 2617 C C . THR A 1 333 ? -6.441 -11.438 -4.645 1 97.19 333 THR A C 1
ATOM 2619 O O . THR A 1 333 ? -5.793 -12.18 -5.387 1 97.19 333 THR A O 1
ATOM 2622 N N . ALA A 1 334 ? -5.883 -10.391 -3.977 1 96.06 334 ALA A N 1
ATOM 2623 C CA . ALA A 1 334 ? -4.449 -10.164 -4.145 1 96.06 334 ALA A CA 1
ATOM 2624 C C . ALA A 1 334 ? -3.643 -11.367 -3.674 1 96.06 334 ALA A C 1
ATOM 2626 O O . ALA A 1 334 ? -4.012 -12.031 -2.699 1 96.06 334 ALA A O 1
ATOM 2627 N N . CYS A 1 335 ? -2.586 -11.656 -4.355 1 92.38 335 CYS A N 1
ATOM 2628 C CA . CYS A 1 335 ? -1.766 -12.82 -4.043 1 92.38 335 CYS A CA 1
ATOM 2629 C C . CYS A 1 335 ? -0.859 -12.547 -2.85 1 92.38 335 CYS A C 1
ATOM 2631 O O . CYS A 1 335 ? 0.364 -12.664 -2.953 1 92.38 335 CYS A O 1
ATOM 2633 N N . GLU A 1 336 ? -1.468 -12.156 -1.804 1 92 336 GLU A N 1
ATOM 2634 C CA . GLU A 1 336 ? -0.83 -11.875 -0.522 1 92 336 GLU A CA 1
ATOM 2635 C C . GLU A 1 336 ? -1.59 -12.523 0.631 1 92 336 GLU A C 1
ATOM 2637 O O . GLU A 1 336 ? -2.812 -12.391 0.728 1 92 336 GLU A O 1
ATOM 2642 N N . SER A 1 337 ? -0.851 -13.172 1.493 1 90.62 337 SER A N 1
ATOM 2643 C CA . SER A 1 337 ? -1.482 -13.789 2.656 1 90.62 337 SER A CA 1
ATOM 2644 C C . SER A 1 337 ? -2.105 -12.734 3.568 1 90.62 337 SER A C 1
ATOM 2646 O O . SER A 1 337 ? -3.049 -13.031 4.305 1 90.62 337 SER A O 1
ATOM 2648 N N . THR A 1 338 ? -1.593 -11.477 3.436 1 93.12 338 THR A N 1
ATOM 2649 C CA . THR A 1 338 ? -2.064 -10.406 4.301 1 93.12 338 THR A CA 1
ATOM 2650 C C . THR A 1 338 ? -3.355 -9.797 3.76 1 93.12 338 THR A C 1
ATOM 2652 O O . THR A 1 338 ? -3.98 -8.969 4.418 1 93.12 338 THR A O 1
ATOM 2655 N N . ASP A 1 339 ? -3.756 -10.203 2.586 1 96.56 339 ASP A N 1
ATOM 2656 C CA . ASP A 1 339 ? -4.977 -9.672 1.989 1 96.56 339 ASP A CA 1
ATOM 2657 C C . ASP A 1 339 ? -6.219 -10.258 2.654 1 96.56 339 ASP A C 1
ATOM 2659 O O . ASP A 1 339 ? -6.949 -11.039 2.037 1 96.56 339 ASP A O 1
ATOM 2663 N N . VAL A 1 340 ? -6.453 -9.906 3.883 1 97.69 340 VAL A N 1
ATOM 2664 C CA . VAL A 1 340 ? -7.566 -10.297 4.738 1 97.69 340 VAL A CA 1
ATOM 2665 C C . VAL A 1 340 ? -8.227 -9.055 5.324 1 97.69 340 VAL A C 1
ATOM 2667 O O . VAL A 1 340 ? -7.566 -8.242 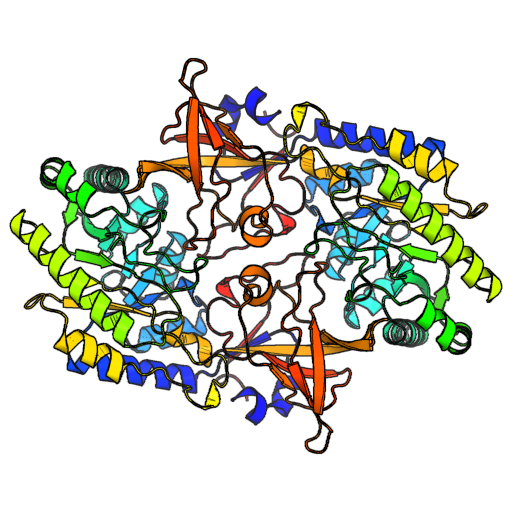5.977 1 97.69 340 VAL A O 1
ATOM 2670 N N . PHE A 1 341 ? -9.492 -8.898 5.074 1 98.5 341 PHE A N 1
ATOM 2671 C CA . PHE A 1 341 ? -10.188 -7.746 5.625 1 98.5 341 PHE A CA 1
ATOM 2672 C C . PHE A 1 341 ? -10.508 -7.961 7.102 1 98.5 341 PHE A C 1
ATOM 2674 O O . PHE A 1 341 ? -10.406 -7.035 7.906 1 98.5 341 PHE A O 1
ATOM 2681 N N . ASP A 1 342 ? -10.922 -9.164 7.371 1 97.88 342 ASP A N 1
ATOM 2682 C CA . ASP A 1 342 ? -11.242 -9.508 8.75 1 97.88 342 ASP A CA 1
ATOM 2683 C C . ASP A 1 342 ? -11.328 -11.016 8.938 1 97.88 342 ASP A C 1
ATOM 2685 O O . ASP A 1 342 ? -11.859 -11.727 8.078 1 97.88 342 ASP A O 1
ATOM 2689 N N . GLU A 1 343 ? -10.883 -11.57 10.016 1 95.5 343 GLU A N 1
ATOM 2690 C CA . GLU A 1 343 ? -10.789 -13.016 10.242 1 95.5 343 GLU A CA 1
ATOM 2691 C C . GLU A 1 343 ? -12 -13.539 11 1 95.5 343 GLU A C 1
ATOM 2693 O O . GLU A 1 343 ? -12.227 -14.75 11.062 1 95.5 343 GLU A O 1
ATOM 2698 N N . ASN A 1 344 ? -12.727 -12.625 11.547 1 93.94 344 ASN A N 1
ATOM 2699 C CA . ASN A 1 344 ? -13.836 -13.031 12.406 1 93.94 344 ASN A CA 1
ATOM 2700 C C . ASN A 1 344 ? -15.055 -12.141 12.203 1 93.94 344 ASN A C 1
ATOM 2702 O O . ASN A 1 344 ? -15.445 -11.406 13.109 1 93.94 344 ASN A O 1
ATOM 2706 N N . VAL A 1 345 ? -15.688 -12.383 11.109 1 96.81 345 VAL A N 1
ATOM 2707 C CA . VAL A 1 345 ? -16.859 -11.586 10.781 1 96.81 345 VAL A CA 1
ATOM 2708 C C . VAL A 1 345 ? -18.109 -12.469 10.836 1 96.81 345 VAL A C 1
ATOM 2710 O O . VAL A 1 345 ? -18.125 -13.57 10.289 1 96.81 345 VAL A O 1
ATOM 2713 N N . THR A 1 346 ? -19.094 -12.016 11.523 1 97.38 346 THR A N 1
ATOM 2714 C CA . THR A 1 346 ? -20.391 -12.688 11.492 1 97.38 346 THR A CA 1
ATOM 2715 C C . THR A 1 346 ? -21.281 -12.086 10.422 1 97.38 346 THR A C 1
ATOM 2717 O O . THR A 1 346 ? -21.625 -10.906 10.477 1 97.38 346 THR A O 1
ATOM 2720 N N . LEU A 1 347 ? -21.609 -12.898 9.445 1 97.75 347 LEU A N 1
ATOM 2721 C CA . LEU A 1 347 ? -22.484 -12.484 8.352 1 97.75 347 LEU A CA 1
ATOM 2722 C C . LEU A 1 347 ? -23.641 -13.469 8.188 1 97.75 347 LEU A C 1
ATOM 2724 O O . LEU A 1 347 ? -23.547 -14.625 8.586 1 97.75 347 LEU A O 1
ATOM 2728 N N . ARG A 1 348 ? -24.797 -12.953 7.648 1 96.81 348 ARG A N 1
ATOM 2729 C CA . ARG A 1 348 ? -25.766 -13.898 7.105 1 96.81 348 ARG A CA 1
ATOM 2730 C C . ARG A 1 348 ? -25.109 -14.812 6.07 1 96.81 348 ARG A C 1
ATOM 2732 O O . ARG A 1 348 ? -24.219 -14.383 5.332 1 96.81 348 ARG A O 1
ATOM 2739 N N . ARG A 1 349 ? -25.594 -16.016 6.066 1 96.5 349 ARG A N 1
ATOM 2740 C CA . ARG A 1 349 ? -25.031 -16.953 5.113 1 96.5 349 ARG A CA 1
ATOM 2741 C C . ARG A 1 349 ? -24.891 -16.328 3.732 1 96.5 349 ARG A C 1
ATOM 2743 O O . ARG A 1 349 ? -25.859 -15.828 3.168 1 96.5 349 ARG A O 1
ATOM 2750 N N . THR A 1 350 ? -23.672 -16.359 3.232 1 96.38 350 THR A N 1
ATOM 2751 C CA . THR A 1 350 ? -23.25 -15.602 2.064 1 96.38 350 THR A CA 1
ATOM 2752 C C . THR A 1 350 ? -23 -16.516 0.873 1 96.38 350 THR A C 1
ATOM 2754 O O . THR A 1 350 ? -22.453 -17.609 1.031 1 96.38 350 THR A O 1
ATOM 2757 N N . HIS A 1 351 ? -23.422 -16.062 -0.285 1 96.19 351 HIS A N 1
ATOM 2758 C CA . HIS A 1 351 ? -23.281 -16.844 -1.51 1 96.19 351 HIS A CA 1
ATOM 2759 C C . HIS A 1 351 ? -22.594 -16.031 -2.607 1 96.19 351 HIS A C 1
ATOM 2761 O O . HIS A 1 351 ? -22.562 -14.797 -2.543 1 96.19 351 HIS A O 1
ATOM 2767 N N . ARG A 1 352 ? -22.109 -16.781 -3.582 1 96.75 352 ARG A N 1
ATOM 2768 C CA . ARG A 1 352 ? -21.547 -16.125 -4.762 1 96.75 352 ARG A CA 1
ATOM 2769 C C . ARG A 1 352 ? -22.531 -15.133 -5.363 1 96.75 352 ARG A C 1
ATOM 2771 O O . ARG A 1 352 ? -23.719 -15.43 -5.504 1 96.75 352 ARG A O 1
ATOM 2778 N N . GLY A 1 353 ? -22.016 -13.891 -5.625 1 96.62 353 GLY A N 1
ATOM 2779 C CA . GLY A 1 353 ? -22.844 -12.867 -6.234 1 96.62 353 GLY A CA 1
ATOM 2780 C C . GLY A 1 353 ? -23.422 -11.891 -5.227 1 96.62 353 GLY A C 1
ATOM 2781 O O . GLY A 1 353 ? -23.875 -10.805 -5.598 1 96.62 353 GLY A O 1
ATOM 2782 N N . ASP A 1 354 ? -23.438 -12.266 -3.924 1 97.88 354 ASP A N 1
ATOM 2783 C CA . ASP A 1 354 ? -23.875 -11.32 -2.898 1 97.88 354 ASP A CA 1
ATOM 2784 C C . ASP A 1 354 ? -22.984 -10.078 -2.873 1 97.88 354 ASP A C 1
ATOM 2786 O O . ASP A 1 354 ? -21.812 -10.141 -3.258 1 97.88 354 ASP A O 1
ATOM 2790 N N . LEU A 1 355 ? -23.625 -8.977 -2.477 1 98.56 355 LEU A N 1
ATOM 2791 C CA . LEU A 1 355 ? -22.859 -7.75 -2.238 1 98.56 355 LEU A CA 1
ATOM 2792 C C . LEU A 1 355 ? -22.562 -7.574 -0.752 1 98.56 355 LEU A C 1
ATOM 2794 O O . LEU A 1 355 ? -23.453 -7.742 0.086 1 98.56 355 LEU A O 1
ATOM 2798 N N . LEU A 1 356 ? -21.328 -7.328 -0.438 1 98.69 356 LEU A N 1
ATOM 2799 C CA . LEU A 1 356 ? -20.922 -6.898 0.896 1 98.69 356 LEU A CA 1
ATOM 2800 C C . LEU A 1 356 ? -20.547 -5.418 0.903 1 98.69 356 LEU A C 1
ATOM 2802 O O . LEU A 1 356 ? -20.156 -4.867 -0.125 1 98.69 356 LEU A O 1
ATOM 2806 N N . THR A 1 357 ? -20.766 -4.824 2.033 1 98.69 357 THR A N 1
ATOM 2807 C CA . THR A 1 357 ? -20.25 -3.477 2.27 1 98.69 357 THR A CA 1
ATOM 2808 C C . THR A 1 357 ? -19.203 -3.484 3.371 1 98.69 357 THR A C 1
ATOM 2810 O O . THR A 1 357 ? -19.344 -4.191 4.371 1 98.69 357 THR A O 1
ATOM 2813 N N . ILE A 1 358 ? -18.094 -2.877 3.133 1 98.81 358 ILE A N 1
ATOM 2814 C CA . ILE A 1 358 ? -17.094 -2.557 4.141 1 98.81 358 ILE A CA 1
ATOM 2815 C C . ILE A 1 358 ? -17.219 -1.091 4.547 1 98.81 358 ILE A C 1
ATOM 2817 O O . ILE A 1 358 ? -16.953 -0.193 3.744 1 98.81 358 ILE A O 1
ATOM 2821 N N . LYS A 1 359 ? -17.562 -0.885 5.789 1 98.56 359 LYS A N 1
ATOM 2822 C CA . LYS A 1 359 ? -18.016 0.425 6.246 1 98.56 359 LYS A CA 1
ATOM 2823 C C . LYS A 1 359 ? -16.844 1.302 6.66 1 98.56 359 LYS A C 1
ATOM 2825 O O . LYS A 1 359 ? -15.719 0.818 6.789 1 98.56 359 LYS A O 1
ATOM 2830 N N . SER A 1 360 ? -17.094 2.629 6.785 1 98.69 360 SER A N 1
ATOM 2831 C CA . SER A 1 360 ? -16.141 3.619 7.285 1 98.69 360 SER A CA 1
ATOM 2832 C C . SER A 1 360 ? -14.859 3.619 6.465 1 98.69 360 SER A C 1
ATOM 2834 O O . SER A 1 360 ? -13.766 3.59 7.02 1 98.69 360 SER A O 1
ATOM 2836 N N . ALA A 1 361 ? -15.055 3.502 5.145 1 98.75 361 ALA A N 1
ATOM 2837 C CA . ALA A 1 361 ? -13.906 3.402 4.238 1 98.75 361 ALA A CA 1
ATOM 2838 C C . ALA A 1 361 ? -13.695 4.711 3.48 1 98.75 361 ALA A C 1
ATOM 2840 O O . ALA A 1 361 ? -12.953 4.746 2.492 1 98.75 361 ALA A O 1
ATOM 2841 N N . GLY A 1 362 ? -14.312 5.77 3.947 1 98.75 362 GLY A N 1
ATOM 2842 C CA . GLY A 1 362 ? -14.203 7.039 3.248 1 98.75 362 GLY A CA 1
ATOM 2843 C C . GLY A 1 362 ? -12.844 7.691 3.414 1 98.75 362 GLY A C 1
ATOM 2844 O O . GLY A 1 362 ? -12.422 8.492 2.572 1 98.75 362 GLY A O 1
ATOM 2845 N N . ALA A 1 363 ? -12.227 7.449 4.516 1 98.69 363 ALA A N 1
ATOM 2846 C CA . ALA A 1 363 ? -10.914 8.016 4.785 1 98.69 363 ALA A CA 1
ATOM 2847 C C . ALA A 1 363 ? -9.82 6.969 4.602 1 98.69 363 ALA A C 1
ATOM 2849 O O . ALA A 1 363 ? -9.93 5.848 5.105 1 98.69 363 ALA A O 1
ATOM 2850 N N . TYR A 1 364 ? -8.789 7.352 3.834 1 98.19 364 TYR A N 1
ATOM 2851 C CA . TYR A 1 364 ? -7.578 6.559 3.66 1 98.19 364 TYR A CA 1
ATOM 2852 C C . TYR A 1 364 ? -7.891 5.23 2.984 1 98.19 364 TYR A C 1
ATOM 2854 O O . TYR A 1 364 ? -7.254 4.215 3.277 1 98.19 364 TYR A O 1
ATOM 2862 N N . GLY A 1 365 ? -8.984 5.18 2.264 1 98.38 365 GLY A N 1
ATOM 2863 C CA . GLY A 1 365 ? -9.297 4.094 1.348 1 98.38 365 GLY A CA 1
ATOM 2864 C C . GLY A 1 365 ? -8.758 4.324 -0.054 1 98.38 365 GLY A C 1
ATOM 2865 O O . GLY A 1 365 ? -7.617 3.975 -0.355 1 98.38 365 GLY A O 1
ATOM 2866 N N . MET A 1 366 ? -9.57 5.102 -0.799 1 98.31 366 MET A N 1
ATOM 2867 C CA . MET A 1 366 ? -9.195 5.418 -2.174 1 98.31 366 MET A CA 1
ATOM 2868 C C . MET A 1 366 ? -7.852 6.133 -2.223 1 98.31 366 MET A C 1
ATOM 2870 O O . MET A 1 366 ? -7.059 5.918 -3.141 1 98.31 366 MET A O 1
ATOM 2874 N N . SER A 1 367 ? -7.547 6.934 -1.224 1 98.06 367 SER A N 1
ATOM 2875 C CA . SER A 1 367 ? -6.324 7.73 -1.251 1 98.06 367 SER A CA 1
ATOM 2876 C C . SER A 1 367 ? -5.09 6.848 -1.104 1 98.06 367 SER A C 1
ATOM 2878 O O . SER A 1 367 ? -3.986 7.246 -1.488 1 98.06 367 SER A O 1
ATOM 2880 N N . MET A 1 368 ? -5.246 5.633 -0.56 1 98.06 368 MET A N 1
ATOM 2881 C CA . MET A 1 368 ? -4.113 4.734 -0.351 1 98.06 368 MET A CA 1
ATOM 2882 C C . MET A 1 368 ? -4.172 3.553 -1.311 1 98.06 368 MET A C 1
ATOM 2884 O O . MET A 1 368 ? -3.371 2.621 -1.204 1 98.06 368 MET A O 1
ATOM 2888 N N . ALA A 1 369 ? -5.098 3.537 -2.24 1 98.31 369 ALA A N 1
ATOM 2889 C CA . ALA A 1 369 ? -5.27 2.422 -3.17 1 98.31 369 ALA A CA 1
ATOM 2890 C C . ALA A 1 369 ? -4.023 2.227 -4.027 1 98.31 369 ALA A C 1
ATOM 2892 O O . ALA A 1 369 ? -3.238 3.158 -4.215 1 98.31 369 ALA A O 1
ATOM 2893 N N . SER A 1 370 ? -3.766 1.021 -4.461 1 97.88 370 SER A N 1
ATOM 2894 C CA . SER A 1 370 ? -2.666 0.667 -5.352 1 97.88 370 SER A CA 1
ATOM 2895 C C . SER A 1 370 ? -3.123 -0.298 -6.438 1 97.88 370 SER A C 1
ATOM 2897 O O . SER A 1 370 ? -4.281 -0.722 -6.453 1 97.88 370 SER A O 1
ATOM 2899 N N . ARG A 1 371 ? -2.221 -0.636 -7.359 1 97.75 371 ARG A N 1
ATOM 2900 C CA . ARG A 1 371 ? -2.57 -1.511 -8.477 1 97.75 371 ARG A CA 1
ATOM 2901 C C . ARG A 1 371 ? -1.76 -2.801 -8.43 1 97.75 371 ARG A C 1
ATOM 2903 O O . ARG A 1 371 ? -1.448 -3.379 -9.477 1 97.75 371 ARG A O 1
ATOM 2910 N N . TYR A 1 372 ? -1.32 -3.215 -7.227 1 97.94 372 TYR A N 1
ATOM 2911 C CA . TYR A 1 372 ? -0.62 -4.492 -7.125 1 97.94 372 TYR A CA 1
ATOM 2912 C C . TYR A 1 372 ? -1.424 -5.609 -7.777 1 97.94 372 TYR A C 1
ATOM 2914 O O . TYR A 1 372 ? -2.654 -5.625 -7.695 1 97.94 372 TYR A O 1
ATOM 2922 N N . ASN A 1 373 ? -0.763 -6.602 -8.461 1 98.12 373 ASN A N 1
ATOM 2923 C CA . ASN A 1 373 ? -1.352 -7.641 -9.297 1 98.12 373 ASN A CA 1
ATOM 2924 C C . ASN A 1 373 ? -2.092 -7.047 -10.492 1 98.12 373 ASN A C 1
ATOM 2926 O O . ASN A 1 373 ? -2.904 -7.727 -11.125 1 98.12 373 ASN A O 1
ATOM 2930 N N . LEU A 1 374 ? -1.839 -5.707 -10.758 1 98.06 374 LEU A N 1
ATOM 2931 C CA . LEU A 1 374 ? -2.418 -4.934 -11.852 1 98.06 374 LEU A CA 1
ATOM 2932 C C . LEU A 1 374 ? -3.934 -4.84 -11.703 1 98.06 374 LEU A C 1
ATOM 2934 O O . LEU A 1 374 ? -4.66 -4.879 -12.703 1 98.06 374 LEU A O 1
ATOM 2938 N N . HIS A 1 375 ? -4.375 -4.785 -10.461 1 97.5 375 HIS A N 1
ATOM 2939 C CA . HIS A 1 375 ? -5.777 -4.473 -10.227 1 97.5 375 HIS A CA 1
ATOM 2940 C C . HIS A 1 375 ? -6.129 -3.086 -10.758 1 97.5 375 HIS A C 1
ATOM 2942 O O . HIS A 1 375 ? -5.285 -2.188 -10.766 1 97.5 375 HIS A O 1
ATOM 2948 N N . ASP A 1 376 ? -7.336 -2.947 -11.203 1 97.12 376 ASP A N 1
ATOM 2949 C CA . ASP A 1 376 ? -7.82 -1.606 -11.516 1 97.12 376 ASP A CA 1
ATOM 2950 C C . ASP A 1 376 ? -8.062 -0.799 -10.242 1 97.12 376 ASP A C 1
ATOM 2952 O O . ASP A 1 376 ? -8.359 -1.365 -9.188 1 97.12 376 ASP A O 1
ATOM 2956 N N . LEU A 1 377 ? -7.879 0.458 -10.32 1 97.25 377 LEU A N 1
ATOM 2957 C CA . LEU A 1 377 ? -8.352 1.287 -9.219 1 97.25 377 LEU A CA 1
ATOM 2958 C C . LEU A 1 377 ? -9.875 1.229 -9.109 1 97.25 377 LEU A C 1
ATOM 2960 O O . LEU A 1 377 ? -10.57 1.191 -10.125 1 97.25 377 LEU A O 1
ATOM 2964 N N . PRO A 1 378 ? -10.367 1.23 -7.918 1 97 378 PRO A N 1
ATOM 2965 C CA . PRO A 1 378 ? -11.82 1.144 -7.762 1 97 378 PRO A CA 1
ATOM 2966 C C . PRO A 1 378 ? -12.547 2.396 -8.25 1 97 378 PRO A C 1
ATOM 2968 O O . PRO A 1 378 ? -12.008 3.5 -8.164 1 97 378 PRO A O 1
ATOM 2971 N N . GLY A 1 379 ? -13.75 2.193 -8.75 1 97.12 379 GLY A N 1
ATOM 2972 C CA . GLY A 1 379 ? -14.602 3.32 -9.109 1 97.12 379 GLY A CA 1
ATOM 2973 C C . GLY A 1 379 ? -15.25 3.982 -7.906 1 97.12 379 GLY A C 1
ATOM 2974 O O . GLY A 1 379 ? -15.07 3.539 -6.773 1 97.12 379 GLY A O 1
ATOM 2975 N N . ALA A 1 380 ? -15.953 5.078 -8.18 1 98.31 380 ALA A N 1
ATOM 2976 C CA . ALA A 1 380 ? -16.703 5.809 -7.168 1 98.31 380 ALA A CA 1
ATOM 2977 C C . ALA A 1 380 ? -18.156 6.039 -7.621 1 98.31 380 ALA A C 1
ATOM 2979 O O . ALA A 1 380 ? -18.391 6.328 -8.797 1 98.31 380 ALA A O 1
ATOM 2980 N N . VAL A 1 381 ? -19.047 5.777 -6.746 1 98.38 381 VAL A N 1
ATOM 2981 C CA . VAL A 1 381 ? -20.453 6.078 -6.949 1 98.38 381 VAL A CA 1
ATOM 2982 C C . VAL A 1 381 ? -20.938 7.047 -5.871 1 98.38 381 VAL A C 1
ATOM 2984 O O . VAL A 1 381 ? -20.656 6.859 -4.688 1 98.38 381 VAL A O 1
ATOM 2987 N N . TYR A 1 382 ? -21.641 8.078 -6.277 1 98.5 382 TYR A N 1
ATOM 2988 C CA . TYR A 1 382 ? -22.109 9.117 -5.363 1 98.5 382 TYR A CA 1
ATOM 2989 C C . TYR A 1 382 ? -23.625 9.062 -5.195 1 98.5 382 TYR A C 1
ATOM 2991 O O . TYR A 1 382 ? -24.359 8.953 -6.18 1 98.5 382 TYR A O 1
ATOM 2999 N N . SER A 1 383 ? -24.031 9.133 -3.99 1 97.81 383 SER A N 1
ATOM 3000 C CA . SER A 1 383 ? -25.453 8.984 -3.695 1 97.81 383 SER A CA 1
ATOM 3001 C C . SER A 1 383 ? -26.297 10.031 -4.43 1 97.81 383 SER A C 1
ATOM 3003 O O . SER A 1 383 ? -27.438 9.773 -4.789 1 97.81 383 SER A O 1
ATOM 3005 N N . ASP A 1 384 ? -25.75 11.18 -4.715 1 96.94 384 ASP A N 1
ATOM 3006 C CA . ASP A 1 384 ? -26.516 12.258 -5.34 1 96.94 384 ASP A CA 1
ATOM 3007 C C . ASP A 1 384 ? -26.5 12.125 -6.859 1 96.94 384 ASP A C 1
ATOM 3009 O O . ASP A 1 384 ? -27.109 12.938 -7.562 1 96.94 384 ASP A O 1
ATOM 3013 N N . GLU A 1 385 ? -25.844 11.109 -7.359 1 94.5 385 GLU A N 1
ATOM 3014 C CA . GLU A 1 385 ? -25.828 10.875 -8.805 1 94.5 385 GLU A CA 1
ATOM 3015 C C . GLU A 1 385 ? -26.578 9.594 -9.156 1 94.5 385 GLU A C 1
ATOM 3017 O O . GLU A 1 385 ? -26.734 9.266 -10.336 1 94.5 385 GLU A O 1
ATOM 3022 N N . ILE A 1 386 ? -26.938 8.898 -8.133 1 90.5 386 ILE A N 1
ATOM 3023 C CA . ILE A 1 386 ? -27.703 7.684 -8.367 1 90.5 386 ILE A CA 1
ATOM 3024 C C . ILE A 1 386 ? -29.141 8.039 -8.75 1 90.5 386 ILE A C 1
ATOM 3026 O O . ILE A 1 386 ? -29.797 8.82 -8.062 1 90.5 386 ILE A O 1
ATOM 3030 N N . LYS A 1 387 ? -29.719 7.594 -9.953 1 75.88 387 LYS A N 1
ATOM 3031 C CA . LYS A 1 387 ? -31.078 7.824 -10.414 1 75.88 387 LYS A CA 1
ATOM 3032 C C . LYS A 1 387 ? -32.031 6.738 -9.898 1 75.88 387 LYS A C 1
ATOM 3034 O O . LYS A 1 387 ? -31.609 5.598 -9.688 1 75.88 387 LYS A O 1
ATOM 3039 N N . MET B 1 1 ? 27.641 -3.082 -6.797 1 84.94 1 MET B N 1
ATOM 3040 C CA . MET B 1 1 ? 26.312 -2.594 -7.152 1 84.94 1 MET B CA 1
ATOM 3041 C C . MET B 1 1 ? 26.406 -1.474 -8.18 1 84.94 1 MET B C 1
ATOM 3043 O O . MET B 1 1 ? 27.312 -0.651 -8.133 1 84.94 1 MET B O 1
ATOM 3047 N N . LEU B 1 2 ? 25.547 -1.537 -9.109 1 90.44 2 LEU B N 1
ATOM 3048 C CA . LEU B 1 2 ? 25.594 -0.65 -10.273 1 90.44 2 LEU B CA 1
ATOM 3049 C C . LEU B 1 2 ? 25.547 0.811 -9.836 1 90.44 2 LEU B C 1
ATOM 3051 O O . LEU B 1 2 ? 26.297 1.64 -10.352 1 90.44 2 LEU B O 1
ATOM 3055 N N . SER B 1 3 ? 24.734 1.097 -8.836 1 93.5 3 SER B N 1
ATOM 3056 C CA . SER B 1 3 ? 24.531 2.484 -8.43 1 93.5 3 SER B CA 1
ATOM 3057 C C . SER B 1 3 ? 25.844 3.117 -7.977 1 93.5 3 SER B C 1
ATOM 3059 O O . SER B 1 3 ? 26.156 4.258 -8.336 1 93.5 3 SER B O 1
ATOM 3061 N N . ARG B 1 4 ? 26.609 2.371 -7.23 1 91.38 4 ARG B N 1
ATOM 3062 C CA . ARG B 1 4 ? 27.891 2.873 -6.746 1 91.38 4 ARG B CA 1
ATOM 3063 C C . ARG B 1 4 ? 28.844 3.166 -7.902 1 91.38 4 ARG B C 1
ATOM 3065 O O . ARG B 1 4 ? 29.547 4.168 -7.887 1 91.38 4 ARG B O 1
ATOM 3072 N N . GLN B 1 5 ? 28.844 2.357 -8.867 1 92.38 5 GLN B N 1
ATOM 3073 C CA . GLN B 1 5 ? 29.75 2.439 -10 1 92.38 5 GLN B CA 1
ATOM 3074 C C . GLN B 1 5 ? 29.438 3.646 -10.875 1 92.38 5 GLN B C 1
ATOM 3076 O O . GLN B 1 5 ? 30.328 4.223 -11.5 1 92.38 5 GLN B O 1
ATOM 3081 N N . ILE B 1 6 ? 28.141 4.082 -10.836 1 94.88 6 ILE B N 1
ATOM 3082 C CA . ILE B 1 6 ? 27.766 5.137 -11.773 1 94.88 6 ILE B CA 1
ATOM 3083 C C . ILE B 1 6 ? 27.109 6.289 -11.023 1 94.88 6 ILE B C 1
ATOM 3085 O O . ILE B 1 6 ? 26.219 6.961 -11.547 1 94.88 6 ILE B O 1
ATOM 3089 N N . ALA B 1 7 ? 27.406 6.465 -9.859 1 94.94 7 ALA B N 1
ATOM 3090 C CA . ALA B 1 7 ? 26.781 7.434 -8.961 1 94.94 7 ALA B CA 1
ATOM 3091 C C . ALA B 1 7 ? 26.766 8.828 -9.586 1 94.94 7 ALA B C 1
ATOM 3093 O O . ALA B 1 7 ? 25.75 9.531 -9.523 1 94.94 7 ALA B O 1
ATOM 3094 N N . SER B 1 8 ? 27.844 9.25 -10.18 1 92.62 8 SER B N 1
ATOM 3095 C CA . SER B 1 8 ? 27.953 10.578 -10.766 1 92.62 8 SER B CA 1
ATOM 3096 C C . SER B 1 8 ? 26.953 10.781 -11.891 1 92.62 8 SER B C 1
ATOM 3098 O O . SER B 1 8 ? 26.422 11.883 -12.07 1 92.62 8 SER B O 1
ATOM 3100 N N . LYS B 1 9 ? 26.641 9.711 -12.617 1 94.69 9 LYS B N 1
ATOM 3101 C CA . LYS B 1 9 ? 25.703 9.789 -13.734 1 94.69 9 LYS B CA 1
ATOM 3102 C C . LYS B 1 9 ? 24.266 9.875 -13.242 1 94.69 9 LYS B C 1
ATOM 3104 O O . LYS B 1 9 ? 23.375 10.312 -13.977 1 94.69 9 LYS B O 1
ATOM 3109 N N . LEU B 1 10 ? 24.047 9.477 -12.016 1 95.69 10 LEU B N 1
ATOM 3110 C CA . LEU B 1 10 ? 22.672 9.367 -11.5 1 95.69 10 LEU B CA 1
ATOM 3111 C C . LEU B 1 10 ? 22.156 10.727 -11.062 1 95.69 10 LEU B C 1
ATOM 3113 O O . LEU B 1 10 ? 20.938 10.922 -10.938 1 95.69 10 LEU B O 1
ATOM 3117 N N . ARG B 1 11 ? 22.984 11.742 -10.867 1 92.25 11 ARG B N 1
ATOM 3118 C CA . ARG B 1 11 ? 22.594 13.078 -10.414 1 92.25 11 ARG B CA 1
ATOM 3119 C C . ARG B 1 11 ? 21.766 13.797 -11.477 1 92.25 11 ARG B C 1
ATOM 3121 O O . ARG B 1 11 ? 21.031 14.734 -11.164 1 92.25 11 ARG B O 1
ATOM 3128 N N . GLY B 1 12 ? 21.797 13.305 -12.672 1 90.56 12 GLY B N 1
ATOM 3129 C CA . GLY B 1 12 ? 21.047 13.938 -13.75 1 90.56 12 GLY B CA 1
ATOM 3130 C C . GLY B 1 12 ? 19.594 13.492 -13.812 1 90.56 12 GLY B C 1
ATOM 3131 O O . GLY B 1 12 ? 18.781 14.109 -14.492 1 90.56 12 GLY B O 1
ATOM 3132 N N . TYR B 1 13 ? 19.219 12.508 -13.047 1 95.56 13 TYR B N 1
ATOM 3133 C CA . TYR B 1 13 ? 17.859 11.969 -13.062 1 95.56 13 TYR B CA 1
ATOM 3134 C C . TYR B 1 13 ? 17.062 12.461 -11.867 1 95.56 13 TYR B C 1
ATOM 3136 O O . TYR B 1 13 ? 17.609 12.641 -10.773 1 95.56 13 TYR B O 1
ATOM 3144 N N . GLU B 1 14 ? 15.82 12.703 -12.023 1 96.5 14 GLU B N 1
ATOM 3145 C CA . GLU B 1 14 ? 14.961 13.133 -10.93 1 96.5 14 GLU B CA 1
ATOM 3146 C C . GLU B 1 14 ? 14.656 11.984 -9.977 1 96.5 14 GLU B C 1
ATOM 3148 O O . GLU B 1 14 ? 14.133 10.945 -10.391 1 96.5 14 GLU B O 1
ATOM 3153 N N . THR B 1 15 ? 14.977 12.141 -8.742 1 97.94 15 THR B N 1
ATOM 3154 C CA . THR B 1 15 ? 14.68 11.141 -7.715 1 97.94 15 THR B CA 1
ATOM 3155 C C . THR B 1 15 ? 13.305 11.383 -7.109 1 97.94 15 THR B C 1
ATOM 3157 O O . THR B 1 15 ? 12.766 12.492 -7.191 1 97.94 15 THR B O 1
ATOM 3160 N N . PRO B 1 16 ? 12.766 10.305 -6.559 1 98.44 16 PRO B N 1
ATOM 3161 C CA . PRO B 1 16 ? 13.25 8.922 -6.512 1 98.44 16 PRO B CA 1
ATOM 3162 C C . PRO B 1 16 ? 12.984 8.164 -7.809 1 98.44 16 PRO B C 1
ATOM 3164 O O . PRO B 1 16 ? 12.039 8.477 -8.531 1 98.44 16 PRO B O 1
ATOM 3167 N N . PHE B 1 17 ? 13.836 7.227 -8.172 1 98.69 17 PHE B N 1
ATOM 3168 C CA . PHE B 1 17 ? 13.609 6.367 -9.328 1 98.69 17 PHE B CA 1
ATOM 3169 C C . PHE B 1 17 ? 14.195 4.98 -9.094 1 98.69 17 PHE B C 1
ATOM 3171 O O . PHE B 1 17 ? 15.07 4.809 -8.242 1 98.69 17 PHE B O 1
ATOM 3178 N N . TYR B 1 18 ? 13.68 3.986 -9.766 1 98.88 18 TYR B N 1
ATOM 3179 C CA . TYR B 1 18 ? 14.266 2.65 -9.766 1 98.88 18 TYR B CA 1
ATOM 3180 C C . TYR B 1 18 ? 15.375 2.541 -10.812 1 98.88 18 TYR B C 1
ATOM 3182 O O . TYR B 1 18 ? 15.188 2.93 -11.969 1 98.88 18 TYR B O 1
ATOM 3190 N N . LEU B 1 19 ? 16.484 2.104 -10.367 1 98.81 19 LEU B N 1
ATOM 3191 C CA . LEU B 1 19 ? 17.609 1.777 -11.25 1 98.81 19 LEU B CA 1
ATOM 3192 C C . LEU B 1 19 ? 17.672 0.275 -11.5 1 98.81 19 LEU B C 1
ATOM 3194 O O . LEU B 1 19 ? 17.859 -0.507 -10.562 1 98.81 19 LEU B O 1
ATOM 3198 N N . TYR B 1 20 ? 17.562 -0.116 -12.797 1 98.81 20 TYR B N 1
ATOM 3199 C CA . TYR B 1 20 ? 17.609 -1.533 -13.141 1 98.81 20 TYR B CA 1
ATOM 3200 C C . TYR B 1 20 ? 18.922 -1.881 -13.828 1 98.81 20 TYR B C 1
ATOM 3202 O O . TYR B 1 20 ? 19.25 -1.307 -14.867 1 98.81 20 TYR B O 1
ATOM 3210 N N . ASP B 1 21 ? 19.656 -2.758 -13.227 1 98.75 21 ASP B N 1
ATOM 3211 C CA . ASP B 1 21 ? 20.844 -3.332 -13.828 1 98.75 21 ASP B CA 1
ATOM 3212 C C . ASP B 1 21 ? 20.484 -4.426 -14.828 1 98.75 21 ASP B C 1
ATOM 3214 O O . ASP B 1 21 ? 20.375 -5.598 -14.461 1 98.75 21 ASP B O 1
ATOM 3218 N N . MET B 1 22 ? 20.484 -4.059 -16.078 1 98.62 22 MET B N 1
ATOM 3219 C CA . MET B 1 22 ? 20 -4.965 -17.109 1 98.62 22 MET B CA 1
ATOM 3220 C C . MET B 1 22 ? 21.016 -6.066 -17.391 1 98.62 22 MET B C 1
ATOM 3222 O O . MET B 1 22 ? 20.641 -7.172 -17.797 1 98.62 22 MET B O 1
ATOM 3226 N N . ALA B 1 23 ? 22.281 -5.789 -17.188 1 98.44 23 ALA B N 1
ATOM 3227 C CA . ALA B 1 23 ? 23.297 -6.828 -17.328 1 98.44 23 ALA B CA 1
ATOM 3228 C C . ALA B 1 23 ? 23.141 -7.918 -16.281 1 98.44 23 ALA B C 1
ATOM 3230 O O . ALA B 1 23 ? 23.25 -9.109 -16.578 1 98.44 23 ALA B O 1
ATOM 3231 N N . LEU B 1 24 ? 22.875 -7.484 -15.086 1 98.62 24 LEU B N 1
ATOM 3232 C CA . LEU B 1 24 ? 22.672 -8.445 -14.016 1 98.62 24 LEU B CA 1
ATOM 3233 C C . LEU B 1 24 ? 21.406 -9.281 -14.266 1 98.62 24 LEU B C 1
ATOM 3235 O O . LEU B 1 24 ? 21.406 -10.484 -14.008 1 98.62 24 LEU B O 1
ATOM 3239 N N . LEU B 1 25 ? 20.344 -8.664 -14.719 1 98.88 25 LEU B N 1
ATOM 3240 C CA . LEU B 1 25 ? 19.141 -9.406 -15.086 1 98.88 25 LEU B CA 1
ATOM 3241 C C . LEU B 1 25 ? 19.453 -10.492 -16.109 1 98.88 25 LEU B C 1
ATOM 3243 O O . LEU B 1 25 ? 19.062 -11.648 -15.938 1 98.88 25 LEU B O 1
ATOM 3247 N N . ARG B 1 26 ? 20.219 -10.133 -17.141 1 98.81 26 ARG B N 1
ATOM 3248 C CA . ARG B 1 26 ? 20.562 -11.086 -18.188 1 98.81 26 ARG B CA 1
ATOM 3249 C C . ARG B 1 26 ? 21.406 -12.234 -17.625 1 98.81 26 ARG B C 1
ATOM 3251 O O . ARG B 1 26 ? 21.203 -13.391 -17.984 1 98.81 26 ARG B O 1
ATOM 3258 N N . GLN B 1 27 ? 22.312 -11.906 -16.75 1 98.81 27 GLN B N 1
ATOM 3259 C CA . GLN B 1 27 ? 23.141 -12.938 -16.141 1 98.81 27 GLN B CA 1
ATOM 3260 C C . GLN B 1 27 ? 22.281 -13.898 -15.312 1 98.81 27 GLN B C 1
ATOM 3262 O O . GLN B 1 27 ? 22.5 -15.109 -15.328 1 98.81 27 GLN B O 1
ATOM 3267 N N . THR B 1 28 ? 21.344 -13.359 -14.586 1 98.88 28 THR B N 1
ATOM 3268 C CA . THR B 1 28 ? 20.438 -14.172 -13.773 1 98.88 28 THR B CA 1
ATOM 3269 C C . THR B 1 28 ? 19.594 -15.086 -14.664 1 98.88 28 THR B C 1
ATOM 3271 O O . THR B 1 28 ? 19.469 -16.281 -14.375 1 98.88 28 THR B O 1
ATOM 3274 N N . LEU B 1 29 ? 19.109 -14.523 -15.734 1 98.94 29 LEU B N 1
ATOM 3275 C CA . LEU B 1 29 ? 18.281 -15.289 -16.672 1 98.94 29 LEU B CA 1
ATOM 3276 C C . LEU B 1 29 ? 19.109 -16.375 -17.359 1 98.94 29 LEU B C 1
ATOM 3278 O O . LEU B 1 29 ? 18.625 -17.484 -17.562 1 98.94 29 LEU B O 1
ATOM 3282 N N . GLU B 1 30 ? 20.359 -16.047 -17.688 1 98.81 30 GLU B N 1
ATOM 3283 C CA . GLU B 1 30 ? 21.25 -17.047 -18.25 1 98.81 30 GLU B CA 1
ATOM 3284 C C . GLU B 1 30 ? 21.438 -18.219 -17.281 1 98.81 30 GLU B C 1
ATOM 3286 O O . GLU B 1 30 ? 21.406 -19.375 -17.703 1 98.81 30 GLU B O 1
ATOM 3291 N N . SER B 1 31 ? 21.594 -17.875 -16.078 1 98.81 31 SER B N 1
ATOM 3292 C CA . SER B 1 31 ? 21.812 -18.891 -15.062 1 98.81 31 SER B CA 1
ATOM 3293 C C . SER B 1 31 ? 20.594 -19.781 -14.906 1 98.81 31 SER B C 1
ATOM 3295 O O . SER B 1 31 ? 20.703 -21.016 -14.898 1 98.81 31 SER B O 1
ATOM 3297 N N . VAL B 1 32 ? 19.438 -19.219 -14.766 1 98.56 32 VAL B N 1
ATOM 3298 C CA . VAL B 1 32 ? 18.234 -20.016 -14.508 1 98.56 32 VAL B CA 1
ATOM 3299 C C . VAL B 1 32 ? 17.906 -20.875 -15.727 1 98.56 32 VAL B C 1
ATOM 3301 O O . VAL B 1 32 ? 17.5 -22.031 -15.586 1 98.56 32 VAL B O 1
ATOM 3304 N N . VAL B 1 33 ? 18.141 -20.328 -16.922 1 98.69 33 VAL B N 1
ATOM 3305 C CA . VAL B 1 33 ? 17.844 -21.078 -18.141 1 98.69 33 VAL B CA 1
ATOM 3306 C C . VAL B 1 33 ? 18.859 -22.219 -18.297 1 98.69 33 VAL B C 1
ATOM 3308 O O . VAL B 1 33 ? 18.469 -23.359 -18.578 1 98.69 33 VAL B O 1
ATOM 3311 N N . TYR B 1 34 ? 20.125 -21.891 -18.094 1 98.62 34 TYR B N 1
ATOM 3312 C CA . TYR B 1 34 ? 21.156 -22.891 -18.234 1 98.62 34 TYR B CA 1
ATOM 3313 C C . TYR B 1 34 ? 20.938 -24.047 -17.25 1 98.62 34 TYR B C 1
ATOM 3315 O O . TYR B 1 34 ? 20.969 -25.219 -17.641 1 98.62 34 TYR B O 1
ATOM 3323 N N . GLU B 1 35 ? 20.672 -23.75 -16.016 1 98.62 35 GLU B N 1
ATOM 3324 C CA . GLU B 1 35 ? 20.531 -24.766 -14.977 1 98.62 35 GLU B CA 1
ATOM 3325 C C . GLU B 1 35 ? 19.234 -25.547 -15.156 1 98.62 35 GLU B C 1
ATOM 3327 O O . GLU B 1 35 ? 19.203 -26.75 -14.898 1 98.62 35 GLU B O 1
ATOM 3332 N N . SER B 1 36 ? 18.172 -24.922 -15.562 1 98.44 36 SER B N 1
ATOM 3333 C CA . SER B 1 36 ? 16.891 -25.609 -15.742 1 98.44 36 SER B CA 1
ATOM 3334 C C . SER B 1 36 ? 16.953 -26.578 -16.922 1 98.44 36 SER B C 1
ATOM 3336 O O . SER B 1 36 ? 16.359 -27.656 -16.875 1 98.44 36 SER B O 1
ATOM 3338 N N . LYS B 1 37 ? 17.656 -26.234 -17.938 1 97.94 37 LYS B N 1
ATOM 3339 C CA . LYS B 1 37 ? 17.781 -27.062 -19.141 1 97.94 37 LYS B CA 1
ATOM 3340 C C . LYS B 1 37 ? 18.453 -28.391 -18.828 1 97.94 37 LYS B C 1
ATOM 3342 O O . LYS B 1 37 ? 18.156 -29.406 -19.469 1 97.94 37 LYS B O 1
ATOM 3347 N N . LYS B 1 38 ? 19.297 -28.359 -17.844 1 97.62 38 LYS B N 1
ATOM 3348 C CA . LYS B 1 38 ? 20 -29.594 -17.469 1 97.62 38 LYS B CA 1
ATOM 3349 C C . LYS B 1 38 ? 19.016 -30.703 -17.125 1 97.62 38 LYS B C 1
ATOM 3351 O O . LYS B 1 38 ? 19.312 -31.891 -17.297 1 97.62 38 LYS B O 1
ATOM 3356 N N . TYR B 1 39 ? 17.859 -30.312 -16.672 1 97.38 39 TYR B N 1
ATOM 3357 C CA . TYR B 1 39 ? 16.922 -31.297 -16.172 1 97.38 39 TYR B CA 1
ATOM 3358 C C . TYR B 1 39 ? 15.602 -31.234 -16.938 1 97.38 39 TYR B C 1
ATOM 3360 O O . TYR B 1 39 ? 14.648 -31.938 -16.609 1 97.38 39 TYR B O 1
ATOM 3368 N N . GLY B 1 40 ? 15.523 -30.328 -17.922 1 97.38 40 GLY B N 1
ATOM 3369 C CA . GLY B 1 40 ? 14.305 -30.172 -18.703 1 97.38 40 GLY B CA 1
ATOM 3370 C C . GLY B 1 40 ? 13.203 -29.469 -17.938 1 97.38 40 GLY B C 1
ATOM 3371 O O . GLY B 1 40 ? 12.016 -29.672 -18.203 1 97.38 40 GLY B O 1
ATOM 3372 N N . TYR B 1 41 ? 13.547 -28.703 -16.969 1 98.25 41 TYR B N 1
ATOM 3373 C CA . TYR B 1 41 ? 12.578 -27.984 -16.172 1 98.25 41 TYR B CA 1
ATOM 3374 C C . TYR B 1 41 ? 12.047 -26.766 -16.906 1 98.25 41 TYR B C 1
ATOM 3376 O O . TYR B 1 41 ? 12.766 -26.156 -17.719 1 98.25 41 TYR B O 1
ATOM 3384 N N . LYS B 1 42 ? 10.773 -26.422 -16.719 1 98.38 42 LYS B N 1
ATOM 3385 C CA . LYS B 1 42 ? 10.156 -25.219 -17.281 1 98.38 42 LYS B CA 1
ATOM 3386 C C . LYS B 1 42 ? 10.039 -24.125 -16.203 1 98.38 42 LYS B C 1
ATOM 3388 O O . LYS B 1 42 ? 9.609 -24.391 -15.086 1 98.38 42 LYS B O 1
ATOM 3393 N N . VAL B 1 43 ? 10.453 -22.922 -16.562 1 98.69 43 VAL B N 1
ATOM 3394 C CA . VAL B 1 43 ? 10.422 -21.812 -15.609 1 98.69 43 VAL B CA 1
ATOM 3395 C C . VAL B 1 43 ? 9.453 -20.75 -16.094 1 98.69 43 VAL B C 1
ATOM 3397 O O . VAL B 1 43 ? 9.516 -20.312 -17.25 1 98.69 43 VAL B O 1
ATOM 3400 N N . HIS B 1 44 ? 8.516 -20.406 -15.266 1 98.81 44 HIS B N 1
ATOM 3401 C CA . HIS B 1 44 ? 7.598 -19.297 -15.477 1 98.81 44 HIS B CA 1
ATOM 3402 C C . HIS B 1 44 ? 7.953 -18.094 -14.594 1 98.81 44 HIS B C 1
ATOM 3404 O O . HIS B 1 44 ? 8.133 -18.25 -13.383 1 98.81 44 HIS B O 1
ATOM 3410 N N . TYR B 1 45 ? 8.078 -16.969 -15.18 1 98.88 45 TYR B N 1
ATOM 3411 C CA . TYR B 1 45 ? 8.328 -15.75 -14.398 1 98.88 45 TYR B CA 1
ATOM 3412 C C . TYR B 1 45 ? 7.055 -15.266 -13.719 1 98.88 45 TYR B C 1
ATOM 3414 O O . TYR B 1 45 ? 6.031 -15.062 -14.375 1 98.88 45 TYR B O 1
ATOM 3422 N N . ALA B 1 46 ? 7.078 -15.156 -12.375 1 98.56 46 ALA B N 1
ATOM 3423 C CA . ALA B 1 46 ? 5.957 -14.555 -11.656 1 98.56 46 ALA B CA 1
ATOM 3424 C C . ALA B 1 46 ? 5.871 -13.055 -11.922 1 98.56 46 ALA B C 1
ATOM 3426 O O . ALA B 1 46 ? 6.551 -12.266 -11.266 1 98.56 46 ALA B O 1
ATOM 3427 N N . ILE B 1 47 ? 4.973 -12.641 -12.719 1 98.75 47 ILE B N 1
ATOM 3428 C CA . ILE B 1 47 ? 4.957 -11.297 -13.289 1 98.75 47 ILE B CA 1
ATOM 3429 C C . ILE B 1 47 ? 4.617 -10.273 -12.211 1 98.75 47 ILE B C 1
ATOM 3431 O O . ILE B 1 47 ? 4.938 -9.094 -12.336 1 98.75 47 ILE B O 1
ATOM 3435 N N . LYS B 1 48 ? 3.979 -10.719 -11.109 1 98.25 48 LYS B N 1
ATOM 3436 C CA . LYS B 1 48 ? 3.594 -9.812 -10.031 1 98.25 48 LYS B CA 1
ATOM 3437 C C . LYS B 1 48 ? 4.82 -9.188 -9.375 1 98.25 48 LYS B C 1
ATOM 3439 O O . LYS B 1 48 ? 4.711 -8.172 -8.68 1 98.25 48 LYS B O 1
ATOM 3444 N N . ALA B 1 49 ? 5.996 -9.82 -9.523 1 98.56 49 ALA B N 1
ATOM 3445 C CA . ALA B 1 49 ? 7.223 -9.297 -8.922 1 98.56 49 ALA B CA 1
ATOM 3446 C C . ALA B 1 49 ? 7.602 -7.949 -9.539 1 98.56 49 ALA B C 1
ATOM 3448 O O . ALA B 1 49 ? 8.055 -7.047 -8.836 1 98.56 49 ALA B O 1
ATOM 3449 N N . ASN B 1 50 ? 7.469 -7.863 -10.805 1 98.88 50 ASN B N 1
ATOM 3450 C CA . ASN B 1 50 ? 7.785 -6.656 -11.562 1 98.88 50 ASN B CA 1
ATOM 3451 C C . ASN B 1 50 ? 7.309 -6.762 -13.008 1 98.88 50 ASN B C 1
ATOM 3453 O O . ASN B 1 50 ? 7.781 -7.617 -13.758 1 98.88 50 ASN B O 1
ATOM 3457 N N . TYR B 1 51 ? 6.398 -5.977 -13.445 1 98.62 51 TYR B N 1
ATOM 3458 C CA . TYR B 1 51 ? 5.832 -6.066 -14.781 1 98.62 51 TYR B CA 1
ATOM 3459 C C . TYR B 1 51 ? 6.324 -4.926 -15.664 1 98.62 51 TYR B C 1
ATO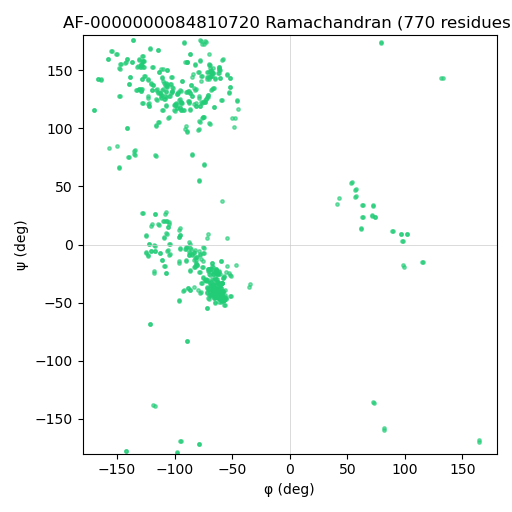M 3461 O O . TYR B 1 51 ? 5.637 -4.516 -16.609 1 98.62 51 TYR B O 1
ATOM 3469 N N . ASP B 1 52 ? 7.473 -4.305 -15.273 1 98.5 52 ASP B N 1
ATOM 3470 C CA . ASP B 1 52 ? 8.109 -3.279 -16.094 1 98.5 52 ASP B CA 1
ATOM 3471 C C . ASP B 1 52 ? 8.312 -3.773 -17.531 1 98.5 52 ASP B C 1
ATOM 3473 O O . ASP B 1 52 ? 8.805 -4.883 -17.734 1 98.5 52 ASP B O 1
ATOM 3477 N N . ASP B 1 53 ? 8.016 -2.975 -18.484 1 98.44 53 ASP B N 1
ATOM 3478 C CA . ASP B 1 53 ? 8.031 -3.387 -19.891 1 98.44 53 ASP B CA 1
ATOM 3479 C C . ASP B 1 53 ? 9.438 -3.75 -20.344 1 98.44 53 ASP B C 1
ATOM 3481 O O . ASP B 1 53 ? 9.625 -4.703 -21.109 1 98.44 53 ASP B O 1
ATOM 3485 N N . HIS B 1 54 ? 10.406 -2.98 -19.906 1 98.69 54 HIS B N 1
ATOM 3486 C CA . HIS B 1 54 ? 11.789 -3.24 -20.312 1 98.69 54 HIS B CA 1
ATOM 3487 C C . HIS B 1 54 ? 12.289 -4.562 -19.734 1 98.69 54 HIS B C 1
ATOM 3489 O O . HIS B 1 54 ? 12.969 -5.324 -20.422 1 98.69 54 HIS B O 1
ATOM 3495 N N . LEU B 1 55 ? 11.977 -4.863 -18.547 1 98.88 55 LEU B N 1
ATOM 3496 C CA . LEU B 1 55 ? 12.336 -6.133 -17.922 1 98.88 55 LEU B CA 1
ATOM 3497 C C . LEU B 1 55 ? 11.648 -7.301 -18.625 1 98.88 55 LEU B C 1
ATOM 3499 O O . LEU B 1 55 ? 12.281 -8.312 -18.938 1 98.88 55 LEU B O 1
ATOM 3503 N N . LEU B 1 56 ? 10.336 -7.137 -18.906 1 98.88 56 LEU B N 1
ATOM 3504 C CA . LEU B 1 56 ? 9.562 -8.203 -19.531 1 98.88 56 LEU B CA 1
ATOM 3505 C C . LEU B 1 56 ? 10.102 -8.539 -20.922 1 98.88 56 LEU B C 1
ATOM 3507 O O . LEU B 1 56 ? 10.133 -9.703 -21.312 1 98.88 56 LEU B O 1
ATOM 3511 N N . ALA B 1 57 ? 10.508 -7.512 -21.625 1 98.75 57 ALA B N 1
ATOM 3512 C CA . ALA B 1 57 ? 11.07 -7.734 -22.953 1 98.75 57 ALA B CA 1
ATOM 3513 C C . ALA B 1 57 ? 12.305 -8.625 -22.875 1 98.75 57 ALA B C 1
ATOM 3515 O O . ALA B 1 57 ? 12.445 -9.57 -23.656 1 98.75 57 ALA B O 1
ATOM 3516 N N . VAL B 1 58 ? 13.164 -8.367 -21.922 1 98.81 58 VAL B N 1
ATOM 3517 C CA . VAL B 1 58 ? 14.383 -9.148 -21.766 1 98.81 58 VAL B CA 1
ATOM 3518 C C . VAL B 1 58 ? 14.023 -10.562 -21.312 1 98.81 58 VAL B C 1
ATOM 3520 O O . VAL B 1 58 ? 14.57 -11.539 -21.812 1 98.81 58 VAL B O 1
ATOM 3523 N N . ILE B 1 59 ? 13.133 -10.703 -20.375 1 98.94 59 ILE B N 1
ATOM 3524 C CA . ILE B 1 59 ? 12.734 -12 -19.844 1 98.94 59 ILE B CA 1
ATOM 3525 C C . ILE B 1 59 ? 12.156 -12.867 -20.953 1 98.94 59 ILE B C 1
ATOM 3527 O O . ILE B 1 59 ? 12.461 -14.055 -21.062 1 98.94 59 ILE B O 1
ATOM 3531 N N . ARG B 1 60 ? 11.344 -12.273 -21.781 1 98.69 60 ARG B N 1
ATOM 3532 C CA . ARG B 1 60 ? 10.742 -12.977 -22.906 1 98.69 60 ARG B CA 1
ATOM 3533 C C . ARG B 1 60 ? 11.812 -13.531 -23.844 1 98.69 60 ARG B C 1
ATOM 3535 O O . ARG B 1 60 ? 11.68 -14.648 -24.359 1 98.69 60 ARG B O 1
ATOM 3542 N N . GLU B 1 61 ? 12.898 -12.789 -24.047 1 98.31 61 GLU B N 1
ATOM 3543 C CA . GLU B 1 61 ? 13.984 -13.195 -24.938 1 98.31 61 GLU B CA 1
ATOM 3544 C C . GLU B 1 61 ? 14.633 -14.492 -24.453 1 98.31 61 GLU B C 1
ATOM 3546 O O . GLU B 1 61 ? 15.195 -15.242 -25.25 1 98.31 61 GLU B O 1
ATOM 3551 N N . TYR B 1 62 ? 14.516 -14.766 -23.203 1 98.5 62 TYR B N 1
ATOM 3552 C CA . TYR B 1 62 ? 15.172 -15.938 -22.641 1 98.5 62 TYR B CA 1
ATOM 3553 C C . TYR B 1 62 ? 14.227 -17.125 -22.594 1 98.5 62 TYR B C 1
ATOM 3555 O O . TYR B 1 62 ? 14.594 -18.203 -22.109 1 98.5 62 TYR B O 1
ATOM 3563 N N . GLY B 1 63 ? 12.969 -16.938 -22.984 1 97.81 63 GLY B N 1
ATOM 3564 C CA . GLY B 1 63 ? 12.07 -18.047 -23.25 1 97.81 63 GLY B CA 1
ATOM 3565 C C . GLY B 1 63 ? 11.305 -18.484 -22.016 1 97.81 63 GLY B C 1
ATOM 3566 O O . GLY B 1 63 ? 10.719 -19.578 -22 1 97.81 63 GLY B O 1
ATOM 3567 N N . LEU B 1 64 ? 11.312 -17.766 -20.953 1 98.75 64 LEU B N 1
ATOM 3568 C CA . LEU B 1 64 ? 10.523 -18.109 -19.766 1 98.75 64 LEU B CA 1
ATOM 3569 C C . LEU B 1 64 ? 9.031 -17.969 -20.047 1 98.75 64 LEU B C 1
ATOM 3571 O O . LEU B 1 64 ? 8.625 -17.141 -20.859 1 98.75 64 LEU B O 1
ATOM 3575 N N . GLY B 1 65 ? 8.18 -18.75 -19.438 1 98.69 65 GLY B N 1
ATOM 3576 C CA . GLY B 1 65 ? 6.75 -18.5 -19.359 1 98.69 65 GLY B CA 1
ATOM 3577 C C . GLY B 1 65 ? 6.383 -17.469 -18.312 1 98.69 65 GLY B C 1
ATOM 3578 O O . GLY B 1 65 ? 7.254 -16.781 -17.781 1 98.69 65 GLY B O 1
ATOM 3579 N N . ILE B 1 66 ? 5.051 -17.344 -18.094 1 98.88 66 ILE B N 1
ATOM 3580 C CA . ILE B 1 66 ? 4.586 -16.344 -17.141 1 98.88 66 ILE B CA 1
ATOM 3581 C C . ILE B 1 66 ? 3.594 -16.984 -16.172 1 98.88 66 ILE B C 1
ATOM 3583 O O . ILE B 1 66 ? 2.732 -17.766 -16.578 1 98.88 66 ILE B O 1
ATOM 3587 N N . ASP B 1 67 ? 3.752 -16.734 -14.945 1 98.56 67 ASP B N 1
ATOM 3588 C CA . ASP B 1 67 ? 2.75 -16.984 -13.922 1 98.56 67 ASP B CA 1
ATOM 3589 C C . ASP B 1 67 ? 1.99 -15.711 -13.562 1 98.56 67 ASP B C 1
ATOM 3591 O O . ASP B 1 67 ? 2.592 -14.727 -13.133 1 98.56 67 ASP B O 1
ATOM 3595 N N . CYS B 1 68 ? 0.695 -15.703 -13.75 1 98.31 68 CYS B N 1
ATOM 3596 C CA . CYS B 1 68 ? -0.157 -14.555 -13.484 1 98.31 68 CYS B CA 1
ATOM 3597 C C . CYS B 1 68 ? -1.058 -14.797 -12.281 1 98.31 68 CYS B C 1
ATOM 3599 O O . CYS B 1 68 ? -1.492 -15.93 -12.047 1 98.31 68 CYS B O 1
ATOM 3601 N N . ALA B 1 69 ? -1.39 -13.672 -11.609 1 97.25 69 ALA B N 1
ATOM 3602 C CA . ALA B 1 69 ? -2.268 -13.781 -10.445 1 97.25 69 ALA B CA 1
ATOM 3603 C C . ALA B 1 69 ? -3.568 -13.016 -10.672 1 97.25 69 ALA B C 1
ATOM 3605 O O . ALA B 1 69 ? -4.438 -12.992 -9.797 1 97.25 69 ALA B O 1
ATOM 3606 N N . SER B 1 70 ? -3.738 -12.383 -11.789 1 98.12 70 SER B N 1
ATOM 3607 C CA . SER B 1 70 ? -4.961 -11.672 -12.148 1 98.12 70 SER B CA 1
ATOM 3608 C C . SER B 1 70 ? -5.172 -11.664 -13.656 1 98.12 70 SER B C 1
ATOM 3610 O O . SER B 1 70 ? -4.254 -11.977 -14.422 1 98.12 70 SER B O 1
ATOM 3612 N N . GLY B 1 71 ? -6.391 -11.352 -14.016 1 98.19 71 GLY B N 1
ATOM 3613 C CA . GLY B 1 71 ? -6.684 -11.227 -15.438 1 98.19 71 GLY B CA 1
ATOM 3614 C C . GLY B 1 71 ? -5.887 -10.133 -16.109 1 98.19 71 GLY B C 1
ATOM 3615 O O . GLY B 1 71 ? -5.461 -10.281 -17.266 1 98.19 71 GLY B O 1
ATOM 3616 N N . ASN B 1 72 ? -5.656 -9.047 -15.422 1 98.5 72 ASN B N 1
ATOM 3617 C CA . ASN B 1 72 ? -4.887 -7.953 -16 1 98.5 72 ASN B CA 1
ATOM 3618 C C . ASN B 1 72 ? -3.416 -8.328 -16.172 1 98.5 72 ASN B C 1
ATOM 3620 O O . ASN B 1 72 ? -2.762 -7.875 -17.109 1 98.5 72 ASN B O 1
ATOM 3624 N N . GLU B 1 73 ? -2.885 -9.148 -15.281 1 98.75 73 GLU B N 1
ATOM 3625 C CA . GLU B 1 73 ? -1.53 -9.656 -15.477 1 98.75 73 GLU B CA 1
ATOM 3626 C C . GLU B 1 73 ? -1.453 -10.57 -16.703 1 98.75 73 GLU B C 1
ATOM 3628 O O . GLU B 1 73 ? -0.475 -10.531 -17.453 1 98.75 73 GLU B O 1
ATOM 3633 N N . LEU B 1 74 ? -2.512 -11.391 -16.828 1 98.75 74 LEU B N 1
ATOM 3634 C CA . LEU B 1 74 ? -2.592 -12.242 -18.016 1 98.75 74 LEU B CA 1
ATOM 3635 C C . LEU B 1 74 ? -2.6 -11.398 -19.281 1 98.75 74 LEU B C 1
ATOM 3637 O O . LEU B 1 74 ? -1.853 -11.68 -20.219 1 98.75 74 LEU B O 1
ATOM 3641 N N . ARG B 1 75 ? -3.377 -10.375 -19.281 1 98.69 75 ARG B N 1
ATOM 3642 C CA . ARG B 1 75 ? -3.432 -9.477 -20.438 1 98.69 75 ARG B CA 1
ATOM 3643 C C . ARG B 1 75 ? -2.076 -8.828 -20.688 1 98.69 75 ARG B C 1
ATOM 3645 O O . ARG B 1 75 ? -1.633 -8.734 -21.828 1 98.69 75 ARG B O 1
ATOM 3652 N N . LYS B 1 76 ? -1.422 -8.406 -19.609 1 98.81 76 LYS B N 1
ATOM 3653 C CA . LYS B 1 76 ? -0.098 -7.801 -19.703 1 98.81 76 LYS B CA 1
ATOM 3654 C C . LYS B 1 76 ? 0.902 -8.758 -20.344 1 98.81 76 LYS B C 1
ATOM 3656 O O . LYS B 1 76 ? 1.703 -8.359 -21.188 1 98.81 76 LYS B O 1
ATOM 3661 N N . ALA B 1 77 ? 0.85 -9.992 -19.906 1 98.81 77 ALA B N 1
ATOM 3662 C CA . ALA B 1 77 ? 1.755 -11.008 -20.453 1 98.81 77 ALA B CA 1
ATOM 3663 C C . ALA B 1 77 ? 1.521 -11.219 -21.938 1 98.81 77 ALA B C 1
ATOM 3665 O O . ALA B 1 77 ? 2.473 -11.25 -22.719 1 98.81 77 ALA B O 1
ATOM 3666 N N . VAL B 1 78 ? 0.244 -11.336 -22.328 1 98.75 78 VAL B N 1
ATOM 3667 C CA . VAL B 1 78 ? -0.113 -11.555 -23.734 1 98.75 78 VAL B CA 1
ATOM 3668 C C . VAL B 1 78 ? 0.311 -10.344 -24.562 1 98.75 78 VAL B C 1
ATOM 3670 O O . VAL B 1 78 ? 0.933 -10.5 -25.625 1 98.75 78 VAL B O 1
ATOM 3673 N N . GLU B 1 79 ? 0.051 -9.164 -24.062 1 98.44 79 GLU B N 1
ATOM 3674 C CA . GLU B 1 79 ? 0.385 -7.934 -24.781 1 98.44 79 GLU B CA 1
ATOM 3675 C C . GLU B 1 79 ? 1.896 -7.758 -24.891 1 98.44 79 GLU B C 1
ATOM 3677 O O . GLU B 1 79 ? 2.385 -7.172 -25.859 1 98.44 79 GLU B O 1
ATOM 3682 N N . ALA B 1 80 ? 2.609 -8.273 -23.906 1 98.5 80 ALA B N 1
ATOM 3683 C CA . ALA B 1 80 ? 4.066 -8.172 -23.906 1 98.5 80 ALA B CA 1
ATOM 3684 C C . ALA B 1 80 ? 4.688 -9.188 -24.859 1 98.5 80 ALA B C 1
ATOM 3686 O O . ALA B 1 80 ? 5.906 -9.195 -25.062 1 98.5 80 ALA B O 1
ATOM 3687 N N . GLY B 1 81 ? 3.895 -10.102 -25.406 1 98.56 81 GLY B N 1
ATOM 3688 C CA . GLY B 1 81 ? 4.359 -10.977 -26.469 1 98.56 81 GLY B CA 1
ATOM 3689 C C . GLY B 1 81 ? 4.711 -12.375 -25.984 1 98.56 81 GLY B C 1
ATOM 3690 O O . GLY B 1 81 ? 5.266 -13.172 -26.734 1 98.56 81 GLY B O 1
ATOM 3691 N N . PHE B 1 82 ? 4.414 -12.703 -24.812 1 98.81 82 PHE B N 1
ATOM 3692 C CA . PHE B 1 82 ? 4.676 -14.062 -24.344 1 98.81 82 PHE B CA 1
ATOM 3693 C C . PHE B 1 82 ? 3.721 -15.055 -25 1 98.81 82 PHE B C 1
ATOM 3695 O O . PHE B 1 82 ? 2.557 -14.734 -25.25 1 98.81 82 PHE B O 1
ATOM 3702 N N . ASP B 1 83 ? 4.207 -16.234 -25.281 1 98.38 83 ASP B N 1
ATOM 3703 C CA . ASP B 1 83 ? 3.379 -17.297 -25.828 1 98.38 83 ASP B CA 1
ATOM 3704 C C . ASP B 1 83 ? 2.318 -17.75 -24.828 1 98.38 83 ASP B C 1
ATOM 3706 O O . ASP B 1 83 ? 2.648 -18.219 -23.734 1 98.38 83 ASP B O 1
ATOM 3710 N N . PRO B 1 84 ? 1.032 -17.609 -25.172 1 98.5 84 PRO B N 1
ATOM 3711 C CA . PRO B 1 84 ? -0.023 -18.031 -24.25 1 98.5 84 PRO B CA 1
ATOM 3712 C C . PRO B 1 84 ? 0.172 -19.469 -23.766 1 98.5 84 PRO B C 1
ATOM 3714 O O . PRO B 1 84 ? -0.176 -19.781 -22.625 1 98.5 84 PRO B O 1
ATOM 3717 N N . LYS B 1 85 ? 0.793 -20.266 -24.484 1 98.19 85 LYS B N 1
ATOM 3718 C CA . LYS B 1 85 ? 0.999 -21.672 -24.109 1 98.19 85 LYS B CA 1
ATOM 3719 C C . LYS B 1 85 ? 2.059 -21.797 -23.031 1 98.19 85 LYS B C 1
ATOM 3721 O O . LYS B 1 85 ? 2.248 -22.891 -22.469 1 98.19 85 LYS B O 1
ATOM 3726 N N . GLY B 1 86 ? 2.707 -20.75 -22.703 1 98.5 86 GLY B N 1
ATOM 3727 C CA . GLY B 1 86 ? 3.65 -20.703 -21.594 1 98.5 86 GLY B CA 1
ATOM 3728 C C . GLY B 1 86 ? 3.127 -19.953 -20.391 1 98.5 86 GLY B C 1
ATOM 3729 O O . GLY B 1 86 ? 3.879 -19.656 -19.469 1 98.5 86 GLY B O 1
ATOM 3730 N N . ILE B 1 87 ? 1.804 -19.578 -20.391 1 98.81 87 ILE B N 1
ATOM 3731 C CA . ILE B 1 87 ? 1.232 -18.75 -19.344 1 98.81 87 ILE B CA 1
ATOM 3732 C C . ILE B 1 87 ? 0.325 -19.594 -18.453 1 98.81 87 ILE B C 1
ATOM 3734 O O . ILE B 1 87 ? -0.489 -20.375 -18.938 1 98.81 87 ILE B O 1
ATOM 3738 N N . VAL B 1 88 ? 0.551 -19.547 -17.188 1 98.75 88 VAL B N 1
ATOM 3739 C CA . VAL B 1 88 ? -0.364 -20.125 -16.219 1 98.75 88 VAL B CA 1
ATOM 3740 C C . VAL B 1 88 ? -1.049 -19.016 -15.422 1 98.75 88 VAL B C 1
ATOM 3742 O O . VAL B 1 88 ? -0.472 -17.938 -15.219 1 98.75 88 VAL B O 1
ATOM 3745 N N . TYR B 1 89 ? -2.316 -19.219 -15.094 1 98.38 89 TYR B N 1
ATOM 3746 C CA . TYR B 1 89 ? -3.111 -18.219 -14.375 1 98.38 89 TYR B CA 1
ATOM 3747 C C . TYR B 1 89 ? -3.529 -18.75 -13.008 1 98.38 89 TYR B C 1
ATOM 3749 O O . TYR B 1 89 ? -4.469 -19.531 -12.898 1 98.38 89 TYR B O 1
ATOM 3757 N N . ALA B 1 90 ? -2.756 -18.203 -12.117 1 94.81 90 ALA B N 1
ATOM 3758 C CA . ALA B 1 90 ? -3.092 -18.484 -10.727 1 94.81 90 ALA B CA 1
ATOM 3759 C C . ALA B 1 90 ? -3.91 -17.344 -10.117 1 94.81 90 ALA B C 1
ATOM 3761 O O . ALA B 1 90 ? -4.422 -16.484 -10.836 1 94.81 90 ALA B O 1
ATOM 3762 N N . GLY B 1 91 ? -4.309 -17.359 -8.844 1 91 91 GLY B N 1
ATOM 3763 C CA . GLY B 1 91 ? -5.098 -16.359 -8.156 1 91 91 GLY B CA 1
ATOM 3764 C C . GLY B 1 91 ? -6.258 -16.938 -7.375 1 91 91 GLY B C 1
ATOM 3765 O O . GLY B 1 91 ? -6.914 -17.875 -7.832 1 91 91 GLY B O 1
ATOM 3766 N N . VAL B 1 92 ? -6.582 -16.406 -6.246 1 89.19 92 VAL B N 1
ATOM 3767 C CA . VAL B 1 92 ? -7.512 -16.969 -5.277 1 89.19 92 VAL B CA 1
ATOM 3768 C C . VAL B 1 92 ? -8.945 -16.625 -5.668 1 89.19 92 VAL B C 1
ATOM 3770 O O . VAL B 1 92 ? -9.883 -17.359 -5.359 1 89.19 92 VAL B O 1
ATOM 3773 N N . GLY B 1 93 ? -9.242 -15.758 -6.395 1 93.5 93 GLY B N 1
ATOM 3774 C CA . GLY B 1 93 ? -10.562 -15.281 -6.781 1 93.5 93 GLY B CA 1
ATOM 3775 C C . GLY B 1 93 ? -10.602 -14.688 -8.18 1 93.5 93 GLY B C 1
ATOM 3776 O O . GLY B 1 93 ? -10.648 -13.469 -8.336 1 93.5 93 GLY B O 1
ATOM 3777 N N . LYS B 1 94 ? -10.781 -15.648 -9.133 1 97.56 94 LYS B N 1
ATOM 3778 C CA . LYS B 1 94 ? -10.828 -15.227 -10.531 1 97.56 94 LYS B CA 1
ATOM 3779 C C . LYS B 1 94 ? -12.242 -14.82 -10.938 1 97.56 94 LYS B C 1
ATOM 3781 O O . LYS B 1 94 ? -13.195 -15.57 -10.711 1 97.56 94 LYS B O 1
ATOM 3786 N N . ARG B 1 95 ? -12.375 -13.68 -11.547 1 96.75 95 ARG B N 1
ATOM 3787 C CA . ARG B 1 95 ? -13.664 -13.172 -12.008 1 96.75 95 ARG B CA 1
ATOM 3788 C C . ARG B 1 95 ? -14.086 -13.852 -13.305 1 96.75 95 ARG B C 1
ATOM 3790 O O . ARG B 1 95 ? -13.242 -14.328 -14.07 1 96.75 95 ARG B O 1
ATOM 3797 N N . ASP B 1 96 ? -15.352 -13.797 -13.523 1 97.62 96 ASP B N 1
ATOM 3798 C CA . ASP B 1 96 ? -15.883 -14.43 -14.727 1 97.62 96 ASP B CA 1
ATOM 3799 C C . ASP B 1 96 ? -15.219 -13.867 -15.977 1 97.62 96 ASP B C 1
ATOM 3801 O O . ASP B 1 96 ? -14.797 -14.633 -16.844 1 97.62 96 ASP B O 1
ATOM 3805 N N . LYS B 1 97 ? -15.148 -12.547 -16.047 1 97.31 97 LYS B N 1
ATOM 3806 C CA . LYS B 1 97 ? -14.594 -11.914 -17.234 1 97.31 97 LYS B CA 1
ATOM 3807 C C . LYS B 1 97 ? -13.133 -12.297 -17.422 1 97.31 97 LYS B C 1
ATOM 3809 O O . LYS B 1 97 ? -12.656 -12.414 -18.562 1 97.31 97 LYS B O 1
ATOM 3814 N N . GLU B 1 98 ? -12.422 -12.508 -16.359 1 98 98 GLU B N 1
ATOM 3815 C CA . GLU B 1 98 ? -11.023 -12.906 -16.422 1 98 98 GLU B CA 1
ATOM 3816 C C . GLU B 1 98 ? -10.883 -14.352 -16.906 1 98 98 GLU B C 1
ATOM 3818 O O . GLU B 1 98 ? -10.008 -14.664 -17.719 1 98 98 GLU B O 1
ATOM 3823 N N . LEU B 1 99 ? -11.758 -15.195 -16.406 1 98.5 99 LEU B N 1
ATOM 3824 C CA . LEU B 1 99 ? -11.758 -16.594 -16.812 1 98.5 99 LEU B CA 1
ATOM 3825 C C . LEU B 1 99 ? -12.109 -16.734 -18.281 1 98.5 99 LEU B C 1
ATOM 3827 O O . LEU B 1 99 ? -11.484 -17.516 -19.016 1 98.5 99 LEU B O 1
ATOM 3831 N N . LYS B 1 100 ? -13.109 -16 -18.703 1 98.62 100 LYS B N 1
ATOM 3832 C CA . LYS B 1 100 ? -13.492 -16.047 -20.109 1 98.62 100 LYS B CA 1
ATOM 3833 C C . LYS B 1 100 ? -12.328 -15.633 -21 1 98.62 100 LYS B C 1
ATOM 3835 O O . LYS B 1 100 ? -12.07 -16.266 -22.031 1 98.62 100 LYS B O 1
ATOM 3840 N N . TYR B 1 101 ? -11.609 -14.609 -20.578 1 98.56 101 TYR B N 1
ATOM 3841 C CA . TYR B 1 101 ? -10.445 -14.164 -21.328 1 98.56 101 TYR B CA 1
ATOM 3842 C C . TYR B 1 101 ? -9.367 -15.242 -21.359 1 98.56 101 TYR B C 1
ATOM 3844 O O . TYR B 1 101 ? -8.773 -15.5 -22.406 1 98.56 101 TYR B O 1
ATOM 3852 N N . ALA B 1 102 ? -9.141 -15.852 -20.203 1 98.69 102 ALA B N 1
ATOM 3853 C CA . ALA B 1 102 ? -8.133 -16.906 -20.125 1 98.69 102 ALA B CA 1
ATOM 3854 C C . ALA B 1 102 ? -8.484 -18.062 -21.062 1 98.69 102 ALA B C 1
ATOM 3856 O O . ALA B 1 102 ? -7.613 -18.578 -21.75 1 98.69 102 ALA B O 1
ATOM 3857 N N . ILE B 1 103 ? -9.742 -18.469 -21.078 1 98.69 103 ILE B N 1
ATOM 3858 C CA . ILE B 1 103 ? -10.219 -19.562 -21.922 1 98.69 103 ILE B CA 1
ATOM 3859 C C . ILE B 1 103 ? -10.039 -19.188 -23.391 1 98.69 103 ILE B C 1
ATOM 3861 O O . ILE B 1 103 ? -9.57 -20.016 -24.203 1 98.69 103 ILE B O 1
ATOM 3865 N N . GLU B 1 104 ? -10.305 -17.969 -23.672 1 98.31 104 GLU B N 1
ATOM 3866 C CA . GLU B 1 104 ? -10.188 -17.484 -25.031 1 98.31 104 GLU B CA 1
ATOM 3867 C C . GLU B 1 104 ? -8.734 -17.484 -25.5 1 98.31 104 GLU B C 1
ATOM 3869 O O . GLU B 1 104 ? -8.453 -17.734 -26.672 1 98.31 104 GLU B O 1
ATOM 3874 N N . GLN B 1 105 ? -7.777 -17.219 -24.641 1 98.12 105 GLN B N 1
ATOM 3875 C CA . GLN B 1 105 ? -6.367 -17.078 -24.984 1 98.12 105 GLN B CA 1
ATOM 3876 C C . GLN B 1 105 ? -5.695 -18.438 -25.109 1 98.12 105 GLN B C 1
ATOM 3878 O O . GLN B 1 105 ? -4.555 -18.531 -25.562 1 98.12 105 GLN B O 1
ATOM 3883 N N . ASN B 1 106 ? -6.367 -19.5 -24.688 1 97.88 106 ASN B N 1
ATOM 3884 C CA . ASN B 1 106 ? -5.809 -20.859 -24.766 1 97.88 106 ASN B CA 1
ATOM 3885 C C . ASN B 1 106 ? -4.438 -20.938 -24.094 1 97.88 106 ASN B C 1
ATOM 3887 O O . ASN B 1 106 ? -3.471 -21.375 -24.719 1 97.88 106 ASN B O 1
ATOM 3891 N N . ILE B 1 107 ? -4.402 -20.5 -22.859 1 98.69 107 ILE B N 1
ATOM 3892 C CA . ILE B 1 107 ? -3.146 -20.5 -22.125 1 98.69 107 ILE B CA 1
ATOM 3893 C C . ILE B 1 107 ? -2.779 -21.922 -21.734 1 98.69 107 ILE B C 1
ATOM 3895 O O . ILE B 1 107 ? -3.521 -22.859 -22.016 1 98.69 107 ILE B O 1
ATOM 3899 N N . LEU B 1 108 ? -1.604 -22.109 -21.141 1 98.56 108 LEU B N 1
ATOM 3900 C CA . LEU B 1 108 ? -1.145 -23.422 -20.719 1 98.56 108 LEU B CA 1
ATOM 3901 C C . LEU B 1 108 ? -2.145 -24.062 -19.766 1 98.56 108 LEU B C 1
ATOM 3903 O O . LEU B 1 108 ? -2.586 -25.188 -19.984 1 98.56 108 LEU B O 1
ATOM 3907 N N . ALA B 1 109 ? -2.492 -23.266 -18.719 1 98.5 109 ALA B N 1
ATOM 3908 C CA . ALA B 1 109 ? -3.439 -23.828 -17.75 1 98.5 109 ALA B CA 1
ATOM 3909 C C . ALA B 1 109 ? -4.004 -22.75 -16.828 1 98.5 109 ALA B C 1
ATOM 3911 O O . ALA B 1 109 ? -3.293 -21.828 -16.453 1 98.5 109 ALA B O 1
ATOM 3912 N N . ILE B 1 110 ? -5.273 -22.859 -16.484 1 98.56 110 ILE B N 1
ATOM 3913 C CA . ILE B 1 110 ? -5.871 -22.141 -15.367 1 98.56 110 ILE B CA 1
ATOM 3914 C C . ILE B 1 110 ? -5.684 -22.938 -14.078 1 98.56 110 ILE B C 1
ATOM 3916 O O . ILE B 1 110 ? -6.145 -24.078 -13.984 1 98.56 110 ILE B O 1
ATOM 3920 N N . ASN B 1 111 ? -4.949 -22.406 -13.125 1 97.75 111 ASN B N 1
ATOM 3921 C CA . ASN B 1 111 ? -4.789 -23.062 -11.828 1 97.75 111 ASN B CA 1
ATOM 3922 C C . ASN B 1 111 ? -6.012 -22.844 -10.945 1 97.75 111 ASN B C 1
ATOM 3924 O O . ASN B 1 111 ? -6.176 -21.781 -10.352 1 97.75 111 ASN B O 1
ATOM 3928 N N . CYS B 1 112 ? -6.805 -23.828 -10.766 1 96.06 112 CYS B N 1
ATOM 3929 C CA . CYS B 1 112 ? -8.039 -23.703 -10 1 96.06 112 CYS B CA 1
ATOM 3930 C C . CYS B 1 112 ? -7.77 -23.812 -8.508 1 96.06 112 CYS B C 1
ATOM 3932 O O . CYS B 1 112 ? -7.082 -24.734 -8.062 1 96.06 112 CYS B O 1
ATOM 3934 N N . GLU B 1 113 ? -8.359 -22.891 -7.809 1 93.38 113 GLU B N 1
ATOM 3935 C CA . GLU B 1 113 ? -8.055 -22.719 -6.395 1 93.38 113 GLU B CA 1
ATOM 3936 C C . GLU B 1 113 ? -9.18 -23.234 -5.508 1 93.38 113 GLU B C 1
ATOM 3938 O O . GLU B 1 113 ? -9.086 -23.188 -4.281 1 93.38 113 GLU B O 1
ATOM 3943 N N . SER B 1 114 ? -10.289 -23.672 -6.039 1 92.06 114 SER B N 1
ATOM 3944 C CA . SER B 1 114 ? -11.43 -24.234 -5.316 1 92.06 114 SER B CA 1
ATOM 3945 C C . SER B 1 114 ? -12.289 -25.109 -6.227 1 92.06 114 SER B C 1
ATOM 3947 O O . SER B 1 114 ? -12.195 -25.016 -7.453 1 92.06 114 SER B O 1
ATOM 3949 N N . ILE B 1 115 ? -13.039 -25.953 -5.582 1 92 115 ILE B N 1
ATOM 3950 C CA . ILE B 1 115 ? -13.945 -26.812 -6.34 1 92 115 ILE B CA 1
ATOM 3951 C C . ILE B 1 115 ? -14.977 -25.953 -7.074 1 92 115 ILE B C 1
ATOM 3953 O O . ILE B 1 115 ? -15.289 -26.219 -8.242 1 92 115 ILE B O 1
ATOM 3957 N N . GLN B 1 116 ? -15.414 -24.922 -6.406 1 93.62 116 GLN B N 1
ATOM 3958 C CA . GLN B 1 116 ? -16.375 -24.016 -7.031 1 93.62 116 GLN B CA 1
ATOM 3959 C C . GLN B 1 116 ? -15.789 -23.359 -8.273 1 93.62 116 GLN B C 1
ATOM 3961 O O . GLN B 1 116 ? -16.484 -23.172 -9.273 1 93.62 116 GLN B O 1
ATOM 3966 N N . GLU B 1 117 ? -14.594 -22.953 -8.211 1 95.69 117 GLU B N 1
ATOM 3967 C CA . GLU B 1 117 ? -13.938 -22.344 -9.367 1 95.69 117 GLU B CA 1
ATOM 3968 C C . GLU B 1 117 ? -13.805 -23.344 -10.516 1 95.69 117 GLU B C 1
ATOM 3970 O O . GLU B 1 117 ? -13.977 -22.984 -11.68 1 95.69 117 GLU B O 1
ATOM 3975 N N . LEU B 1 118 ? -13.484 -24.578 -10.156 1 95.5 118 LEU B N 1
ATOM 3976 C CA . LEU B 1 118 ? -13.391 -25.641 -11.148 1 95.5 118 LEU B CA 1
ATOM 3977 C C . LEU B 1 118 ? -14.711 -25.812 -11.898 1 95.5 118 LEU B C 1
ATOM 3979 O O . LEU B 1 118 ? -14.727 -25.906 -13.125 1 95.5 118 LEU B O 1
ATOM 3983 N N . GLU B 1 119 ? -15.75 -25.828 -11.148 1 96.56 119 GLU B N 1
ATOM 3984 C CA . GLU B 1 119 ? -17.078 -25.953 -11.742 1 96.56 119 GLU B CA 1
ATOM 3985 C C . GLU B 1 119 ? -17.391 -24.766 -12.648 1 96.56 119 GLU B C 1
ATOM 3987 O O . GLU B 1 119 ? -17.984 -24.922 -13.711 1 96.56 119 GLU B O 1
ATOM 3992 N N . LEU B 1 120 ? -16.984 -23.641 -12.211 1 97.44 120 LEU B N 1
ATOM 3993 C CA . LEU B 1 120 ? -17.219 -22.438 -12.992 1 97.44 120 LEU B CA 1
ATOM 3994 C C . LEU B 1 120 ? -16.438 -22.484 -14.305 1 97.44 120 LEU B C 1
ATOM 3996 O O . LEU B 1 120 ? -16.969 -22.141 -15.359 1 97.44 120 LEU B O 1
ATOM 4000 N N . VAL B 1 121 ? -15.188 -22.859 -14.258 1 98.25 121 VAL B N 1
ATOM 4001 C CA . VAL B 1 121 ? -14.367 -22.969 -15.461 1 98.25 121 VAL B CA 1
ATOM 4002 C C . VAL B 1 121 ? -14.984 -23.969 -16.422 1 98.25 121 VAL B C 1
ATOM 4004 O O . VAL B 1 121 ? -15.008 -23.75 -17.641 1 98.25 121 VAL B O 1
ATOM 4007 N N . ASP B 1 122 ? -15.469 -25.078 -15.867 1 98.44 122 ASP B N 1
ATOM 4008 C CA . ASP B 1 122 ? -16.141 -26.078 -16.688 1 98.44 122 ASP B CA 1
ATOM 4009 C C . ASP B 1 122 ? -17.344 -25.469 -17.422 1 98.44 122 ASP B C 1
ATOM 4011 O O . ASP B 1 122 ? -17.484 -25.656 -18.641 1 98.44 122 ASP B O 1
ATOM 4015 N N . ALA B 1 123 ? -18.156 -24.766 -16.688 1 98.38 123 ALA B N 1
ATOM 4016 C CA . ALA B 1 123 ? -19.344 -24.156 -17.25 1 98.38 123 ALA B CA 1
ATOM 4017 C C . ALA B 1 123 ? -19 -23.125 -18.328 1 98.38 123 ALA B C 1
ATOM 4019 O O . ALA B 1 123 ? -19.609 -23.094 -19.391 1 98.38 123 ALA B O 1
ATOM 4020 N N . LEU B 1 124 ? -18.031 -22.281 -18.062 1 98.62 124 LEU B N 1
ATOM 4021 C CA . LEU B 1 124 ? -17.609 -21.25 -18.984 1 98.62 124 LEU B CA 1
ATOM 4022 C C . LEU B 1 124 ? -16.969 -21.859 -20.234 1 98.62 124 LEU B C 1
ATOM 4024 O O . LEU B 1 124 ? -17.141 -21.344 -21.344 1 98.62 124 LEU B O 1
ATOM 4028 N N . SER B 1 125 ? -16.234 -22.922 -20.016 1 98.75 125 SER B N 1
ATOM 4029 C CA . SER B 1 125 ? -15.641 -23.625 -21.141 1 98.75 125 SER B CA 1
ATOM 4030 C C . SER B 1 125 ? -16.719 -24.219 -22.047 1 98.75 125 SER B C 1
ATOM 4032 O O . SER B 1 125 ? -16.609 -24.156 -23.281 1 98.75 125 SER B O 1
ATOM 4034 N N . ALA B 1 126 ? -17.734 -24.797 -21.453 1 98.56 126 ALA B N 1
ATOM 4035 C CA . ALA B 1 126 ? -18.859 -25.328 -22.219 1 98.56 126 ALA B CA 1
ATOM 4036 C C . ALA B 1 126 ? -19.516 -24.234 -23.062 1 98.56 126 ALA B C 1
ATOM 4038 O O . ALA B 1 126 ? -19.812 -24.453 -24.234 1 98.56 126 ALA B O 1
ATOM 4039 N N . GLU B 1 127 ? -19.719 -23.109 -22.438 1 98.31 127 GLU B N 1
ATOM 4040 C CA . GLU B 1 127 ? -20.312 -21.969 -23.141 1 98.31 127 GLU B CA 1
ATOM 4041 C C . GLU B 1 127 ? -19.469 -21.562 -24.344 1 98.31 127 GLU B C 1
ATOM 4043 O O . GLU B 1 127 ? -20 -21.156 -25.375 1 98.31 127 GLU B O 1
ATOM 4048 N N . ALA B 1 128 ? -18.188 -21.719 -24.219 1 98.12 128 ALA B N 1
ATOM 4049 C CA . ALA B 1 128 ? -17.25 -21.312 -25.266 1 98.12 128 ALA B CA 1
ATOM 4050 C C . ALA B 1 128 ? -17.047 -22.438 -26.281 1 98.12 128 ALA B C 1
ATOM 4052 O O . ALA B 1 128 ? -16.359 -22.234 -27.297 1 98.12 128 ALA B O 1
ATOM 4053 N N . GLY B 1 129 ? -17.531 -23.594 -26.016 1 98 129 GLY B N 1
ATOM 4054 C CA . GLY B 1 129 ? -17.344 -24.734 -26.891 1 98 129 GLY B CA 1
ATOM 4055 C C . GLY B 1 129 ? -15.938 -25.297 -26.875 1 98 129 GLY B C 1
ATOM 4056 O O . GLY B 1 129 ? -15.422 -25.719 -27.906 1 98 129 GLY B O 1
ATOM 4057 N N . LYS B 1 130 ? -15.32 -25.203 -25.688 1 97.94 130 LYS B N 1
ATOM 4058 C CA . LYS B 1 130 ? -13.93 -25.625 -25.562 1 97.94 130 LYS B CA 1
ATOM 4059 C C . LYS B 1 130 ? -13.758 -26.594 -24.391 1 97.94 130 LYS B C 1
ATOM 4061 O O . LYS B 1 130 ? -14.641 -26.703 -23.547 1 97.94 130 LYS B O 1
ATOM 4066 N N . VAL B 1 131 ? -12.727 -27.359 -24.453 1 98.25 131 VAL B N 1
ATOM 4067 C CA . VAL B 1 131 ? -12.203 -28.078 -23.281 1 98.25 131 VAL B CA 1
ATOM 4068 C C . VAL B 1 131 ? -10.93 -27.391 -22.797 1 98.25 131 VAL B C 1
ATOM 4070 O O . VAL B 1 131 ? -9.898 -27.422 -23.469 1 98.25 131 VAL B O 1
ATOM 4073 N N . THR B 1 132 ? -11.023 -26.766 -21.688 1 98.19 132 THR B N 1
ATOM 4074 C CA . THR B 1 132 ? -9.953 -25.906 -21.203 1 98.19 132 THR B CA 1
ATOM 4075 C C . THR B 1 132 ? -8.969 -26.703 -20.344 1 98.19 132 THR B C 1
ATOM 4077 O O . THR B 1 132 ? -9.375 -27.5 -19.5 1 98.19 132 THR B O 1
ATOM 4080 N N . ASP B 1 133 ? -7.668 -26.547 -20.625 1 97.81 133 ASP B N 1
ATOM 4081 C CA . ASP B 1 133 ? -6.629 -27.141 -19.781 1 97.81 133 ASP B CA 1
ATOM 4082 C C . ASP B 1 133 ? -6.535 -26.438 -18.438 1 97.81 133 ASP B C 1
ATOM 4084 O O . ASP B 1 133 ? -6.445 -25.203 -18.375 1 97.81 133 ASP B O 1
ATOM 4088 N N . ILE B 1 134 ? -6.609 -27.203 -17.359 1 97.12 134 ILE B N 1
ATOM 4089 C CA . ILE B 1 134 ? -6.535 -26.625 -16.016 1 97.12 134 ILE B CA 1
ATOM 4090 C C . ILE B 1 134 ? -5.52 -27.406 -15.172 1 97.12 134 ILE B C 1
ATOM 4092 O O . ILE B 1 134 ? -5.086 -28.5 -15.562 1 97.12 134 ILE B O 1
ATOM 4096 N N . ALA B 1 135 ? -5.035 -26.797 -14.148 1 96.81 135 ALA B N 1
ATOM 4097 C CA . ALA B 1 135 ? -4.285 -27.422 -13.07 1 96.81 135 ALA B CA 1
ATOM 4098 C C . ALA B 1 135 ? -4.992 -27.25 -11.734 1 96.81 135 ALA B C 1
ATOM 4100 O O . ALA B 1 135 ? -5.793 -26.328 -11.562 1 96.81 135 ALA B O 1
ATOM 4101 N N . LEU B 1 136 ? -4.793 -28.141 -10.805 1 94.19 136 LEU B N 1
ATOM 4102 C CA . LEU B 1 136 ? -5.293 -28.016 -9.445 1 94.19 136 LEU B CA 1
ATOM 4103 C C . LEU B 1 136 ? -4.227 -27.422 -8.531 1 94.19 136 LEU B C 1
ATOM 4105 O O . LEU B 1 136 ? -3.131 -27.984 -8.406 1 94.19 136 LEU B O 1
ATOM 4109 N N . ARG B 1 137 ? -4.523 -26.297 -8 1 94.25 137 ARG B N 1
ATOM 4110 C CA . ARG B 1 137 ? -3.631 -25.797 -6.961 1 94.25 137 ARG B CA 1
ATOM 4111 C C . ARG B 1 137 ? -3.945 -26.438 -5.613 1 94.25 137 ARG B C 1
ATOM 4113 O O . ARG B 1 137 ? -5.043 -26.266 -5.078 1 94.25 137 ARG B O 1
ATOM 4120 N N . ILE B 1 138 ? -2.941 -27.125 -5.113 1 90.25 138 ILE B N 1
ATOM 4121 C CA . ILE B 1 138 ? -3.135 -27.875 -3.875 1 90.25 138 ILE B CA 1
ATOM 4122 C C . ILE B 1 138 ? -2.402 -27.172 -2.73 1 90.25 138 ILE B C 1
ATOM 4124 O O . ILE B 1 138 ? -1.265 -26.734 -2.895 1 90.25 138 ILE B O 1
ATOM 4128 N N . ASN B 1 139 ? -3.105 -27 -1.625 1 85.19 139 ASN B N 1
ATOM 4129 C CA . ASN B 1 139 ? -2.469 -26.516 -0.404 1 85.19 139 ASN B CA 1
ATOM 4130 C C . ASN B 1 139 ? -1.659 -27.625 0.277 1 85.19 139 ASN B C 1
ATOM 4132 O O . ASN B 1 139 ? -2.219 -28.625 0.722 1 85.19 139 ASN B O 1
ATOM 4136 N N . PRO B 1 140 ? -0.36 -27.609 0.285 1 73.44 140 PRO B N 1
ATOM 4137 C CA . PRO B 1 140 ? 0.461 -28.703 0.812 1 73.44 140 PRO B CA 1
ATOM 4138 C C . PRO B 1 140 ? 0.397 -28.812 2.334 1 73.44 140 PRO B C 1
ATOM 4140 O O . PRO B 1 140 ? 0.789 -29.828 2.902 1 73.44 140 PRO B O 1
ATOM 4143 N N . ASP B 1 141 ? -0.436 -28.156 3.207 1 66.56 141 ASP B N 1
ATOM 4144 C CA . ASP B 1 141 ? -0.571 -28.156 4.66 1 66.56 141 ASP B CA 1
ATOM 4145 C C . ASP B 1 141 ? 0.796 -28.156 5.34 1 66.56 141 ASP B C 1
ATOM 4147 O O . ASP B 1 141 ? 1.03 -28.906 6.285 1 66.56 141 ASP B O 1
ATOM 4151 N N . ILE B 1 142 ? 1.795 -27.531 4.828 1 52.16 142 ILE B N 1
ATOM 4152 C CA . ILE B 1 142 ? 3.139 -27.672 5.375 1 52.16 142 ILE B CA 1
ATOM 4153 C C . ILE B 1 142 ? 3.264 -26.844 6.652 1 52.16 142 ILE B C 1
ATOM 4155 O O . ILE B 1 142 ? 2.576 -25.828 6.816 1 52.16 142 ILE B O 1
ATOM 4159 N N . ASP B 1 143 ? 3.961 -27.406 7.645 1 47.38 143 ASP B N 1
ATOM 4160 C CA . ASP B 1 143 ? 4.336 -26.766 8.906 1 47.38 143 ASP B CA 1
ATOM 4161 C C . ASP B 1 143 ? 4.875 -25.359 8.672 1 47.38 143 ASP B C 1
ATOM 4163 O O . ASP B 1 143 ? 5.832 -25.172 7.922 1 47.38 143 ASP B O 1
ATOM 4167 N N . PRO B 1 144 ? 4.207 -24.359 9.172 1 42.09 144 PRO B N 1
ATOM 4168 C CA . PRO B 1 144 ? 4.273 -22.891 9.086 1 42.09 144 PRO B CA 1
ATOM 4169 C C . PRO B 1 144 ? 5.648 -22.344 9.461 1 42.09 144 PRO B C 1
ATOM 4171 O O . PRO B 1 144 ? 5.816 -21.125 9.586 1 42.09 144 PRO B O 1
ATOM 4174 N N . LYS B 1 145 ? 6.73 -22.969 9.734 1 42.12 145 LYS B N 1
ATOM 4175 C CA . LYS B 1 145 ? 7.801 -22.188 10.336 1 42.12 145 LYS B CA 1
ATOM 4176 C C . LYS B 1 145 ? 8.133 -20.969 9.469 1 42.12 145 LYS B C 1
ATOM 4178 O O . LYS B 1 145 ? 9.141 -20.297 9.695 1 42.12 145 LYS B O 1
ATOM 4183 N N . THR B 1 146 ? 7.758 -20.938 8.211 1 41.59 146 THR B N 1
ATOM 4184 C CA . THR B 1 146 ? 8.133 -19.703 7.527 1 41.59 146 THR B CA 1
ATOM 4185 C C . THR B 1 146 ? 7.312 -18.531 8.047 1 41.59 146 THR B C 1
ATOM 4187 O O . THR B 1 146 ? 6.238 -18.719 8.617 1 41.59 146 THR B O 1
ATOM 4190 N N . ASN B 1 147 ? 7.773 -17.297 7.949 1 42.59 147 ASN B N 1
ATOM 4191 C CA . ASN B 1 147 ? 7.156 -16.062 8.422 1 42.59 147 ASN B CA 1
ATOM 4192 C C . ASN B 1 147 ? 5.684 -15.984 8.023 1 42.59 147 ASN B C 1
ATOM 4194 O O . ASN B 1 147 ? 5.348 -16.125 6.844 1 42.59 147 ASN B O 1
ATOM 4198 N N . HIS B 1 148 ? 4.934 -16.125 9.055 1 44.94 148 HIS B N 1
ATOM 4199 C CA . HIS B 1 148 ? 3.477 -16.109 8.984 1 44.94 148 HIS B CA 1
ATOM 4200 C C . HIS B 1 148 ? 2.982 -15.133 7.922 1 44.94 148 HIS B C 1
ATOM 4202 O O . HIS B 1 148 ? 1.966 -15.375 7.27 1 44.94 148 HIS B O 1
ATOM 4208 N N . CYS B 1 149 ? 3.623 -13.969 7.715 1 44.28 149 CYS B N 1
ATOM 4209 C CA . CYS B 1 149 ? 3.055 -12.961 6.832 1 44.28 149 CYS B CA 1
ATOM 4210 C C . CYS B 1 149 ? 3.23 -13.352 5.371 1 44.28 149 CYS B C 1
ATOM 4212 O O . CYS B 1 149 ? 2.592 -12.773 4.488 1 44.28 149 CYS B O 1
ATOM 4214 N N . ILE B 1 150 ? 4.184 -14.461 5.078 1 45.12 150 ILE B N 1
ATOM 4215 C CA . ILE B 1 150 ? 4.453 -14.766 3.68 1 45.12 150 ILE B CA 1
ATOM 4216 C C . ILE B 1 150 ? 4.16 -16.234 3.408 1 45.12 150 ILE B C 1
ATOM 4218 O O . ILE B 1 150 ? 4.438 -16.75 2.316 1 45.12 150 ILE B O 1
ATOM 4222 N N . ASP B 1 151 ? 3.588 -16.859 4.434 1 47.84 151 ASP B N 1
ATOM 4223 C CA . ASP B 1 151 ? 3.438 -18.297 4.266 1 47.84 151 ASP B CA 1
ATOM 4224 C C . ASP B 1 151 ? 2.094 -18.641 3.627 1 47.84 151 ASP B C 1
ATOM 4226 O O . ASP B 1 151 ? 1.04 -18.422 4.227 1 47.84 151 ASP B O 1
ATOM 4230 N N . THR B 1 152 ? 2.098 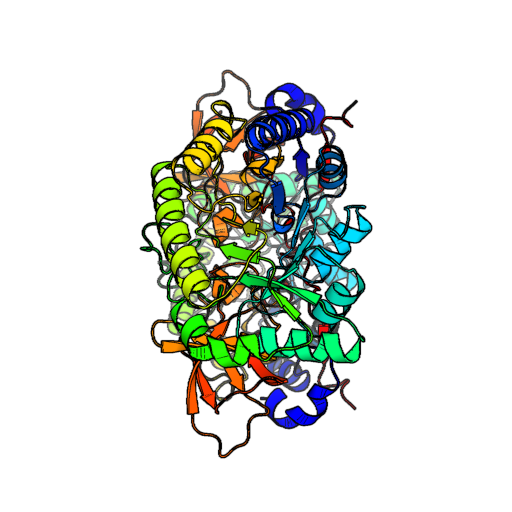-18.875 2.393 1 46.56 152 THR B N 1
ATOM 4231 C CA . THR B 1 152 ? 0.94 -19.234 1.58 1 46.56 152 THR B CA 1
ATOM 4232 C C . THR B 1 152 ? 0.588 -20.703 1.758 1 46.56 152 THR B C 1
ATOM 4234 O O . THR B 1 152 ? -0.485 -21.156 1.342 1 46.56 152 THR B O 1
ATOM 4237 N N . GLY B 1 153 ? 1.364 -21.469 2.465 1 50.75 153 GLY B N 1
ATOM 4238 C CA . GLY B 1 153 ? 1.15 -22.906 2.508 1 50.75 153 GLY B CA 1
ATOM 4239 C C . GLY B 1 153 ? 0.53 -23.375 3.809 1 50.75 153 GLY B C 1
ATOM 4240 O O . GLY B 1 153 ? 0.552 -24.562 4.117 1 50.75 153 GLY B O 1
ATOM 4241 N N . GLN B 1 154 ? -0.043 -22.406 4.453 1 63.03 154 GLN B N 1
ATOM 4242 C CA . GLN B 1 154 ? -0.644 -22.812 5.723 1 63.03 154 GLN B CA 1
ATOM 4243 C C . GLN B 1 154 ? -2.049 -23.359 5.516 1 63.03 154 GLN B C 1
ATOM 4245 O O . GLN B 1 154 ? -2.775 -22.922 4.625 1 63.03 154 GLN B O 1
ATOM 4250 N N . ALA B 1 155 ? -2.357 -24.297 6.277 1 60.28 155 ALA B N 1
ATOM 4251 C CA . ALA B 1 155 ? -3.619 -25.016 6.18 1 60.28 155 ALA B CA 1
ATOM 4252 C C . ALA B 1 155 ? -4.809 -24.062 6.199 1 60.28 155 ALA B C 1
ATOM 4254 O O . ALA B 1 155 ? -5.859 -24.359 5.617 1 60.28 155 ALA B O 1
ATOM 4255 N N . ASP B 1 156 ? -4.543 -22.969 6.77 1 68.75 156 ASP B N 1
ATOM 4256 C CA . ASP B 1 156 ? -5.664 -22.031 6.891 1 68.75 156 ASP B CA 1
ATOM 4257 C C . ASP B 1 156 ? -5.512 -20.859 5.934 1 68.75 156 ASP B C 1
ATOM 4259 O O . ASP B 1 156 ? -6.176 -19.828 6.094 1 68.75 156 ASP B O 1
ATOM 4263 N N . SER B 1 157 ? -4.844 -21.172 4.895 1 80.12 157 SER B N 1
ATOM 4264 C CA . SER B 1 157 ? -4.605 -20.094 3.936 1 80.12 157 SER B CA 1
ATOM 4265 C C . SER B 1 157 ? -5.711 -20.031 2.887 1 80.12 157 SER B C 1
ATOM 4267 O O . SER B 1 157 ? -6.422 -21.016 2.674 1 80.12 157 SER B O 1
ATOM 4269 N N . LYS B 1 158 ? -5.871 -18.906 2.297 1 86.75 158 LYS B N 1
ATOM 4270 C CA . LYS B 1 158 ? -6.871 -18.734 1.25 1 86.75 158 LYS B CA 1
ATOM 4271 C C . LYS B 1 158 ? -6.43 -19.375 -0.056 1 86.75 158 LYS B C 1
ATOM 4273 O O . LYS B 1 158 ? -7.211 -19.484 -1.004 1 86.75 158 LYS B O 1
ATOM 4278 N N . PHE B 1 159 ? -5.211 -19.938 -0.053 1 88.94 159 PHE B N 1
ATOM 4279 C CA . PHE B 1 159 ? -4.625 -20.422 -1.299 1 88.94 159 PHE B CA 1
ATOM 4280 C C . PHE B 1 159 ? -4.84 -21.922 -1.454 1 88.94 159 PHE B C 1
ATOM 4282 O O . PHE B 1 159 ? -4.586 -22.688 -0.524 1 88.94 159 PHE B O 1
ATOM 4289 N N . GLY B 1 160 ? -5.32 -22.312 -2.627 1 90.69 160 GLY B N 1
ATOM 4290 C CA . GLY B 1 160 ? -5.336 -23.703 -3.031 1 90.69 160 GLY B CA 1
ATOM 4291 C C . GLY B 1 160 ? -6.473 -24.5 -2.408 1 90.69 160 GLY B C 1
ATOM 4292 O O . GLY B 1 160 ? -7.238 -23.953 -1.604 1 90.69 160 GLY B O 1
ATOM 4293 N N . ILE B 1 161 ? -6.609 -25.734 -2.857 1 89.19 161 ILE B N 1
ATOM 4294 C CA . ILE B 1 161 ? -7.578 -26.719 -2.381 1 89.19 161 ILE B CA 1
ATOM 4295 C C . ILE B 1 161 ? -6.879 -27.734 -1.475 1 89.19 161 ILE B C 1
ATOM 4297 O O . ILE B 1 161 ? -5.781 -28.203 -1.783 1 89.19 161 ILE B O 1
ATOM 4301 N N . SER B 1 162 ? -7.539 -28.031 -0.446 1 82.69 162 SER B N 1
ATOM 4302 C CA . SER B 1 162 ? -6.938 -29.078 0.372 1 82.69 162 SER B CA 1
ATOM 4303 C C . SER B 1 162 ? -6.98 -30.438 -0.338 1 82.69 162 SER B C 1
ATOM 4305 O O . SER B 1 162 ? -7.914 -30.719 -1.088 1 82.69 162 SER B O 1
ATOM 4307 N N . TYR B 1 163 ? -5.914 -31.141 -0.075 1 77.38 163 TYR B N 1
ATOM 4308 C CA . TYR B 1 163 ? -5.836 -32.438 -0.711 1 77.38 163 TYR B CA 1
ATOM 4309 C C . TYR B 1 163 ? -7.016 -33.312 -0.31 1 77.38 163 TYR B C 1
ATOM 4311 O O . TYR B 1 163 ? -7.535 -34.094 -1.125 1 77.38 163 TYR B O 1
ATOM 4319 N N . GLU B 1 164 ? -7.492 -33.156 0.876 1 80.06 164 GLU B N 1
ATOM 4320 C CA . GLU B 1 164 ? -8.648 -33.906 1.363 1 80.06 164 GLU B CA 1
ATOM 4321 C C . GLU B 1 164 ? -9.914 -33.531 0.596 1 80.06 164 GLU B C 1
ATOM 4323 O O . GLU B 1 164 ? -10.734 -34.375 0.276 1 80.06 164 GLU B O 1
ATOM 4328 N N . GLU B 1 165 ? -9.969 -32.312 0.354 1 85.62 165 GLU B N 1
ATOM 4329 C CA . GLU B 1 165 ? -11.133 -31.812 -0.385 1 85.62 165 GLU B CA 1
ATOM 4330 C C . GLU B 1 165 ? -11.148 -32.375 -1.808 1 85.62 165 GLU B C 1
ATOM 4332 O O . GLU B 1 165 ? -12.211 -32.688 -2.344 1 85.62 165 GLU B O 1
ATOM 4337 N N . VAL B 1 166 ? -10.023 -32.469 -2.396 1 85.75 166 VAL B N 1
ATOM 4338 C CA . VAL B 1 166 ? -9.93 -33.031 -3.744 1 85.75 166 VAL B CA 1
ATOM 4339 C C . VAL B 1 166 ? -10.391 -34.469 -3.744 1 85.75 166 VAL B C 1
ATOM 4341 O O . VAL B 1 166 ? -11.148 -34.906 -4.629 1 85.75 166 VAL B O 1
ATOM 4344 N N . LEU B 1 167 ? -9.984 -35.125 -2.727 1 82.81 167 LEU B N 1
ATOM 4345 C CA . LEU B 1 167 ? -10.375 -36.531 -2.609 1 82.81 167 LEU B CA 1
ATOM 4346 C C . LEU B 1 167 ? -11.875 -36.656 -2.4 1 82.81 167 LEU B C 1
ATOM 4348 O O . LEU B 1 167 ? -12.516 -37.531 -3.008 1 82.81 167 LEU B O 1
ATOM 4352 N N . GLU B 1 168 ? -12.352 -35.812 -1.605 1 86.69 168 GLU B N 1
ATOM 4353 C CA . GLU B 1 168 ? -13.773 -35.844 -1.284 1 86.69 168 GLU B CA 1
ATOM 4354 C C . GLU B 1 168 ? -14.617 -35.531 -2.518 1 86.69 168 GLU B C 1
ATOM 4356 O O . GLU B 1 168 ? -15.734 -36.062 -2.648 1 86.69 168 GLU B O 1
ATOM 4361 N N . HIS B 1 169 ? -14.086 -34.812 -3.391 1 89.88 169 HIS B N 1
ATOM 4362 C CA . HIS B 1 169 ? -14.852 -34.375 -4.559 1 89.88 169 HIS B CA 1
ATOM 4363 C C . HIS B 1 169 ? -14.344 -35.062 -5.824 1 89.88 169 HIS B C 1
ATOM 4365 O O . HIS B 1 169 ? -14.555 -34.562 -6.93 1 89.88 169 HIS B O 1
ATOM 4371 N N . ALA B 1 170 ? -13.68 -36.125 -5.691 1 87.06 170 ALA B N 1
ATOM 4372 C CA . ALA B 1 170 ? -13.031 -36.812 -6.816 1 87.06 170 ALA B CA 1
ATOM 4373 C C . ALA B 1 170 ? -14.055 -37.156 -7.895 1 87.06 170 ALA B C 1
ATOM 4375 O O . ALA B 1 170 ? -13.805 -36.969 -9.086 1 87.06 170 ALA B O 1
ATOM 4376 N N . ALA B 1 171 ? -15.164 -37.719 -7.48 1 88.38 171 ALA B N 1
ATOM 4377 C CA . ALA B 1 171 ? -16.203 -38.125 -8.422 1 88.38 171 ALA B CA 1
ATOM 4378 C C . ALA B 1 171 ? -16.75 -36.906 -9.188 1 88.38 171 ALA B C 1
ATOM 4380 O O . ALA B 1 171 ? -16.938 -37 -10.406 1 88.38 171 ALA B O 1
ATOM 4381 N N . GLU B 1 172 ? -16.938 -35.938 -8.438 1 90.5 172 GLU B N 1
ATOM 4382 C CA . GLU B 1 172 ? -17.422 -34.688 -9.047 1 90.5 172 GLU B CA 1
ATOM 4383 C C . GLU B 1 172 ? -16.422 -34.156 -10.047 1 90.5 172 GLU B C 1
ATOM 4385 O O . GLU B 1 172 ? -16.797 -33.75 -11.148 1 90.5 172 GLU B O 1
ATOM 4390 N N . ILE B 1 173 ? -15.242 -34.125 -9.727 1 90.44 173 ILE B N 1
ATOM 4391 C CA . ILE B 1 173 ? -14.172 -33.594 -10.57 1 90.44 173 ILE B CA 1
ATOM 4392 C C . ILE B 1 173 ? -14.07 -34.438 -11.852 1 90.44 173 ILE B C 1
ATOM 4394 O O . ILE B 1 173 ? -13.953 -33.875 -12.945 1 90.44 173 ILE B O 1
ATOM 4398 N N . ARG B 1 174 ? -14.219 -35.688 -11.734 1 87.56 174 ARG B N 1
ATOM 4399 C CA . ARG B 1 174 ? -14.102 -36.594 -12.875 1 87.56 174 ARG B CA 1
ATOM 4400 C C . ARG B 1 174 ? -15.281 -36.438 -13.82 1 87.56 174 ARG B C 1
ATOM 4402 O O . ARG B 1 174 ? -15.188 -36.781 -15.008 1 87.56 174 ARG B O 1
ATOM 4409 N N . SER B 1 175 ? -16.344 -35.938 -13.281 1 92.38 175 SER B N 1
ATOM 4410 C CA . SER B 1 175 ? -17.562 -35.812 -14.07 1 92.38 175 SER B CA 1
ATOM 4411 C C . SER B 1 175 ? -17.531 -34.562 -14.938 1 92.38 175 SER B C 1
ATOM 4413 O O . SER B 1 175 ? -18.344 -34.406 -15.859 1 92.38 175 SER B O 1
ATOM 4415 N N . LEU B 1 176 ? -16.609 -33.688 -14.656 1 94.38 176 LEU B N 1
ATOM 4416 C CA . LEU B 1 176 ? -16.516 -32.469 -15.445 1 94.38 176 LEU B CA 1
ATOM 4417 C C . LEU B 1 176 ? -16.078 -32.781 -16.875 1 94.38 176 LEU B C 1
ATOM 4419 O O . LEU B 1 176 ? -15.109 -33.5 -17.078 1 94.38 176 LEU B O 1
ATOM 4423 N N . LYS B 1 177 ? -16.75 -32.188 -17.875 1 96.12 177 LYS B N 1
ATOM 4424 C CA . LYS B 1 177 ? -16.562 -32.625 -19.266 1 96.12 177 LYS B CA 1
ATOM 4425 C C . LYS B 1 177 ? -15.797 -31.578 -20.062 1 96.12 177 LYS B C 1
ATOM 4427 O O . LYS B 1 177 ? -15.289 -31.875 -21.156 1 96.12 177 LYS B O 1
ATOM 4432 N N . ASN B 1 178 ? -15.758 -30.359 -19.547 1 98.06 178 ASN B N 1
ATOM 4433 C CA . ASN B 1 178 ? -15.203 -29.281 -20.375 1 98.06 178 ASN B CA 1
ATOM 4434 C C . ASN B 1 178 ? -13.906 -28.75 -19.797 1 98.06 178 ASN B C 1
ATOM 4436 O O . ASN B 1 178 ? -13.508 -27.625 -20.094 1 98.06 178 ASN B O 1
ATOM 4440 N N . VAL B 1 179 ? -13.312 -29.5 -18.906 1 96.5 179 VAL B N 1
ATOM 4441 C CA . VAL B 1 179 ? -11.984 -29.172 -18.406 1 96.5 179 VAL B CA 1
ATOM 4442 C C . VAL B 1 179 ? -11.07 -30.391 -18.531 1 96.5 179 VAL B C 1
ATOM 4444 O O . VAL B 1 179 ? -11.539 -31.531 -18.453 1 96.5 179 VAL B O 1
ATOM 4447 N N . ASN B 1 180 ? -9.875 -30.172 -18.859 1 95.62 180 ASN B N 1
ATOM 4448 C CA . ASN B 1 180 ? -8.82 -31.172 -18.922 1 95.62 180 ASN B CA 1
ATOM 4449 C C . ASN B 1 180 ? -7.738 -30.922 -17.875 1 95.62 180 ASN B C 1
ATOM 4451 O O . ASN B 1 180 ? -6.965 -29.969 -17.984 1 95.62 180 ASN B O 1
ATOM 4455 N N . ILE B 1 181 ? -7.734 -31.734 -16.812 1 94.12 181 ILE B N 1
ATOM 4456 C CA . ILE B 1 181 ? -6.754 -31.578 -15.75 1 94.12 181 ILE B CA 1
ATOM 4457 C C . ILE B 1 181 ? -5.391 -32.094 -16.219 1 94.12 181 ILE B C 1
ATOM 4459 O O . ILE B 1 181 ? -5.18 -33.281 -16.328 1 94.12 181 ILE B O 1
ATOM 4463 N N . ILE B 1 182 ? -4.473 -31.125 -16.422 1 95.56 182 ILE B N 1
ATOM 4464 C CA . ILE B 1 182 ? -3.209 -31.531 -17.031 1 95.56 182 ILE B CA 1
ATOM 4465 C C . ILE B 1 182 ? -2.064 -31.281 -16.047 1 95.56 182 ILE B C 1
ATOM 4467 O O . ILE B 1 182 ? -0.922 -31.672 -16.312 1 95.56 182 ILE B O 1
ATOM 4471 N N . GLY B 1 183 ? -2.406 -30.625 -14.875 1 95.81 183 GLY B N 1
ATOM 4472 C CA . GLY B 1 183 ? -1.289 -30.312 -14 1 95.81 183 GLY B CA 1
ATOM 4473 C C . GLY B 1 183 ? -1.691 -30.172 -12.539 1 95.81 183 GLY B C 1
ATOM 4474 O O . GLY B 1 183 ? -2.881 -30.156 -12.219 1 95.81 183 GLY B O 1
ATOM 4475 N N . LEU B 1 184 ? -0.658 -30.172 -11.703 1 94.56 184 LEU B N 1
ATOM 4476 C CA . LEU B 1 184 ? -0.734 -29.828 -10.281 1 94.56 184 LEU B CA 1
ATOM 4477 C C . LEU B 1 184 ? 0.129 -28.609 -9.961 1 94.56 184 LEU B C 1
ATOM 4479 O O . LEU B 1 184 ? 1.235 -28.484 -10.492 1 94.56 184 LEU B O 1
ATOM 4483 N N . HIS B 1 185 ? -0.447 -27.766 -9.164 1 95.38 185 HIS B N 1
ATOM 4484 C CA . HIS B 1 185 ? 0.263 -26.547 -8.758 1 95.38 185 HIS B CA 1
ATOM 4485 C C . HIS B 1 185 ? 0.369 -26.453 -7.242 1 95.38 185 HIS B C 1
ATOM 4487 O O . HIS B 1 185 ? -0.633 -26.594 -6.535 1 95.38 185 HIS B O 1
ATOM 4493 N N . LEU B 1 186 ? 1.624 -26.281 -6.789 1 91.56 186 LEU B N 1
ATOM 4494 C CA . LEU B 1 186 ? 1.892 -26.062 -5.371 1 91.56 186 LEU B CA 1
ATOM 4495 C C . LEU B 1 186 ? 2.775 -24.844 -5.16 1 91.56 186 LEU B C 1
ATOM 4497 O O . LEU B 1 186 ? 3.535 -24.453 -6.055 1 91.56 186 LEU B O 1
ATOM 4501 N N . HIS B 1 187 ? 2.635 -24.25 -4.043 1 88.94 187 HIS B N 1
ATOM 4502 C CA . HIS B 1 187 ? 3.48 -23.125 -3.645 1 88.94 187 HIS B CA 1
ATOM 4503 C C . HIS B 1 187 ? 3.688 -23.109 -2.133 1 88.94 187 HIS B C 1
ATOM 4505 O O . HIS B 1 187 ? 2.719 -23.062 -1.37 1 88.94 187 HIS B O 1
ATOM 4511 N N . ILE B 1 188 ? 4.875 -23.047 -1.677 1 81.62 188 ILE B N 1
ATOM 4512 C CA . ILE B 1 188 ? 5.121 -23.281 -0.258 1 81.62 188 ILE B CA 1
ATOM 4513 C C . ILE B 1 188 ? 5.469 -21.969 0.432 1 81.62 188 ILE B C 1
ATOM 4515 O O . ILE B 1 188 ? 5.43 -21.875 1.661 1 81.62 188 ILE B O 1
ATOM 4519 N N . GLY B 1 189 ? 5.973 -21.031 -0.326 1 84.81 189 GLY B N 1
ATOM 4520 C CA . GLY B 1 189 ? 6.328 -19.781 0.334 1 84.81 189 GLY B CA 1
ATOM 4521 C C . GLY B 1 189 ? 7.238 -18.891 -0.503 1 84.81 189 GLY B C 1
ATOM 4522 O O . GLY B 1 189 ? 7.359 -19.094 -1.714 1 84.81 189 GLY B O 1
ATOM 4523 N N . SER B 1 190 ? 7.742 -17.859 0.253 1 89.38 190 SER B N 1
ATOM 4524 C CA . SER B 1 190 ? 8.602 -16.875 -0.391 1 89.38 190 SER B CA 1
ATOM 4525 C C . SER B 1 190 ? 9.898 -16.672 0.388 1 89.38 190 SER B C 1
ATOM 4527 O O . SER B 1 190 ? 9.961 -16.969 1.584 1 89.38 190 SER B O 1
ATOM 4529 N N . GLN B 1 191 ? 10.883 -16.25 -0.299 1 94.19 191 GLN B N 1
ATOM 4530 C CA . GLN B 1 191 ? 12.148 -15.844 0.304 1 94.19 191 GLN B CA 1
ATOM 4531 C C . GLN B 1 191 ? 12.75 -16.969 1.136 1 94.19 191 GLN B C 1
ATOM 4533 O O . GLN B 1 191 ? 13.102 -16.766 2.303 1 94.19 191 GLN B O 1
ATOM 4538 N N . ILE B 1 192 ? 12.766 -18.156 0.543 1 93.19 192 ILE B N 1
ATOM 4539 C CA . ILE B 1 192 ? 13.336 -19.344 1.187 1 93.19 192 ILE B CA 1
ATOM 4540 C C . ILE B 1 192 ? 14.828 -19.422 0.882 1 93.19 192 ILE B C 1
ATOM 4542 O O . ILE B 1 192 ? 15.227 -19.531 -0.281 1 93.19 192 ILE B O 1
ATOM 4546 N N . ARG B 1 193 ? 15.594 -19.469 1.905 1 92.62 193 ARG B N 1
ATOM 4547 C CA . ARG B 1 193 ? 17.047 -19.5 1.738 1 92.62 193 ARG B CA 1
ATOM 4548 C C . ARG B 1 193 ? 17.609 -20.859 2.15 1 92.62 193 ARG B C 1
ATOM 4550 O O . ARG B 1 193 ? 18.734 -21.219 1.758 1 92.62 193 ARG B O 1
ATOM 4557 N N . GLU B 1 194 ? 16.781 -21.594 2.797 1 91.06 194 GLU B N 1
ATOM 4558 C CA . GLU B 1 194 ? 17.234 -22.891 3.291 1 91.06 194 GLU B CA 1
ATOM 4559 C C . GLU B 1 194 ? 16.859 -24.016 2.324 1 91.06 194 GLU B C 1
ATOM 4561 O O . GLU B 1 194 ? 15.672 -24.281 2.102 1 91.06 194 GLU B O 1
ATOM 4566 N N . LEU B 1 195 ? 17.797 -24.719 1.935 1 87.25 195 LEU B N 1
ATOM 4567 C CA . LEU B 1 195 ? 17.609 -25.75 0.906 1 87.25 195 LEU B CA 1
ATOM 4568 C C . LEU B 1 195 ? 16.766 -26.891 1.428 1 87.25 195 LEU B C 1
ATOM 4570 O O . LEU B 1 195 ? 16.031 -27.531 0.665 1 87.25 195 LEU B O 1
ATOM 4574 N N . HIS B 1 196 ? 16.859 -27.172 2.686 1 90.44 196 HIS B N 1
ATOM 4575 C CA . HIS B 1 196 ? 16.141 -28.297 3.242 1 90.44 196 HIS B CA 1
ATOM 4576 C C . HIS B 1 196 ? 14.625 -28.109 3.121 1 90.44 196 HIS B C 1
ATOM 4578 O O . HIS B 1 196 ? 13.875 -29.078 3.062 1 90.44 196 HIS B O 1
ATOM 4584 N N . VAL B 1 197 ? 14.219 -26.891 3.055 1 91.06 197 VAL B N 1
ATOM 4585 C CA . VAL B 1 197 ? 12.805 -26.594 2.883 1 91.06 197 VAL B CA 1
ATOM 4586 C C . VAL B 1 197 ? 12.32 -27.109 1.533 1 91.06 197 VAL B C 1
ATOM 4588 O O . VAL B 1 197 ? 11.203 -27.641 1.424 1 91.06 197 VAL B O 1
ATOM 4591 N N . PHE B 1 198 ? 13.164 -27.094 0.535 1 92.62 198 PHE B N 1
ATOM 4592 C CA . PHE B 1 198 ? 12.812 -27.562 -0.794 1 92.62 198 PHE B CA 1
ATOM 4593 C C . PHE B 1 198 ? 12.812 -29.094 -0.839 1 92.62 198 PHE B C 1
ATOM 4595 O O . PHE B 1 198 ? 12.023 -29.703 -1.561 1 92.62 198 PHE B O 1
ATOM 4602 N N . GLU B 1 199 ? 13.68 -29.672 -0.088 1 93.62 199 GLU B N 1
ATOM 4603 C CA . GLU B 1 199 ? 13.648 -31.125 0.035 1 93.62 199 GLU B CA 1
ATOM 4604 C C . GLU B 1 199 ? 12.328 -31.609 0.632 1 93.62 199 GLU B C 1
ATOM 4606 O O . GLU B 1 199 ? 11.727 -32.562 0.131 1 93.62 199 GLU B O 1
ATOM 4611 N N . ASN B 1 200 ? 11.969 -30.922 1.657 1 91.5 200 ASN B N 1
ATOM 4612 C CA . ASN B 1 200 ? 10.703 -31.25 2.305 1 91.5 200 ASN B CA 1
ATOM 4613 C C . ASN B 1 200 ? 9.516 -31.047 1.364 1 91.5 200 ASN B C 1
ATOM 4615 O O . ASN B 1 200 ? 8.562 -31.828 1.381 1 91.5 200 ASN B O 1
ATOM 4619 N N . MET B 1 201 ? 9.586 -30.016 0.63 1 90.44 201 MET B N 1
ATOM 4620 C CA . MET B 1 201 ? 8.562 -29.75 -0.372 1 90.44 201 MET B CA 1
ATOM 4621 C C . MET B 1 201 ? 8.445 -30.906 -1.363 1 90.44 201 MET B C 1
ATOM 4623 O O . MET B 1 201 ? 7.348 -31.359 -1.669 1 90.44 201 MET B O 1
ATOM 4627 N N . CYS B 1 202 ? 9.562 -31.422 -1.825 1 94.19 202 CYS B N 1
ATOM 4628 C CA . CYS B 1 202 ? 9.57 -32.531 -2.768 1 94.19 202 CYS B CA 1
ATOM 4629 C C . CYS B 1 202 ? 8.906 -33.781 -2.166 1 94.19 202 CYS B C 1
ATOM 4631 O O . CYS B 1 202 ? 8.102 -34.438 -2.826 1 94.19 202 CYS B O 1
ATOM 4633 N N . ASN B 1 203 ? 9.188 -33.969 -0.92 1 92.38 203 ASN B N 1
ATOM 4634 C CA . ASN B 1 203 ? 8.602 -35.125 -0.25 1 92.38 203 ASN B CA 1
ATOM 4635 C C . ASN B 1 203 ? 7.086 -35.031 -0.156 1 92.38 203 ASN B C 1
ATOM 4637 O O . ASN B 1 203 ? 6.371 -36 -0.37 1 92.38 203 ASN B O 1
ATOM 4641 N N . LYS B 1 204 ? 6.676 -33.906 0.093 1 88.5 204 LYS B N 1
ATOM 4642 C CA . LYS B 1 204 ? 5.238 -33.688 0.186 1 88.5 204 LYS B CA 1
ATOM 4643 C C . LYS B 1 204 ? 4.57 -33.812 -1.178 1 88.5 204 LYS B C 1
ATOM 4645 O O . LYS B 1 204 ? 3.498 -34.438 -1.288 1 88.5 204 LYS B O 1
ATOM 4650 N N . VAL B 1 205 ? 5.191 -33.312 -2.133 1 91.94 205 VAL B N 1
ATOM 4651 C CA . VAL B 1 205 ? 4.664 -33.375 -3.492 1 91.94 205 VAL B CA 1
ATOM 4652 C C . VAL B 1 205 ? 4.574 -34.844 -3.936 1 91.94 205 VAL B C 1
ATOM 4654 O O . VAL B 1 205 ? 3.586 -35.25 -4.543 1 91.94 205 VAL B O 1
ATOM 4657 N N . ASN B 1 206 ? 5.57 -35.625 -3.594 1 93.56 206 ASN B N 1
ATOM 4658 C CA . ASN B 1 206 ? 5.574 -37.031 -3.938 1 93.56 206 ASN B CA 1
ATOM 4659 C C . ASN B 1 206 ? 4.352 -37.75 -3.373 1 93.56 206 ASN B C 1
ATOM 4661 O O . ASN B 1 206 ? 3.697 -38.531 -4.078 1 93.56 206 ASN B O 1
ATOM 4665 N N . VAL B 1 207 ? 4.035 -37.375 -2.168 1 89.06 207 VAL B N 1
ATOM 4666 C CA . VAL B 1 207 ? 2.912 -38.031 -1.493 1 89.06 207 VAL B CA 1
ATOM 4667 C C . VAL B 1 207 ? 1.603 -37.625 -2.162 1 89.06 207 VAL B C 1
ATOM 4669 O O . VAL B 1 207 ? 0.738 -38.469 -2.416 1 89.06 207 VAL B O 1
ATOM 4672 N N . ILE B 1 208 ? 1.458 -36.406 -2.457 1 87.81 208 ILE B N 1
ATOM 4673 C CA . ILE B 1 208 ? 0.241 -35.844 -3.053 1 87.81 208 ILE B CA 1
ATOM 4674 C C . ILE B 1 208 ? 0.035 -36.438 -4.441 1 87.81 208 ILE B C 1
ATOM 4676 O O . ILE B 1 208 ? -1.064 -36.906 -4.773 1 87.81 208 ILE B O 1
ATOM 4680 N N . VAL B 1 209 ? 1.097 -36.5 -5.203 1 89.44 209 VAL B N 1
ATOM 4681 C CA . VAL B 1 209 ? 1.031 -37.031 -6.566 1 89.44 209 VAL B CA 1
ATOM 4682 C C . VAL B 1 209 ? 0.669 -38.5 -6.535 1 89.44 209 VAL B C 1
ATOM 4684 O O . VAL B 1 209 ? -0.2 -38.938 -7.285 1 89.44 209 VAL B O 1
ATOM 4687 N N . GLU B 1 210 ? 1.274 -39.219 -5.652 1 88.06 210 GLU B N 1
ATOM 4688 C CA . GLU B 1 210 ? 1 -40.625 -5.523 1 88.06 210 GLU B CA 1
ATOM 4689 C C . GLU B 1 210 ? -0.464 -40.875 -5.172 1 88.06 210 GLU B C 1
ATOM 4691 O O . GLU B 1 210 ? -1.105 -41.75 -5.75 1 88.06 210 GLU B O 1
ATOM 4696 N N . ASN B 1 211 ? -0.925 -40.094 -4.277 1 83.5 211 ASN B N 1
ATOM 4697 C CA . ASN B 1 211 ? -2.301 -40.281 -3.826 1 83.5 211 ASN B CA 1
ATOM 4698 C C . ASN B 1 211 ? -3.301 -39.938 -4.926 1 83.5 211 ASN B C 1
ATOM 4700 O O . ASN B 1 211 ? -4.312 -40.625 -5.094 1 83.5 211 ASN B O 1
ATOM 4704 N N . LEU B 1 212 ? -3.021 -38.906 -5.641 1 83.5 212 LEU B N 1
ATOM 4705 C CA . LEU B 1 212 ? -3.934 -38.5 -6.691 1 83.5 212 LEU B CA 1
ATOM 4706 C C . LEU B 1 212 ? -3.896 -39.438 -7.875 1 83.5 212 LEU B C 1
ATOM 4708 O O . LEU B 1 212 ? -4.914 -39.656 -8.539 1 83.5 212 LEU B O 1
ATOM 4712 N N . GLU B 1 213 ? -2.775 -40.031 -8.102 1 83.12 213 GLU B N 1
ATOM 4713 C CA . GLU B 1 213 ? -2.66 -41.031 -9.156 1 83.12 213 GLU B CA 1
ATOM 4714 C C . GLU B 1 213 ? -3.475 -42.281 -8.828 1 83.12 213 GLU B C 1
ATOM 4716 O O . GLU B 1 213 ? -4.055 -42.906 -9.719 1 83.12 213 GLU B O 1
ATOM 4721 N N . LYS B 1 214 ? -3.455 -42.562 -7.602 1 79.25 214 LYS B N 1
ATOM 4722 C CA . LYS B 1 214 ? -4.23 -43.719 -7.16 1 79.25 214 LYS B CA 1
ATOM 4723 C C . LYS B 1 214 ? -5.723 -43.5 -7.414 1 79.25 214 LYS B C 1
ATOM 4725 O O . LYS B 1 214 ? -6.469 -44.469 -7.586 1 79.25 214 LYS B O 1
ATOM 4730 N N . LEU B 1 215 ? -6.07 -42.312 -7.504 1 74 215 LEU B N 1
ATOM 4731 C CA . LEU B 1 215 ? -7.469 -41.969 -7.754 1 74 215 LEU B CA 1
ATOM 4732 C C . LEU B 1 215 ? -7.75 -41.875 -9.25 1 74 215 LEU B C 1
ATOM 4734 O O . LEU B 1 215 ? -8.875 -41.594 -9.656 1 74 215 LEU B O 1
ATOM 4738 N N . GLY B 1 216 ? -6.699 -42.062 -10.023 1 76.06 216 GLY B N 1
ATOM 4739 C CA . GLY B 1 216 ? -6.867 -42.094 -11.469 1 76.06 216 GLY B CA 1
ATOM 4740 C C . GLY B 1 216 ? -6.578 -40.75 -12.125 1 76.06 216 GLY B C 1
ATOM 4741 O O . GLY B 1 216 ? -6.832 -40.562 -13.32 1 76.06 216 GLY B O 1
ATOM 4742 N N . CYS B 1 217 ? -6.051 -39.844 -11.359 1 77 217 CYS B N 1
ATOM 4743 C CA . CYS B 1 217 ? -5.703 -38.531 -11.938 1 77 217 CYS B CA 1
ATOM 4744 C C . CYS B 1 217 ? -4.387 -38.625 -12.711 1 77 217 CYS B C 1
ATOM 4746 O O . CYS B 1 217 ? -3.432 -39.25 -12.242 1 77 217 CYS B O 1
ATOM 4748 N N . LYS B 1 218 ? -4.395 -38.219 -13.945 1 83.5 218 LYS B N 1
ATOM 4749 C CA . LYS B 1 218 ? -3.176 -38.125 -14.742 1 83.5 218 LYS B CA 1
ATOM 4750 C C . LYS B 1 218 ? -2.807 -36.656 -15.023 1 83.5 218 LYS B C 1
ATOM 4752 O O . LYS B 1 218 ? -3.656 -35.875 -15.438 1 83.5 218 LYS B O 1
ATOM 4757 N N . PHE B 1 219 ? -1.568 -36.375 -14.711 1 90.5 219 PHE B N 1
ATOM 4758 C CA . PHE B 1 219 ? -1.101 -35 -14.906 1 90.5 219 PHE B CA 1
ATOM 4759 C C . PHE B 1 219 ? 0.108 -34.969 -15.828 1 90.5 219 PHE B C 1
ATOM 4761 O O . PHE B 1 219 ? 0.968 -35.875 -15.773 1 90.5 219 PHE B O 1
ATOM 4768 N N . ARG B 1 220 ? 0.122 -34.031 -16.609 1 95.25 220 ARG B N 1
ATOM 4769 C CA . ARG B 1 220 ? 1.247 -33.781 -17.516 1 95.25 220 ARG B CA 1
ATOM 4770 C C . ARG B 1 220 ? 2.396 -33.094 -16.797 1 95.25 220 ARG B C 1
ATOM 4772 O O . ARG B 1 220 ? 3.566 -33.344 -17.078 1 95.25 220 ARG B O 1
ATOM 4779 N N . PHE B 1 221 ? 2.068 -32.188 -15.922 1 97.25 221 PHE B N 1
ATOM 4780 C CA . PHE B 1 221 ? 3.143 -31.469 -15.25 1 97.25 221 PHE B CA 1
ATOM 4781 C C . PHE B 1 221 ? 2.801 -31.234 -13.789 1 97.25 221 PHE B C 1
ATOM 4783 O O . PHE B 1 221 ? 1.639 -31.344 -13.391 1 97.25 221 PHE B O 1
ATOM 4790 N N . VAL B 1 222 ? 3.865 -30.984 -12.984 1 96.81 222 VAL B N 1
ATOM 4791 C CA . VAL B 1 222 ? 3.781 -30.516 -11.602 1 96.81 222 VAL B CA 1
ATOM 4792 C C . VAL B 1 222 ? 4.551 -29.203 -11.461 1 96.81 222 VAL B C 1
ATOM 4794 O O . VAL B 1 222 ? 5.738 -29.141 -11.781 1 96.81 222 VAL B O 1
ATOM 4797 N N . ASP B 1 223 ? 3.82 -28.188 -11.086 1 97.44 223 ASP B N 1
ATOM 4798 C CA . ASP B 1 223 ? 4.422 -26.891 -10.766 1 97.44 223 ASP B CA 1
ATOM 4799 C C . ASP B 1 223 ? 4.691 -26.766 -9.266 1 97.44 223 ASP B C 1
ATOM 4801 O O . ASP B 1 223 ? 3.756 -26.719 -8.469 1 97.44 223 ASP B O 1
ATOM 4805 N N . VAL B 1 224 ? 5.941 -26.672 -8.914 1 94.94 224 VAL B N 1
ATOM 4806 C CA . VAL B 1 224 ? 6.289 -26.703 -7.5 1 94.94 224 VAL B CA 1
ATOM 4807 C C . VAL B 1 224 ? 6.418 -25.281 -6.973 1 94.94 224 VAL B C 1
ATOM 4809 O O . VAL B 1 224 ? 6.859 -25.062 -5.84 1 94.94 224 VAL B O 1
ATOM 4812 N N . GLY B 1 225 ? 6.055 -24.344 -7.785 1 94.06 225 GLY B N 1
ATOM 4813 C CA . GLY B 1 225 ? 6.039 -22.953 -7.336 1 94.06 225 GLY B CA 1
ATOM 4814 C C . GLY B 1 225 ? 7.406 -22.297 -7.387 1 94.06 225 GLY B C 1
ATOM 4815 O O . GLY B 1 225 ? 8.219 -22.609 -8.258 1 94.06 225 GLY B O 1
ATOM 4816 N N . GLY B 1 226 ? 7.539 -21.266 -6.609 1 92.69 226 GLY B N 1
ATOM 4817 C CA . GLY B 1 226 ? 8.789 -20.531 -6.477 1 92.69 226 GLY B CA 1
ATOM 4818 C C . GLY B 1 226 ? 9.344 -20.547 -5.062 1 92.69 226 GLY B C 1
ATOM 4819 O O . GLY B 1 226 ? 9.445 -21.609 -4.449 1 92.69 226 GLY B O 1
ATOM 4820 N N . GLY B 1 227 ? 9.797 -19.469 -4.66 1 92 227 GLY B N 1
ATOM 4821 C CA . GLY B 1 227 ? 10.141 -19.328 -3.254 1 92 227 GLY B CA 1
ATOM 4822 C C . GLY B 1 227 ? 11.617 -19.109 -3.018 1 92 227 GLY B C 1
ATOM 4823 O O . GLY B 1 227 ? 12.023 -18.672 -1.94 1 92 227 GLY B O 1
ATOM 4824 N N . LEU B 1 228 ? 12.414 -19.406 -4.094 1 96.06 228 LEU B N 1
ATOM 4825 C CA . LEU B 1 228 ? 13.852 -19.203 -3.904 1 96.06 228 LEU B CA 1
ATOM 4826 C C . LEU B 1 228 ? 14.164 -17.766 -3.545 1 96.06 228 LEU B C 1
ATOM 4828 O O . LEU B 1 228 ? 13.805 -16.844 -4.281 1 96.06 228 LEU B O 1
ATOM 4832 N N . GLY B 1 229 ? 14.836 -17.594 -2.422 1 96.81 229 GLY B N 1
ATOM 4833 C CA . GLY B 1 229 ? 15.07 -16.266 -1.882 1 96.81 229 GLY B CA 1
ATOM 4834 C C . GLY B 1 229 ? 16.375 -15.648 -2.354 1 96.81 229 GLY B C 1
ATOM 4835 O O . GLY B 1 229 ? 17.141 -16.281 -3.08 1 96.81 229 GLY B O 1
ATOM 4836 N N . VAL B 1 230 ? 16.578 -14.406 -1.997 1 98 230 VAL B N 1
ATOM 4837 C CA . VAL B 1 230 ? 17.781 -13.648 -2.326 1 98 230 VAL B CA 1
ATOM 4838 C C . VAL B 1 230 ? 18.453 -13.164 -1.046 1 98 230 VAL B C 1
ATOM 4840 O O . VAL B 1 230 ? 17.891 -13.289 0.045 1 98 230 VAL B O 1
ATOM 4843 N N . ASN B 1 231 ? 19.672 -12.68 -1.191 1 97.81 231 ASN B N 1
ATOM 4844 C CA . ASN B 1 231 ? 20.422 -12.148 -0.066 1 97.81 231 ASN B CA 1
ATOM 4845 C C . ASN B 1 231 ? 20.156 -10.656 0.14 1 97.81 231 ASN B C 1
ATOM 4847 O O . ASN B 1 231 ? 20.844 -9.812 -0.441 1 97.81 231 ASN B O 1
ATOM 4851 N N . TYR B 1 232 ? 19.281 -10.336 1.028 1 97.75 232 TYR B N 1
ATOM 4852 C CA . TYR B 1 232 ? 18.922 -8.938 1.275 1 97.75 232 TYR B CA 1
ATOM 4853 C C . TYR B 1 232 ? 19.984 -8.25 2.129 1 97.75 232 TYR B C 1
ATOM 4855 O O . TYR B 1 232 ? 20.125 -7.027 2.1 1 97.75 232 TYR B O 1
ATOM 4863 N N . ASP B 1 233 ? 20.703 -9.008 2.867 1 96.62 233 ASP B N 1
ATOM 4864 C CA . ASP B 1 233 ? 21.672 -8.445 3.811 1 96.62 233 ASP B CA 1
ATOM 4865 C C . ASP B 1 233 ? 22.875 -7.855 3.08 1 96.62 233 ASP B C 1
ATOM 4867 O O . ASP B 1 233 ? 23.25 -6.699 3.309 1 96.62 233 ASP B O 1
ATOM 4871 N N . VAL B 1 234 ? 23.453 -8.742 2.262 1 96.56 234 VAL B N 1
ATOM 4872 C CA . VAL B 1 234 ? 24.594 -8.32 1.446 1 96.56 234 VAL B CA 1
ATOM 4873 C C . VAL B 1 234 ? 24.406 -8.828 0.017 1 96.56 234 VAL B C 1
ATOM 4875 O O . VAL B 1 234 ? 25.094 -9.766 -0.404 1 96.56 234 VAL B O 1
ATOM 4878 N N . PRO B 1 235 ? 23.625 -8.125 -0.752 1 97.06 235 PRO B N 1
ATOM 4879 C CA . PRO B 1 235 ? 23.266 -8.633 -2.082 1 97.06 235 PRO B CA 1
ATOM 4880 C C . PRO B 1 235 ? 24.484 -8.805 -2.982 1 97.06 235 PRO B C 1
ATOM 4882 O O . PRO B 1 235 ? 24.516 -9.703 -3.824 1 97.06 235 PRO B O 1
ATOM 4885 N N . GLU B 1 236 ? 25.547 -8.062 -2.732 1 94.88 236 GLU B N 1
ATOM 4886 C CA . GLU B 1 236 ? 26.734 -8.117 -3.57 1 94.88 236 GLU B CA 1
ATOM 4887 C C . GLU B 1 236 ? 27.453 -9.461 -3.432 1 94.88 236 GLU B C 1
ATOM 4889 O O . GLU B 1 236 ? 28.172 -9.891 -4.34 1 94.88 236 GLU B O 1
ATOM 4894 N N . ASN B 1 237 ? 27.203 -10.109 -2.398 1 96.25 237 ASN B N 1
ATOM 4895 C CA . ASN B 1 237 ? 27.844 -11.398 -2.152 1 96.25 237 ASN B CA 1
ATOM 4896 C C . ASN B 1 237 ? 27.125 -12.531 -2.889 1 96.25 237 ASN B C 1
ATOM 4898 O O . ASN B 1 237 ? 27.672 -13.617 -3.051 1 96.25 237 ASN B O 1
ATOM 4902 N N . GLU B 1 238 ? 25.953 -12.328 -3.27 1 96.94 238 GLU B N 1
ATOM 4903 C CA . GLU B 1 238 ? 25.125 -13.305 -3.969 1 96.94 238 GLU B CA 1
ATOM 4904 C C . GLU B 1 238 ? 24.172 -12.625 -4.941 1 96.94 238 GLU B C 1
ATOM 4906 O O . GLU B 1 238 ? 22.953 -12.711 -4.781 1 96.94 238 GLU B O 1
ATOM 4911 N N . PRO B 1 239 ? 24.734 -12.008 -5.969 1 97.38 239 PRO B N 1
ATOM 4912 C CA . PRO B 1 239 ? 23.891 -11.25 -6.902 1 97.38 239 PRO B CA 1
ATOM 4913 C C . PRO B 1 239 ? 22.938 -12.148 -7.688 1 97.38 239 PRO B C 1
ATOM 4915 O O . PRO B 1 239 ? 21.922 -11.664 -8.203 1 97.38 239 PRO B O 1
ATOM 4918 N N . ILE B 1 240 ? 23.328 -13.453 -7.809 1 98.19 240 ILE B N 1
ATOM 4919 C CA . ILE B 1 240 ? 22.5 -14.43 -8.508 1 98.19 240 ILE B CA 1
ATOM 4920 C C . ILE B 1 240 ? 22.172 -15.586 -7.566 1 98.19 240 ILE B C 1
ATOM 4922 O O . ILE B 1 240 ? 23.062 -16.219 -7.008 1 98.19 240 ILE B O 1
ATOM 4926 N N . PRO B 1 241 ? 20.922 -15.836 -7.332 1 96.81 241 PRO B N 1
ATOM 4927 C CA . PRO B 1 241 ? 20.547 -16.953 -6.465 1 96.81 241 PRO B CA 1
ATOM 4928 C C . PRO B 1 241 ? 21.078 -18.297 -6.973 1 96.81 241 PRO B C 1
ATOM 4930 O O . PRO B 1 241 ? 21.344 -18.438 -8.172 1 96.81 241 PRO B O 1
ATOM 4933 N N . ASN B 1 242 ? 21.156 -19.203 -6.098 1 96.25 242 ASN B N 1
ATOM 4934 C CA . ASN B 1 242 ? 21.734 -20.5 -6.422 1 96.25 242 ASN B CA 1
ATOM 4935 C C . ASN B 1 242 ? 20.703 -21.438 -7.051 1 96.25 242 ASN B C 1
ATOM 4937 O O . ASN B 1 242 ? 20.312 -22.422 -6.438 1 96.25 242 ASN B O 1
ATOM 4941 N N . PHE B 1 243 ? 20.406 -21.25 -8.289 1 97.88 243 PHE B N 1
ATOM 4942 C CA . PHE B 1 243 ? 19.453 -22.078 -9.023 1 97.88 243 PHE B CA 1
ATOM 4943 C C . PHE B 1 243 ? 19.969 -23.5 -9.164 1 97.88 243 PHE B C 1
ATOM 4945 O O . PHE B 1 243 ? 19.188 -24.453 -9.094 1 97.88 243 PHE B O 1
ATOM 4952 N N . ALA B 1 244 ? 21.266 -23.594 -9.336 1 97.88 244 ALA B N 1
ATOM 4953 C CA . ALA B 1 244 ? 21.875 -24.906 -9.531 1 97.88 244 ALA B CA 1
ATOM 4954 C C . ALA B 1 244 ? 21.578 -25.828 -8.352 1 97.88 244 ALA B C 1
ATOM 4956 O O . ALA B 1 244 ? 21.156 -26.969 -8.555 1 97.88 244 ALA B O 1
ATOM 4957 N N . SER B 1 245 ? 21.75 -25.328 -7.203 1 97.06 245 SER B N 1
ATOM 4958 C CA . SER B 1 245 ? 21.5 -26.141 -6.012 1 97.06 245 SER B CA 1
ATOM 4959 C C . SER B 1 245 ? 20.031 -26.5 -5.879 1 97.06 245 SER B C 1
ATOM 4961 O O . SER B 1 245 ? 19.703 -27.641 -5.535 1 97.06 245 SER B O 1
ATOM 4963 N N . LEU B 1 246 ? 19.188 -25.609 -6.109 1 96.69 246 LEU B N 1
ATOM 4964 C CA . LEU B 1 246 ? 17.75 -25.859 -6.008 1 96.69 246 LEU B CA 1
ATOM 4965 C C . LEU B 1 246 ? 17.328 -26.938 -6.996 1 96.69 246 LEU B C 1
ATOM 4967 O O . LEU B 1 246 ? 16.656 -27.906 -6.617 1 96.69 246 LEU B O 1
ATOM 4971 N N . PHE B 1 247 ? 17.734 -26.812 -8.266 1 97.88 247 PHE B N 1
ATOM 4972 C CA . PHE B 1 247 ? 17.312 -27.766 -9.297 1 97.88 247 PHE B CA 1
ATOM 4973 C C . PHE B 1 247 ? 17.906 -29.141 -9.031 1 97.88 247 PHE B C 1
ATOM 4975 O O . PHE B 1 247 ? 17.25 -30.156 -9.297 1 97.88 247 PHE B O 1
ATOM 4982 N N . SER B 1 248 ? 19.109 -29.109 -8.492 1 97.38 248 SER B N 1
ATOM 4983 C CA . SER B 1 248 ? 19.719 -30.375 -8.117 1 97.38 248 SER B CA 1
ATOM 4984 C C . SER B 1 248 ? 18.922 -31.078 -7.016 1 97.38 248 SER B C 1
ATOM 4986 O O . SER B 1 248 ? 18.688 -32.281 -7.078 1 97.38 248 SER B O 1
ATOM 4988 N N . ILE B 1 249 ? 18.516 -30.359 -6.074 1 96.62 249 ILE B N 1
ATOM 4989 C CA . ILE B 1 249 ? 17.734 -30.906 -4.965 1 96.62 249 ILE B CA 1
ATOM 4990 C C . ILE B 1 249 ? 16.422 -31.469 -5.492 1 96.62 249 ILE B C 1
ATOM 4992 O O . ILE B 1 249 ? 16.016 -32.562 -5.137 1 96.62 249 ILE B O 1
ATOM 4996 N N . VAL B 1 250 ? 15.789 -30.734 -6.336 1 97 250 VAL B N 1
ATOM 4997 C CA . VAL B 1 250 ? 14.508 -31.172 -6.891 1 97 250 VAL B CA 1
ATOM 4998 C C . VAL B 1 250 ? 14.711 -32.438 -7.734 1 97 250 VAL B C 1
ATOM 5000 O O . VAL B 1 250 ? 13.945 -33.375 -7.629 1 97 250 VAL B O 1
ATOM 5003 N N . HIS B 1 251 ? 15.789 -32.438 -8.508 1 97.12 251 HIS B N 1
ATOM 5004 C CA . HIS B 1 251 ? 16.094 -33.594 -9.344 1 97.12 251 HIS B CA 1
ATOM 5005 C C . HIS B 1 251 ? 16.297 -34.844 -8.5 1 97.12 251 HIS B C 1
ATOM 5007 O O . HIS B 1 251 ? 15.852 -35.938 -8.875 1 97.12 251 HIS B O 1
ATOM 5013 N N . ASN B 1 252 ? 16.859 -34.656 -7.367 1 96.94 252 ASN B N 1
ATOM 5014 C CA . ASN B 1 252 ? 17.25 -35.812 -6.539 1 96.94 252 ASN B CA 1
ATOM 5015 C C . ASN B 1 252 ? 16.094 -36.281 -5.66 1 96.94 252 ASN B C 1
ATOM 5017 O O . ASN B 1 252 ? 16.078 -37.438 -5.223 1 96.94 252 ASN B O 1
ATOM 5021 N N . HIS B 1 253 ? 15.148 -35.406 -5.406 1 96.69 253 HIS B N 1
ATOM 5022 C CA . HIS B 1 253 ? 14.188 -35.75 -4.367 1 96.69 253 HIS B CA 1
ATOM 5023 C C . HIS B 1 253 ? 12.773 -35.844 -4.93 1 96.69 253 HIS B C 1
ATOM 5025 O O . HIS B 1 253 ? 11.891 -36.438 -4.316 1 96.69 253 HIS B O 1
ATOM 5031 N N . LEU B 1 254 ? 12.492 -35.188 -6.012 1 96.44 254 LEU B N 1
ATOM 5032 C CA . LEU B 1 254 ? 11.156 -35.219 -6.605 1 96.44 254 LEU B CA 1
ATOM 5033 C C . LEU B 1 254 ? 10.977 -36.5 -7.457 1 96.44 254 LEU B C 1
ATOM 5035 O O . LEU B 1 254 ? 11.75 -36.719 -8.391 1 96.44 254 LEU B O 1
ATOM 5039 N N . ARG B 1 255 ? 9.969 -37.312 -7.121 1 93.62 255 ARG B N 1
ATOM 5040 C CA . ARG B 1 255 ? 9.727 -38.594 -7.785 1 93.62 255 ARG B CA 1
ATOM 5041 C C . ARG B 1 255 ? 8.375 -38.594 -8.5 1 93.62 255 ARG B C 1
ATOM 5043 O O . ARG B 1 255 ? 7.438 -39.25 -8.062 1 93.62 255 ARG B O 1
ATOM 5050 N N . ILE B 1 256 ? 8.383 -37.906 -9.672 1 89.31 256 ILE B N 1
ATOM 5051 C CA . ILE B 1 256 ? 7.094 -37.75 -10.344 1 89.31 256 ILE B CA 1
ATOM 5052 C C . ILE B 1 256 ? 7.168 -38.375 -11.734 1 89.31 256 ILE B C 1
ATOM 5054 O O . ILE B 1 256 ? 6.363 -38.062 -12.617 1 89.31 256 ILE B O 1
ATOM 5058 N N . GLY B 1 257 ? 8.156 -39.188 -11.969 1 89.31 257 GLY B N 1
ATOM 5059 C CA . GLY B 1 257 ? 8.273 -39.875 -13.25 1 89.31 257 GLY B CA 1
ATOM 5060 C C . GLY B 1 257 ? 8.703 -38.969 -14.375 1 89.31 257 GLY B C 1
ATOM 5061 O O . GLY B 1 257 ? 9.625 -38.156 -14.219 1 89.31 257 GLY B O 1
ATOM 5062 N N . ASP B 1 258 ? 8.031 -39.125 -15.516 1 90 258 ASP B N 1
ATOM 5063 C CA . ASP B 1 258 ? 8.445 -38.375 -16.703 1 90 258 ASP B CA 1
ATOM 5064 C C . ASP B 1 258 ? 7.641 -37.094 -16.875 1 90 258 ASP B C 1
ATOM 5066 O O . ASP B 1 258 ? 7.703 -36.438 -17.922 1 90 258 ASP B O 1
ATOM 5070 N N . ARG B 1 259 ? 6.961 -36.75 -15.844 1 94.62 259 ARG B N 1
ATOM 5071 C CA . ARG B 1 259 ? 6.168 -35.531 -15.906 1 94.62 259 ARG B CA 1
ATOM 5072 C C . ARG B 1 259 ? 7.066 -34.281 -15.961 1 94.62 259 ARG B C 1
ATOM 5074 O O . ARG B 1 259 ? 8.188 -34.312 -15.445 1 94.62 259 ARG B O 1
ATOM 5081 N N . GLU B 1 260 ? 6.527 -33.312 -16.562 1 97.19 260 GLU B N 1
ATOM 5082 C CA . GLU B 1 260 ? 7.242 -32.031 -16.578 1 97.19 260 GLU B CA 1
ATOM 5083 C C . GLU B 1 260 ? 7.246 -31.391 -15.203 1 97.19 260 GLU B C 1
ATOM 5085 O O . GLU B 1 260 ? 6.25 -31.453 -14.477 1 97.19 260 GLU B O 1
ATOM 5090 N N . VAL B 1 261 ? 8.359 -30.75 -14.859 1 98.06 261 VAL B N 1
ATOM 5091 C CA . VAL B 1 261 ? 8.469 -29.984 -13.625 1 98.06 261 VAL B CA 1
ATOM 5092 C C . VAL B 1 261 ? 8.523 -28.5 -13.953 1 98.06 261 VAL B C 1
ATOM 5094 O O . VAL B 1 261 ? 9.336 -28.062 -14.773 1 98.06 261 VAL B O 1
ATOM 5097 N N . HIS B 1 262 ? 7.625 -27.734 -13.367 1 98.31 262 HIS B N 1
ATOM 5098 C CA . HIS B 1 262 ? 7.543 -26.297 -13.594 1 98.31 262 HIS B CA 1
ATOM 5099 C C . HIS B 1 262 ? 7.895 -25.516 -12.336 1 98.31 262 HIS B C 1
ATOM 5101 O O . HIS B 1 262 ? 7.68 -26 -11.219 1 98.31 262 HIS B O 1
ATOM 5107 N N . PHE B 1 263 ? 8.492 -24.312 -12.531 1 98.06 263 PHE B N 1
ATOM 5108 C CA . PHE B 1 263 ? 8.82 -23.359 -11.469 1 98.06 263 PHE B CA 1
ATOM 5109 C C . PHE B 1 263 ? 8.25 -21.984 -11.789 1 98.06 263 PHE B C 1
ATOM 5111 O O . PHE B 1 263 ? 7.984 -21.672 -12.945 1 98.06 263 PHE B O 1
ATOM 5118 N N . GLU B 1 264 ? 8.062 -21.172 -10.789 1 97.56 264 GLU B N 1
ATOM 5119 C CA . GLU B 1 264 ? 7.535 -19.812 -10.953 1 97.56 264 GLU B CA 1
ATOM 5120 C C . GLU B 1 264 ? 8.344 -18.797 -10.141 1 97.56 264 GLU B C 1
ATOM 5122 O O . GLU B 1 264 ? 7.852 -18.266 -9.148 1 97.56 264 GLU B O 1
ATOM 5127 N N . PHE B 1 265 ? 9.461 -18.406 -10.562 1 98.06 265 PHE B N 1
ATOM 5128 C CA . PHE B 1 265 ? 10.328 -17.484 -9.844 1 98.06 265 PHE B CA 1
ATOM 5129 C C . PHE B 1 265 ? 9.945 -16.047 -10.141 1 98.06 265 PHE B C 1
ATOM 5131 O O . PHE B 1 265 ? 9.617 -15.703 -11.281 1 98.06 265 PHE B O 1
ATOM 5138 N N . GLY B 1 266 ? 9.906 -15.188 -9.133 1 98.31 266 GLY B N 1
ATOM 5139 C CA . GLY B 1 266 ? 9.773 -13.75 -9.258 1 98.31 266 GLY B CA 1
ATOM 5140 C C . GLY B 1 266 ? 10.914 -12.984 -8.633 1 98.31 266 GLY B C 1
ATOM 5141 O O . GLY B 1 266 ? 11.852 -12.57 -9.32 1 98.31 266 GLY B O 1
ATOM 5142 N N . ARG B 1 267 ? 10.953 -13.07 -7.289 1 98.38 267 ARG B N 1
ATOM 5143 C CA . ARG B 1 267 ? 11.969 -12.398 -6.488 1 98.38 267 ARG B CA 1
ATOM 5144 C C . ARG B 1 267 ? 13.367 -12.812 -6.922 1 98.38 267 ARG B C 1
ATOM 5146 O O . ARG B 1 267 ? 14.242 -11.961 -7.129 1 98.38 267 ARG B O 1
ATOM 5153 N N . SER B 1 268 ? 13.57 -14.094 -7.129 1 98.25 268 SER B N 1
ATOM 5154 C CA . SER B 1 268 ? 14.891 -14.625 -7.434 1 98.25 268 SER B CA 1
ATOM 5155 C C . SER B 1 268 ? 15.383 -14.133 -8.789 1 98.25 268 SER B C 1
ATOM 5157 O O . SER B 1 268 ? 16.594 -14.156 -9.062 1 98.25 268 SER B O 1
ATOM 5159 N N . ILE B 1 269 ? 14.445 -13.68 -9.586 1 98.75 269 ILE B N 1
ATOM 5160 C CA . ILE B 1 269 ? 14.82 -13.258 -10.938 1 98.75 269 ILE B CA 1
ATOM 5161 C C . ILE B 1 269 ? 15.133 -11.766 -10.945 1 98.75 269 ILE B C 1
ATOM 5163 O O . ILE B 1 269 ? 16.109 -11.336 -11.57 1 98.75 269 ILE B O 1
ATOM 5167 N N . VAL B 1 270 ? 14.328 -10.945 -10.18 1 98.88 270 VAL B N 1
ATOM 5168 C CA . VAL B 1 270 ? 14.406 -9.531 -10.508 1 98.88 270 VAL B CA 1
ATOM 5169 C C . VAL B 1 270 ? 14.805 -8.727 -9.273 1 98.88 270 VAL B C 1
ATOM 5171 O O . VAL B 1 270 ? 15.078 -7.527 -9.359 1 98.88 270 VAL B O 1
ATOM 5174 N N . ALA B 1 271 ? 14.859 -9.266 -8.094 1 98.75 271 ALA B N 1
ATOM 5175 C CA . ALA B 1 271 ? 15.078 -8.484 -6.875 1 98.75 271 ALA B CA 1
ATOM 5176 C C . ALA B 1 271 ? 16.406 -7.734 -6.93 1 98.75 271 ALA B C 1
ATOM 5178 O O . ALA B 1 271 ? 16.438 -6.52 -6.723 1 98.75 271 ALA B O 1
ATOM 5179 N N . GLU B 1 272 ? 17.484 -8.453 -7.309 1 98.56 272 GLU B N 1
ATOM 5180 C CA . GLU B 1 272 ? 18.828 -7.914 -7.137 1 98.56 272 GLU B CA 1
ATOM 5181 C C . GLU B 1 272 ? 19.172 -6.941 -8.258 1 98.56 272 GLU B C 1
ATOM 5183 O O . GLU B 1 272 ? 20.078 -6.121 -8.109 1 98.56 272 GLU B O 1
ATOM 5188 N N . CYS B 1 273 ? 18.438 -7.004 -9.344 1 98.56 273 CYS B N 1
ATOM 5189 C CA . CYS B 1 273 ? 18.812 -6.129 -10.445 1 98.56 273 CYS B CA 1
ATOM 5190 C C . CYS B 1 273 ? 18.156 -4.754 -10.289 1 98.56 273 CYS B C 1
ATOM 5192 O O . CYS B 1 273 ? 18.391 -3.863 -11.109 1 98.56 273 CYS B O 1
ATOM 5194 N N . GLY B 1 274 ? 17.344 -4.562 -9.297 1 98.69 274 GLY B N 1
ATOM 5195 C CA . GLY B 1 274 ? 16.672 -3.285 -9.094 1 98.69 274 GLY B CA 1
ATOM 5196 C C . GLY B 1 274 ? 17.078 -2.598 -7.801 1 98.69 274 GLY B C 1
ATOM 5197 O O . GLY B 1 274 ? 17.172 -3.236 -6.75 1 98.69 274 GLY B O 1
ATOM 5198 N N . GLU B 1 275 ? 17.375 -1.324 -7.883 1 98.75 275 GLU B N 1
ATOM 5199 C CA . GLU B 1 275 ? 17.656 -0.448 -6.75 1 98.75 275 GLU B CA 1
ATOM 5200 C C . GLU B 1 275 ? 16.75 0.784 -6.766 1 98.75 275 GLU B C 1
ATOM 5202 O O . GLU B 1 275 ? 16.391 1.282 -7.836 1 98.75 275 GLU B O 1
ATOM 5207 N N . LEU B 1 276 ? 16.375 1.237 -5.586 1 98.88 276 LEU B N 1
ATOM 5208 C CA . LEU B 1 276 ? 15.672 2.51 -5.48 1 98.88 276 LEU B CA 1
ATOM 5209 C C . LEU B 1 276 ? 16.641 3.633 -5.098 1 98.88 276 LEU B C 1
ATOM 5211 O O . LEU B 1 276 ? 17.234 3.602 -4.023 1 98.88 276 LEU B O 1
ATOM 5215 N N . ILE B 1 277 ? 16.797 4.605 -5.969 1 98.88 277 ILE B N 1
ATOM 5216 C CA . ILE B 1 277 ? 17.672 5.75 -5.746 1 98.88 277 ILE B CA 1
ATOM 5217 C C . ILE B 1 277 ? 16.875 6.918 -5.176 1 98.88 277 ILE B C 1
ATOM 5219 O O . ILE B 1 277 ? 15.797 7.246 -5.684 1 98.88 277 ILE B O 1
ATOM 5223 N N . THR B 1 278 ? 17.391 7.492 -4.16 1 98.75 278 THR B N 1
ATOM 5224 C CA . THR B 1 278 ? 16.688 8.57 -3.48 1 98.75 278 THR B CA 1
ATOM 5225 C C . THR B 1 278 ? 17.656 9.648 -3.01 1 98.75 278 THR B C 1
ATOM 5227 O O . THR B 1 278 ? 18.844 9.383 -2.838 1 98.75 278 THR B O 1
ATOM 5230 N N . THR B 1 279 ? 17.156 10.836 -2.824 1 98.5 279 THR B N 1
ATOM 5231 C CA . THR B 1 279 ? 17.969 11.977 -2.402 1 98.5 279 THR B CA 1
ATOM 5232 C C . THR B 1 279 ? 17.672 12.336 -0.948 1 98.5 279 THR B C 1
ATOM 5234 O O . THR B 1 279 ? 16.516 12.336 -0.52 1 98.5 279 THR B O 1
ATOM 5237 N N . VAL B 1 280 ? 18.719 12.641 -0.235 1 98.25 280 VAL B N 1
ATOM 5238 C CA . VAL B 1 280 ? 18.578 13.133 1.134 1 98.25 280 VAL B CA 1
ATOM 5239 C C . VAL B 1 280 ? 18.047 14.562 1.12 1 98.25 280 VAL B C 1
ATOM 5241 O O . VAL B 1 280 ? 18.641 15.445 0.497 1 98.25 280 VAL B O 1
ATOM 5244 N N . LEU B 1 281 ? 16.953 14.758 1.827 1 97.94 281 LEU B N 1
ATOM 5245 C CA . LEU B 1 281 ? 16.344 16.078 1.878 1 97.94 281 LEU B CA 1
ATOM 5246 C C . LEU B 1 281 ? 16.781 16.844 3.123 1 97.94 281 LEU B C 1
ATOM 5248 O O . LEU B 1 281 ? 17.141 18.016 3.043 1 97.94 281 LEU B O 1
ATOM 5252 N N . PHE B 1 282 ? 16.703 16.156 4.305 1 96.75 282 PHE B N 1
ATOM 5253 C CA . PHE B 1 282 ? 17.047 16.797 5.566 1 96.75 282 PHE B CA 1
ATOM 5254 C C . PHE B 1 282 ? 17.641 15.789 6.543 1 96.75 282 PHE B C 1
ATOM 5256 O O . PHE B 1 282 ? 17.375 14.594 6.438 1 96.75 282 PHE B O 1
ATOM 5263 N N . ASN B 1 283 ? 18.453 16.281 7.391 1 94.12 283 ASN B N 1
ATOM 5264 C CA . ASN B 1 283 ? 18.875 15.586 8.594 1 94.12 283 ASN B CA 1
ATOM 5265 C C . ASN B 1 283 ? 18.234 16.188 9.844 1 94.12 283 ASN B C 1
ATOM 5267 O O . ASN B 1 283 ? 18.078 17.406 9.953 1 94.12 283 ASN B O 1
ATOM 5271 N N . LYS B 1 284 ? 17.797 15.266 10.664 1 90.5 284 LYS B N 1
ATOM 5272 C CA . LYS B 1 284 ? 17.156 15.711 11.898 1 90.5 284 LYS B CA 1
ATOM 5273 C C . LYS B 1 284 ? 17.594 14.852 13.078 1 90.5 284 LYS B C 1
ATOM 5275 O O . LYS B 1 284 ? 17.859 13.656 12.922 1 90.5 284 LYS B O 1
ATOM 5280 N N . THR B 1 285 ? 17.734 15.469 14.203 1 88 285 THR B N 1
ATOM 5281 C CA . THR B 1 285 ? 17.953 14.742 15.445 1 88 285 THR B CA 1
ATOM 5282 C C . THR B 1 285 ? 16.734 14.875 16.375 1 88 285 THR B C 1
ATOM 5284 O O . THR B 1 285 ? 16.281 15.984 16.641 1 88 285 THR B O 1
ATOM 5287 N N . THR B 1 286 ? 16.25 13.789 16.797 1 85 286 THR B N 1
ATOM 5288 C CA . THR B 1 286 ? 15.086 13.812 17.672 1 85 286 THR B CA 1
ATOM 5289 C C . THR B 1 286 ? 15.484 14.227 19.078 1 85 286 THR B C 1
ATOM 5291 O O . THR B 1 286 ? 16.672 14.336 19.391 1 85 286 THR B O 1
ATOM 5294 N N . ALA B 1 287 ? 14.477 14.414 19.875 1 77.88 287 ALA B N 1
ATOM 5295 C CA . ALA B 1 287 ? 14.711 14.836 21.25 1 77.88 287 ALA B CA 1
ATOM 5296 C C . ALA B 1 287 ? 15.492 13.773 22.031 1 77.88 287 ALA B C 1
ATOM 5298 O O . ALA B 1 287 ? 16.25 14.102 22.938 1 77.88 287 ALA B O 1
ATOM 5299 N N . THR B 1 288 ? 15.398 12.523 21.578 1 82.62 288 THR B N 1
ATOM 5300 C CA . THR B 1 288 ? 16.062 11.422 22.281 1 82.62 288 THR B CA 1
ATOM 5301 C C . THR B 1 288 ? 17.484 11.219 21.719 1 82.62 288 THR B C 1
ATOM 5303 O O . THR B 1 288 ? 18.219 10.352 22.203 1 82.62 288 THR B O 1
ATOM 5306 N N . GLY B 1 289 ? 17.797 11.977 20.719 1 84.88 289 GLY B N 1
ATOM 5307 C CA . GLY B 1 289 ? 19.125 11.898 20.172 1 84.88 289 GLY B CA 1
ATOM 5308 C C . GLY B 1 289 ? 19.219 11.016 18.938 1 84.88 289 GLY B C 1
ATOM 5309 O O . GLY B 1 289 ? 20.312 10.812 18.391 1 84.88 289 GLY B O 1
ATOM 5310 N N . ARG B 1 290 ? 18.094 10.492 18.5 1 90.31 290 ARG B N 1
ATOM 5311 C CA . ARG B 1 290 ? 18.094 9.672 17.297 1 90.31 290 ARG B CA 1
ATOM 5312 C C . ARG B 1 290 ? 18.328 10.523 16.047 1 90.31 290 ARG B C 1
ATOM 5314 O O . ARG B 1 290 ? 17.672 11.555 15.867 1 90.31 290 ARG B O 1
ATOM 5321 N N . LYS B 1 291 ? 19.25 10.125 15.273 1 94.19 291 LYS B N 1
ATOM 5322 C CA . LYS B 1 291 ? 19.547 10.828 14.023 1 94.19 291 LYS B CA 1
ATOM 5323 C C . LYS B 1 291 ? 18.672 10.305 12.883 1 94.19 291 LYS B C 1
ATOM 5325 O O . LYS B 1 291 ? 18.734 9.125 12.547 1 94.19 291 LYS B O 1
ATOM 5330 N N . LEU B 1 292 ? 17.938 11.172 12.289 1 95.44 292 LEU B N 1
ATOM 5331 C CA . LEU B 1 292 ? 17.062 10.82 11.172 1 95.44 292 LEU B CA 1
ATOM 5332 C C . LEU B 1 292 ? 17.609 11.383 9.867 1 95.44 292 LEU B C 1
ATOM 5334 O O . LEU B 1 292 ? 18.125 12.5 9.828 1 95.44 292 LEU B O 1
ATOM 5338 N N . VAL B 1 293 ? 17.547 10.586 8.883 1 97.38 293 VAL B N 1
ATOM 5339 C CA . VAL B 1 293 ? 17.75 11.031 7.508 1 97.38 293 VAL B CA 1
ATOM 5340 C C . VAL B 1 293 ? 16.438 10.945 6.742 1 97.38 293 VAL B C 1
ATOM 5342 O O . VAL B 1 293 ? 15.867 9.859 6.586 1 97.38 293 VAL B O 1
ATOM 5345 N N . ILE B 1 294 ? 15.953 12.078 6.32 1 97.62 294 ILE B N 1
ATOM 5346 C CA . ILE B 1 294 ? 14.719 12.141 5.551 1 97.62 294 ILE B CA 1
ATOM 5347 C C . ILE B 1 294 ? 15.039 12.141 4.059 1 97.62 294 ILE B C 1
ATOM 5349 O O . ILE B 1 294 ? 15.758 13.016 3.572 1 97.62 294 ILE B O 1
ATOM 5353 N N . VAL B 1 295 ? 14.516 11.18 3.354 1 98.56 295 VAL B N 1
ATOM 5354 C CA . VAL B 1 295 ? 14.789 11.062 1.926 1 98.56 295 VAL B CA 1
ATOM 5355 C C . VAL B 1 295 ? 13.508 11.297 1.13 1 98.56 295 VAL B C 1
ATOM 5357 O O . VAL B 1 295 ? 12.414 11.289 1.692 1 98.56 295 VAL B O 1
ATOM 5360 N N . ASP B 1 296 ? 13.641 11.484 -0.169 1 98.31 296 ASP B N 1
ATOM 5361 C CA . ASP B 1 296 ? 12.477 11.859 -0.962 1 98.31 296 ASP B CA 1
ATOM 5362 C C . ASP B 1 296 ? 11.703 10.625 -1.426 1 98.31 296 ASP B C 1
ATOM 5364 O O . ASP B 1 296 ? 10.641 10.75 -2.041 1 98.31 296 ASP B O 1
ATOM 5368 N N . ALA B 1 297 ? 12.203 9.406 -1.214 1 98.62 297 ALA B N 1
ATOM 5369 C CA . ALA B 1 297 ? 11.398 8.195 -1.358 1 98.62 297 ALA B CA 1
ATOM 5370 C C . ALA B 1 297 ? 10.578 7.93 -0.098 1 98.62 297 ALA B C 1
ATOM 5372 O O . ALA B 1 297 ? 10.945 8.375 0.993 1 98.62 297 ALA B O 1
ATOM 5373 N N . SER B 1 298 ? 9.5 7.227 -0.27 1 98.38 298 SER B N 1
ATOM 5374 C CA . SER B 1 298 ? 8.617 6.879 0.838 1 98.38 298 SER B CA 1
ATOM 5375 C C . SER B 1 298 ? 8.062 5.469 0.683 1 98.38 298 SER B C 1
ATOM 5377 O O . SER B 1 298 ? 8.438 4.746 -0.24 1 98.38 298 SER B O 1
ATOM 5379 N N . MET B 1 299 ? 7.242 5.121 1.597 1 98.12 299 MET B N 1
ATOM 5380 C CA . MET B 1 299 ? 6.531 3.846 1.517 1 98.12 299 MET B CA 1
ATOM 5381 C C . MET B 1 299 ? 5.684 3.773 0.251 1 98.12 299 MET B C 1
ATOM 5383 O O . MET B 1 299 ? 5.258 2.691 -0.157 1 98.12 299 MET B O 1
ATOM 5387 N N . THR B 1 300 ? 5.453 4.895 -0.432 1 98.31 300 THR B N 1
ATOM 5388 C CA . THR B 1 300 ? 4.684 4.914 -1.671 1 98.31 300 THR B CA 1
ATOM 5389 C C . THR B 1 300 ? 5.488 4.309 -2.818 1 98.31 300 THR B C 1
ATOM 5391 O O . THR B 1 300 ? 4.918 3.723 -3.74 1 98.31 300 THR B O 1
ATOM 5394 N N . GLU B 1 301 ? 6.816 4.457 -2.76 1 98.62 301 GLU B N 1
ATOM 5395 C CA . GLU B 1 301 ? 7.699 3.879 -3.77 1 98.62 301 GLU B CA 1
ATOM 5396 C C . GLU B 1 301 ? 8.094 2.449 -3.41 1 98.62 301 GLU B C 1
ATOM 5398 O O . GLU B 1 301 ? 8.219 1.596 -4.289 1 98.62 301 GLU B O 1
ATOM 5403 N N . LEU B 1 302 ? 8.289 2.223 -2.152 1 98.75 302 LEU B N 1
ATOM 5404 C CA . LEU B 1 302 ? 8.672 0.919 -1.621 1 98.75 302 LEU B CA 1
ATOM 5405 C C . LEU B 1 302 ? 7.969 0.642 -0.297 1 98.75 302 LEU B C 1
ATOM 5407 O O . LEU B 1 302 ? 8.445 1.059 0.762 1 98.75 302 LEU B O 1
ATOM 5411 N N . VAL B 1 303 ? 6.922 -0.133 -0.342 1 98.31 303 VAL B N 1
ATOM 5412 C CA . VAL B 1 303 ? 5.98 -0.255 0.767 1 98.31 303 VAL B CA 1
ATOM 5413 C C . VAL B 1 303 ? 6.418 -1.384 1.696 1 98.31 303 VAL B C 1
ATOM 5415 O O . VAL B 1 303 ? 5.973 -1.463 2.842 1 98.31 303 VAL B O 1
ATOM 5418 N N . ARG B 1 304 ? 7.297 -2.225 1.315 1 97.94 304 ARG B N 1
ATOM 5419 C CA . ARG B 1 304 ? 7.547 -3.506 1.969 1 97.94 304 ARG B CA 1
ATOM 5420 C C . ARG B 1 304 ? 8.062 -3.305 3.389 1 97.94 304 ARG B C 1
ATOM 5422 O O . ARG B 1 304 ? 7.625 -3.99 4.316 1 97.94 304 ARG B O 1
ATOM 5429 N N . PRO B 1 305 ? 9.016 -2.363 3.615 1 98 305 PRO B N 1
ATOM 5430 C CA . PRO B 1 305 ? 9.422 -2.162 5.004 1 98 305 PRO B CA 1
ATOM 5431 C C . PRO B 1 305 ? 8.266 -1.746 5.91 1 98 305 PRO B C 1
ATOM 5433 O O . PRO B 1 305 ? 8.148 -2.248 7.031 1 98 305 PRO B O 1
ATOM 5436 N N . ALA B 1 306 ? 7.426 -0.908 5.418 1 96.75 306 ALA B N 1
ATOM 5437 C CA . ALA B 1 306 ? 6.305 -0.413 6.215 1 96.75 306 ALA B CA 1
ATOM 5438 C C . ALA B 1 306 ? 5.262 -1.506 6.434 1 96.75 306 ALA B C 1
ATOM 5440 O O . ALA B 1 306 ? 4.68 -1.607 7.516 1 96.75 306 ALA B O 1
ATOM 5441 N N . MET B 1 307 ? 5.051 -2.271 5.445 1 95.56 307 MET B N 1
ATOM 5442 C CA . MET B 1 307 ? 3.947 -3.227 5.457 1 95.56 307 MET B CA 1
ATOM 5443 C C . MET B 1 307 ? 4.367 -4.535 6.121 1 95.56 307 MET B C 1
ATOM 5445 O O . MET B 1 307 ? 3.59 -5.133 6.867 1 95.56 307 MET B O 1
ATOM 5449 N N . TYR B 1 308 ? 5.656 -5 5.855 1 94.81 308 TYR B N 1
ATOM 5450 C CA . TYR B 1 308 ? 6.051 -6.344 6.258 1 94.81 308 TYR B CA 1
ATOM 5451 C C . TYR B 1 308 ? 7.23 -6.305 7.219 1 94.81 308 TYR B C 1
ATOM 5453 O O . TYR B 1 308 ? 7.664 -7.344 7.723 1 94.81 308 TYR B O 1
ATOM 5461 N N . GLY B 1 309 ? 7.773 -5.129 7.434 1 95.69 309 GLY B N 1
ATOM 5462 C CA . GLY B 1 309 ? 9.008 -5.066 8.195 1 95.69 309 GLY B CA 1
ATOM 5463 C C . GLY B 1 309 ? 10.211 -5.602 7.434 1 95.69 309 GLY B C 1
ATOM 5464 O O . GLY B 1 309 ? 11.18 -6.062 8.039 1 95.69 309 GLY B O 1
ATOM 5465 N N . SER B 1 310 ? 10.156 -5.574 6.117 1 96.75 310 SER B N 1
ATOM 5466 C CA . SER B 1 310 ? 11.219 -6.125 5.285 1 96.75 310 SER B CA 1
ATOM 5467 C C . SER B 1 310 ? 12.492 -5.293 5.387 1 96.75 310 SER B C 1
ATOM 5469 O O . SER B 1 310 ? 12.43 -4.07 5.523 1 96.75 310 SER B O 1
ATOM 5471 N N . TYR B 1 311 ? 13.555 -5.973 5.242 1 97.81 311 TYR B N 1
ATOM 5472 C CA . TYR B 1 311 ? 14.859 -5.328 5.281 1 97.81 311 TYR B CA 1
ATOM 5473 C C . TYR B 1 311 ? 15.414 -5.148 3.873 1 97.81 311 TYR B C 1
ATOM 5475 O O . TYR B 1 311 ? 15.305 -6.043 3.033 1 97.81 311 TYR B O 1
ATOM 5483 N N . HIS B 1 312 ? 15.945 -4.016 3.574 1 98.56 312 HIS B N 1
ATOM 5484 C CA . HIS B 1 312 ? 16.766 -3.695 2.408 1 98.56 312 HIS B CA 1
ATOM 5485 C C . HIS B 1 312 ? 18.062 -3 2.814 1 98.56 312 HIS B C 1
ATOM 5487 O O . HIS B 1 312 ? 18.031 -2.051 3.602 1 98.56 312 HIS B O 1
ATOM 5493 N N . ASN B 1 313 ? 19.109 -3.49 2.254 1 98.25 313 ASN B N 1
ATOM 5494 C CA . ASN B 1 313 ? 20.375 -2.814 2.504 1 98.25 313 ASN B CA 1
ATOM 5495 C C . ASN B 1 313 ? 20.391 -1.414 1.896 1 98.25 313 ASN B C 1
ATOM 5497 O O . ASN B 1 313 ? 19.953 -1.221 0.759 1 98.25 313 ASN B O 1
ATOM 5501 N N . ILE B 1 314 ? 20.875 -0.412 2.693 1 98.56 314 ILE B N 1
ATOM 5502 C CA . ILE B 1 314 ? 20.922 0.98 2.26 1 98.56 314 ILE B CA 1
ATOM 5503 C C . ILE B 1 314 ? 22.359 1.486 2.291 1 98.56 314 ILE B C 1
ATOM 5505 O O . ILE B 1 314 ? 23.109 1.191 3.227 1 98.56 314 ILE B O 1
ATOM 5509 N N . GLU B 1 315 ? 22.719 2.234 1.287 1 97.38 315 GLU B N 1
ATOM 5510 C CA . GLU B 1 315 ? 24.062 2.781 1.195 1 97.38 315 GLU B CA 1
ATOM 5511 C C . GLU B 1 315 ? 24.047 4.219 0.678 1 97.38 315 GLU B C 1
ATOM 5513 O O . GLU B 1 315 ? 23.234 4.562 -0.178 1 97.38 315 GLU B O 1
ATOM 5518 N N . ASN B 1 316 ? 24.859 5.109 1.271 1 98.31 316 ASN B N 1
ATOM 5519 C CA . ASN B 1 316 ? 25.125 6.41 0.67 1 98.31 316 ASN B CA 1
ATOM 5520 C C . ASN B 1 316 ? 26.141 6.301 -0.462 1 98.31 316 ASN B C 1
ATOM 5522 O O . ASN B 1 316 ? 27.297 5.953 -0.229 1 98.31 316 ASN B O 1
ATOM 5526 N N . ILE B 1 317 ? 25.75 6.664 -1.648 1 97.62 317 ILE B N 1
ATOM 5527 C CA . ILE B 1 317 ? 26.609 6.359 -2.783 1 97.62 317 ILE B CA 1
ATOM 5528 C C . ILE B 1 317 ? 27.328 7.625 -3.246 1 97.62 317 ILE B C 1
ATOM 5530 O O . ILE B 1 317 ? 28.109 7.59 -4.195 1 97.62 317 ILE B O 1
ATOM 5534 N N . THR B 1 318 ? 27.094 8.75 -2.582 1 96.69 318 THR B N 1
ATOM 5535 C CA . THR B 1 318 ? 27.75 9.977 -3.023 1 96.69 318 THR B CA 1
ATOM 5536 C C . THR B 1 318 ? 28.531 10.617 -1.879 1 96.69 318 THR B C 1
ATOM 5538 O O . THR B 1 318 ? 29.234 11.609 -2.076 1 96.69 318 THR B O 1
ATOM 5541 N N . ALA B 1 319 ? 28.406 10.102 -0.662 1 95.38 319 ALA B N 1
ATOM 5542 C CA . ALA B 1 319 ? 29.219 10.609 0.439 1 95.38 319 ALA B CA 1
ATOM 5543 C C . ALA B 1 319 ? 30.703 10.406 0.166 1 95.38 319 ALA B C 1
ATOM 5545 O O . ALA B 1 319 ? 31.094 9.445 -0.497 1 95.38 319 ALA B O 1
ATOM 5546 N N . LYS B 1 320 ? 31.5 11.273 0.757 1 92.56 320 LYS B N 1
ATOM 5547 C CA . LYS B 1 320 ? 32.938 11.133 0.623 1 92.56 320 LYS B CA 1
ATOM 5548 C C . LYS B 1 320 ? 33.438 9.867 1.317 1 92.56 320 LYS B C 1
ATOM 5550 O O . LYS B 1 320 ? 32.938 9.492 2.377 1 92.56 320 LYS B O 1
ATOM 5555 N N . ASP B 1 321 ? 34.469 9.32 0.739 1 89.69 321 ASP B N 1
ATOM 5556 C CA . ASP B 1 321 ? 34.938 8.039 1.225 1 89.69 321 ASP B CA 1
ATOM 5557 C C . ASP B 1 321 ? 35.5 8.172 2.639 1 89.69 321 ASP B C 1
ATOM 5559 O O . ASP B 1 321 ? 35.469 7.215 3.418 1 89.69 321 ASP B O 1
ATOM 5563 N N . ASP B 1 322 ? 35.938 9.32 2.988 1 92.75 322 ASP B N 1
ATOM 5564 C CA . ASP B 1 322 ? 36.656 9.492 4.266 1 92.75 322 ASP B CA 1
ATOM 5565 C C . ASP B 1 322 ? 35.688 9.977 5.348 1 92.75 322 ASP B C 1
ATOM 5567 O O 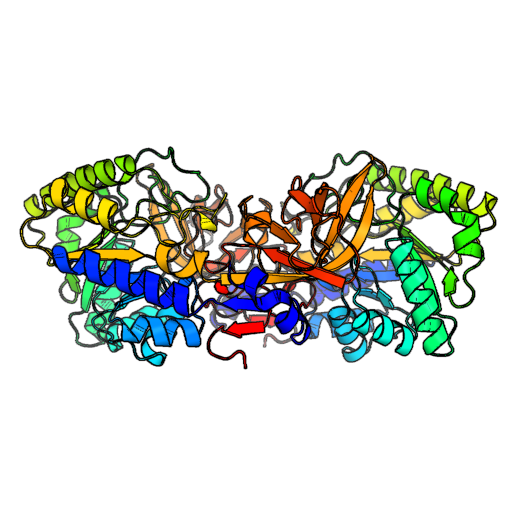. ASP B 1 322 ? 36.094 10.242 6.477 1 92.75 322 ASP B O 1
ATOM 5571 N N . GLU B 1 323 ? 34.469 10 4.984 1 92.88 323 GLU B N 1
ATOM 5572 C CA . GLU B 1 323 ? 33.469 10.383 5.996 1 92.88 323 GLU B CA 1
ATOM 5573 C C . GLU B 1 323 ? 33.375 9.312 7.082 1 92.88 323 GLU B C 1
ATOM 5575 O O . GLU B 1 323 ? 33.406 8.117 6.789 1 92.88 323 GLU B O 1
ATOM 5580 N N . VAL B 1 324 ? 33.156 9.703 8.289 1 95.75 324 VAL B N 1
ATOM 5581 C CA . VAL B 1 324 ? 32.906 8.789 9.398 1 95.75 324 VAL B CA 1
ATOM 5582 C C . VAL B 1 324 ? 31.547 8.133 9.234 1 95.75 324 VAL B C 1
ATOM 5584 O O . VAL B 1 324 ? 30.656 8.695 8.586 1 95.75 324 VAL B O 1
ATOM 5587 N N . ARG B 1 325 ? 31.438 6.957 9.828 1 96.44 325 ARG B N 1
ATOM 5588 C CA . ARG B 1 325 ? 30.156 6.266 9.789 1 96.44 325 ARG B CA 1
ATOM 5589 C C . ARG B 1 325 ? 29.312 6.586 11.031 1 96.44 325 ARG B C 1
ATOM 5591 O O . ARG B 1 325 ? 29.859 6.723 12.125 1 96.44 325 ARG B O 1
ATOM 5598 N N . GLU B 1 326 ? 28.047 6.75 10.797 1 96.19 326 GLU B N 1
ATOM 5599 C CA . GLU B 1 326 ? 27.094 7.035 11.875 1 96.19 326 GLU B CA 1
ATOM 5600 C C . GLU B 1 326 ? 25.812 6.215 11.711 1 96.19 326 GLU B C 1
ATOM 5602 O O . GLU B 1 326 ? 25.516 5.73 10.617 1 96.19 326 GLU B O 1
ATOM 5607 N N . LYS B 1 327 ? 25.141 6.043 12.82 1 96.94 327 LYS B N 1
ATOM 5608 C CA . LYS B 1 327 ? 23.859 5.332 12.82 1 96.94 327 LYS B CA 1
ATOM 5609 C C . LYS B 1 327 ? 22.703 6.285 12.539 1 96.94 327 LYS B C 1
ATOM 5611 O O . LYS B 1 327 ? 22.641 7.367 13.125 1 96.94 327 LYS B O 1
ATOM 5616 N N . TYR B 1 328 ? 21.859 5.898 11.641 1 97.44 328 TYR B N 1
ATOM 5617 C CA . TYR B 1 328 ? 20.734 6.73 11.258 1 97.44 328 TYR B CA 1
ATOM 5618 C C . TYR B 1 328 ? 19.438 5.91 11.234 1 97.44 328 TYR B C 1
ATOM 5620 O O . TYR B 1 328 ? 19.484 4.684 11.125 1 97.44 328 TYR B O 1
ATOM 5628 N N . THR B 1 329 ? 18.297 6.555 11.445 1 97.44 329 THR B N 1
ATOM 5629 C CA . THR B 1 329 ? 17 6.105 10.969 1 97.44 329 THR B CA 1
ATOM 5630 C C . THR B 1 329 ? 16.656 6.766 9.633 1 97.44 329 THR B C 1
ATOM 5632 O O . THR B 1 329 ? 16.641 7.996 9.531 1 97.44 329 THR B O 1
ATOM 5635 N N . VAL B 1 330 ? 16.406 5.992 8.609 1 98.44 330 VAL B N 1
ATOM 5636 C CA . VAL B 1 330 ? 16.094 6.527 7.293 1 98.44 330 VAL B CA 1
ATOM 5637 C C . VAL B 1 330 ? 14.57 6.52 7.09 1 98.44 330 VAL B C 1
ATOM 5639 O O . VAL B 1 330 ? 13.938 5.465 7.16 1 98.44 330 VAL B O 1
ATOM 5642 N N . VAL B 1 331 ? 14 7.711 6.836 1 97.94 331 VAL B N 1
ATOM 5643 C CA . VAL B 1 331 ? 12.547 7.84 6.781 1 97.94 331 VAL B CA 1
ATOM 5644 C C . VAL B 1 331 ? 12.141 8.555 5.496 1 97.94 331 VAL B C 1
ATOM 5646 O O . VAL B 1 331 ? 12.953 9.258 4.887 1 97.94 331 VAL B O 1
ATOM 5649 N N . GLY B 1 332 ? 10.898 8.266 5.07 1 97.94 332 GLY B N 1
ATOM 5650 C CA . GLY B 1 332 ? 10.352 8.938 3.902 1 97.94 332 GLY B CA 1
ATOM 5651 C C . GLY B 1 332 ? 9.508 10.148 4.25 1 97.94 332 GLY B C 1
ATOM 5652 O O . GLY B 1 332 ? 9.516 10.609 5.395 1 97.94 332 GLY B O 1
ATOM 5653 N N . THR B 1 333 ? 8.805 10.656 3.23 1 97.25 333 THR B N 1
ATOM 5654 C CA . THR B 1 333 ? 8.109 11.93 3.395 1 97.25 333 THR B CA 1
ATOM 5655 C C . THR B 1 333 ? 6.609 11.719 3.566 1 97.25 333 THR B C 1
ATOM 5657 O O . THR B 1 333 ? 5.875 12.648 3.896 1 97.25 333 THR B O 1
ATOM 5660 N N . ALA B 1 334 ? 6.141 10.453 3.361 1 96.19 334 ALA B N 1
ATOM 5661 C CA . ALA B 1 334 ? 4.711 10.211 3.555 1 96.19 334 ALA B CA 1
ATOM 5662 C C . ALA B 1 334 ? 4.293 10.523 4.988 1 96.19 334 ALA B C 1
ATOM 5664 O O . ALA B 1 334 ? 5.051 10.289 5.93 1 96.19 334 ALA B O 1
ATOM 5665 N N . CYS B 1 335 ? 3.129 11.062 5.145 1 92.62 335 CYS B N 1
ATOM 5666 C CA . CYS B 1 335 ? 2.639 11.469 6.457 1 92.62 335 CYS B CA 1
ATOM 5667 C C . CYS B 1 335 ? 2.137 10.266 7.242 1 92.62 335 CYS B C 1
ATOM 5669 O O . CYS B 1 335 ? 0.977 10.227 7.66 1 92.62 335 CYS B O 1
ATOM 5671 N N . GLU B 1 336 ? 2.99 9.328 7.379 1 92.25 336 GLU B N 1
ATOM 5672 C CA . GLU B 1 336 ? 2.762 8.086 8.117 1 92.25 336 GLU B CA 1
ATOM 5673 C C . GLU B 1 336 ? 3.941 7.766 9.031 1 92.25 336 GLU B C 1
ATOM 5675 O O . GLU B 1 336 ? 5.094 7.793 8.594 1 92.25 336 GLU B O 1
ATOM 5680 N N . SER B 1 337 ? 3.627 7.434 10.258 1 90.75 337 SER B N 1
ATOM 5681 C CA . SER B 1 337 ? 4.684 7.062 11.195 1 90.75 337 SER B CA 1
ATOM 5682 C C . SER B 1 337 ? 5.402 5.793 10.742 1 90.75 337 SER B C 1
ATOM 5684 O O . SER B 1 337 ? 6.562 5.574 11.086 1 90.75 337 SER B O 1
ATOM 5686 N N . THR B 1 338 ? 4.688 4.992 9.891 1 93.31 338 THR B N 1
ATOM 5687 C CA . THR B 1 338 ? 5.246 3.719 9.438 1 93.31 338 THR B CA 1
ATOM 5688 C C . THR B 1 338 ? 6.188 3.926 8.258 1 93.31 338 THR B C 1
ATOM 5690 O O . THR B 1 338 ? 6.863 2.992 7.824 1 93.31 338 THR B O 1
ATOM 5693 N N . ASP B 1 339 ? 6.238 5.121 7.746 1 96.62 339 ASP B N 1
ATOM 5694 C CA . ASP B 1 339 ? 7.109 5.406 6.609 1 96.62 339 ASP B CA 1
ATOM 5695 C C . ASP B 1 339 ? 8.57 5.484 7.043 1 96.62 339 ASP B C 1
ATOM 5697 O O . ASP B 1 339 ? 9.172 6.559 7.02 1 96.62 339 ASP B O 1
ATOM 5701 N N . VAL B 1 340 ? 9.141 4.379 7.418 1 97.69 340 VAL B N 1
ATOM 5702 C CA . VAL B 1 340 ? 10.516 4.164 7.852 1 97.69 340 VAL B CA 1
ATOM 5703 C C . VAL B 1 340 ? 11.133 3.016 7.059 1 97.69 340 VAL B C 1
ATOM 5705 O O . VAL B 1 340 ? 10.609 1.899 7.059 1 97.69 340 VAL B O 1
ATOM 5708 N N . PHE B 1 341 ? 12.195 3.295 6.387 1 98.5 341 PHE B N 1
ATOM 5709 C CA . PHE B 1 341 ? 12.852 2.238 5.625 1 98.5 341 PHE B CA 1
ATOM 5710 C C . PHE B 1 341 ? 13.664 1.33 6.547 1 98.5 341 PHE B C 1
ATOM 5712 O O . PHE B 1 341 ? 13.688 0.112 6.359 1 98.5 341 PHE B O 1
ATOM 5719 N N . ASP B 1 342 ? 14.312 1.973 7.461 1 97.88 342 ASP B N 1
ATOM 5720 C CA . ASP B 1 342 ? 15.109 1.217 8.422 1 97.88 342 ASP B CA 1
ATOM 5721 C C . ASP B 1 342 ? 15.469 2.076 9.633 1 97.88 342 ASP B C 1
ATOM 5723 O O . ASP B 1 342 ? 15.797 3.256 9.492 1 97.88 342 ASP B O 1
ATOM 5727 N N . GLU B 1 343 ? 15.492 1.571 10.82 1 95.44 343 GLU B N 1
ATOM 5728 C CA . GLU B 1 343 ? 15.68 2.326 12.055 1 95.44 343 GLU B CA 1
ATOM 5729 C C . GLU B 1 343 ? 17.141 2.295 12.5 1 95.44 343 GLU B C 1
ATOM 5731 O O . GLU B 1 343 ? 17.547 3.084 13.352 1 95.44 343 GLU B O 1
ATOM 5736 N N . ASN B 1 344 ? 17.844 1.387 11.93 1 93.75 344 ASN B N 1
ATOM 5737 C CA . ASN B 1 344 ? 19.219 1.195 12.375 1 93.75 344 ASN B CA 1
ATOM 5738 C C . ASN B 1 344 ? 20.172 0.938 11.203 1 93.75 344 ASN B C 1
ATOM 5740 O O . ASN B 1 344 ? 20.688 -0.169 11.047 1 93.75 344 ASN B O 1
ATOM 5744 N N . VAL B 1 345 ? 20.453 1.99 10.531 1 96.75 345 VAL B N 1
ATOM 5745 C CA . VAL B 1 345 ? 21.344 1.881 9.375 1 96.75 345 VAL B CA 1
ATOM 5746 C C . VAL B 1 345 ? 22.656 2.611 9.648 1 96.75 345 VAL B C 1
ATOM 5748 O O . VAL B 1 345 ? 22.641 3.742 10.141 1 96.75 345 VAL B O 1
ATOM 5751 N N . THR B 1 346 ? 23.719 1.958 9.406 1 97.31 346 THR B N 1
ATOM 5752 C CA . THR B 1 346 ? 25.016 2.611 9.477 1 97.31 346 THR B CA 1
ATOM 5753 C C . THR B 1 346 ? 25.422 3.156 8.102 1 97.31 346 THR B C 1
ATOM 5755 O O . THR B 1 346 ? 25.578 2.391 7.148 1 97.31 346 THR B O 1
ATOM 5758 N N . LEU B 1 347 ? 25.531 4.453 8.023 1 97.75 347 LEU B N 1
ATOM 5759 C CA . LEU B 1 347 ? 25.938 5.133 6.793 1 97.75 347 LEU B CA 1
ATOM 5760 C C . LEU B 1 347 ? 27.109 6.066 7.051 1 97.75 347 LEU B C 1
ATOM 5762 O O . LEU B 1 347 ? 27.328 6.512 8.18 1 97.75 347 LEU B O 1
ATOM 5766 N N . ARG B 1 348 ? 27.938 6.309 5.992 1 96.88 348 ARG B N 1
ATOM 5767 C CA . ARG B 1 348 ? 28.812 7.473 6.07 1 96.88 348 ARG B CA 1
ATOM 5768 C C . ARG B 1 348 ? 28 8.742 6.352 1 96.88 348 ARG B C 1
ATOM 5770 O O . ARG B 1 348 ? 26.875 8.875 5.891 1 96.88 348 ARG B O 1
ATOM 5777 N N . ARG B 1 349 ? 28.641 9.594 7.078 1 96.5 349 ARG B N 1
ATOM 5778 C CA . ARG B 1 349 ? 27.938 10.836 7.406 1 96.5 349 ARG B CA 1
ATOM 5779 C C . ARG B 1 349 ? 27.266 11.43 6.172 1 96.5 349 ARG B C 1
ATOM 5781 O O . ARG B 1 349 ? 27.938 11.672 5.16 1 96.5 349 ARG B O 1
ATOM 5788 N N . THR B 1 350 ? 25.984 11.648 6.297 1 96.44 350 THR B N 1
ATOM 5789 C CA . THR B 1 350 ? 25.094 11.953 5.172 1 96.44 350 THR B CA 1
ATOM 5790 C C . THR B 1 350 ? 24.625 13.398 5.238 1 96.44 350 THR B C 1
ATOM 5792 O O . THR B 1 350 ? 24.328 13.914 6.32 1 96.44 350 THR B O 1
ATOM 5795 N N . HIS B 1 351 ? 24.562 14.023 4.09 1 96.25 351 HIS B N 1
ATOM 5796 C CA . HIS B 1 351 ? 24.156 15.422 3.998 1 96.25 351 HIS B CA 1
ATOM 5797 C C . HIS B 1 351 ? 23.047 15.609 2.971 1 96.25 351 HIS B C 1
ATOM 5799 O O . HIS B 1 351 ? 22.859 14.758 2.102 1 96.25 351 HIS B O 1
ATOM 5805 N N . ARG B 1 352 ? 22.391 16.75 3.107 1 96.88 352 ARG B N 1
ATOM 5806 C CA . ARG B 1 352 ? 21.375 17.125 2.117 1 96.88 352 ARG B CA 1
ATOM 5807 C C . ARG B 1 352 ? 21.953 17.062 0.707 1 96.88 352 ARG B C 1
ATOM 5809 O O . ARG B 1 352 ? 23.078 17.547 0.468 1 96.88 352 ARG B O 1
ATOM 5816 N N . GLY B 1 353 ? 21.203 16.375 -0.197 1 96.69 353 GLY B N 1
ATOM 5817 C CA . GLY B 1 353 ? 21.641 16.297 -1.582 1 96.69 353 GLY B CA 1
ATOM 5818 C C . GLY B 1 353 ? 22.344 14.992 -1.906 1 96.69 353 GLY B C 1
ATOM 5819 O O . GLY B 1 353 ? 22.484 14.633 -3.076 1 96.69 353 GLY B O 1
ATOM 5820 N N . ASP B 1 354 ? 22.828 14.266 -0.869 1 97.94 354 ASP B N 1
ATOM 5821 C CA . ASP B 1 354 ? 23.438 12.961 -1.111 1 97.94 354 ASP B CA 1
ATOM 5822 C C . ASP B 1 354 ? 22.438 11.992 -1.734 1 97.94 354 ASP B C 1
ATOM 5824 O O . ASP B 1 354 ? 21.219 12.141 -1.539 1 97.94 354 ASP B O 1
ATOM 5828 N N . LEU B 1 355 ? 22.984 11.078 -2.527 1 98.56 355 LEU B N 1
ATOM 5829 C CA . LEU B 1 355 ? 22.172 9.984 -3.055 1 98.56 355 LEU B CA 1
ATOM 5830 C C . LEU B 1 355 ? 22.344 8.727 -2.219 1 98.56 355 LEU B C 1
ATOM 5832 O O . LEU B 1 355 ? 23.469 8.336 -1.894 1 98.56 355 LEU B O 1
ATOM 5836 N N . LEU B 1 356 ? 21.25 8.148 -1.826 1 98.69 356 LEU B N 1
ATOM 5837 C CA . LEU B 1 356 ? 21.219 6.812 -1.232 1 98.69 356 LEU B CA 1
ATOM 5838 C C . LEU B 1 356 ? 20.656 5.789 -2.211 1 98.69 356 LEU B C 1
ATOM 5840 O O . LEU B 1 356 ? 19.875 6.137 -3.094 1 98.69 356 LEU B O 1
ATOM 5844 N N . THR B 1 357 ? 21.125 4.59 -2.057 1 98.69 357 THR B N 1
ATOM 5845 C CA . THR B 1 357 ? 20.531 3.463 -2.758 1 98.69 357 THR B CA 1
ATOM 5846 C C . THR B 1 357 ? 19.891 2.484 -1.771 1 98.69 357 THR B C 1
ATOM 5848 O O . THR B 1 357 ? 20.469 2.215 -0.709 1 98.69 357 THR B O 1
ATOM 5851 N N . ILE B 1 358 ? 18.703 2.113 -2.004 1 98.81 358 ILE B N 1
ATOM 5852 C CA . ILE B 1 358 ? 18.031 1.001 -1.33 1 98.81 358 ILE B CA 1
ATOM 5853 C C . ILE B 1 358 ? 18.062 -0.236 -2.225 1 98.81 358 ILE B C 1
ATOM 5855 O O . ILE B 1 358 ? 17.422 -0.265 -3.277 1 98.81 358 ILE B O 1
ATOM 5859 N N . LYS B 1 359 ? 18.766 -1.241 -1.754 1 98.62 359 LYS B N 1
ATOM 5860 C CA . LYS B 1 359 ? 19.141 -2.365 -2.607 1 98.62 359 LYS B CA 1
ATOM 5861 C C . LYS B 1 359 ? 18.047 -3.424 -2.639 1 98.62 359 LYS B C 1
ATOM 5863 O O . LYS B 1 359 ? 17.109 -3.377 -1.839 1 98.62 359 LYS B O 1
ATOM 5868 N N . SER B 1 360 ? 18.109 -4.34 -3.637 1 98.69 360 SER B N 1
ATOM 5869 C CA . SER B 1 360 ? 17.234 -5.496 -3.777 1 98.69 360 SER B CA 1
ATOM 5870 C C . SER B 1 360 ? 15.773 -5.078 -3.846 1 98.69 360 SER B C 1
ATOM 5872 O O . SER B 1 360 ? 14.93 -5.637 -3.143 1 98.69 360 SER B O 1
ATOM 5874 N N . ALA B 1 361 ? 15.539 -3.994 -4.598 1 98.75 361 ALA B N 1
ATOM 5875 C CA . ALA B 1 361 ? 14.195 -3.428 -4.688 1 98.75 361 ALA B CA 1
ATOM 5876 C C . ALA B 1 361 ? 13.555 -3.75 -6.031 1 98.75 361 ALA B C 1
ATOM 5878 O O . ALA B 1 361 ? 12.547 -3.143 -6.402 1 98.75 361 ALA B O 1
ATOM 5879 N N . GLY B 1 362 ? 14.125 -4.703 -6.738 1 98.75 362 GLY B N 1
ATOM 5880 C CA . GLY B 1 362 ? 13.602 -5.027 -8.055 1 98.75 362 GLY B CA 1
ATOM 5881 C C . GLY B 1 362 ? 12.281 -5.777 -8 1 98.75 362 GLY B C 1
ATOM 5882 O O . GLY B 1 362 ? 11.5 -5.734 -8.953 1 98.75 362 GLY B O 1
ATOM 5883 N N . ALA B 1 363 ? 12.102 -6.535 -6.984 1 98.69 363 ALA B N 1
ATOM 5884 C CA . ALA B 1 363 ? 10.867 -7.301 -6.82 1 98.69 363 ALA B CA 1
ATOM 5885 C C . ALA B 1 363 ? 9.945 -6.645 -5.797 1 98.69 363 ALA B C 1
ATOM 5887 O O . ALA B 1 363 ? 10.383 -6.273 -4.707 1 98.69 363 ALA B O 1
ATOM 5888 N N . TYR B 1 364 ? 8.68 -6.488 -6.195 1 98.19 364 TYR B N 1
ATOM 5889 C CA . TYR B 1 364 ? 7.613 -6.02 -5.316 1 98.19 364 TYR B CA 1
ATOM 5890 C C . TYR B 1 364 ? 7.895 -4.605 -4.824 1 98.19 364 TYR B C 1
ATOM 5892 O O . TYR B 1 364 ? 7.559 -4.262 -3.688 1 98.19 364 TYR B O 1
ATOM 5900 N N . GLY B 1 365 ? 8.688 -3.873 -5.566 1 98.38 365 GLY B N 1
ATOM 5901 C CA . GLY B 1 365 ? 8.852 -2.438 -5.395 1 98.38 365 GLY B CA 1
ATOM 5902 C C . GLY B 1 365 ? 7.863 -1.626 -6.215 1 98.38 365 GLY B C 1
ATOM 5903 O O . GLY B 1 365 ? 6.754 -1.342 -5.758 1 98.38 365 GLY B O 1
ATOM 5904 N N . MET B 1 366 ? 8.266 -1.452 -7.492 1 98.38 366 MET B N 1
ATOM 5905 C CA . MET B 1 366 ? 7.426 -0.687 -8.406 1 98.38 366 MET B CA 1
ATOM 5906 C C . MET B 1 366 ? 6.047 -1.32 -8.539 1 98.38 366 MET B C 1
ATOM 5908 O O . MET B 1 366 ? 5.043 -0.614 -8.656 1 98.38 366 MET B O 1
ATOM 5912 N N . SER B 1 367 ? 5.957 -2.631 -8.453 1 98.12 367 SER B N 1
ATOM 5913 C CA . SER B 1 367 ? 4.684 -3.311 -8.672 1 98.12 367 SER B CA 1
ATOM 5914 C C . SER B 1 367 ? 3.709 -3.031 -7.531 1 98.12 367 SER B C 1
ATOM 5916 O O . SER B 1 367 ? 2.494 -3.162 -7.699 1 98.12 367 SER B O 1
ATOM 5918 N N . MET B 1 368 ? 4.219 -2.621 -6.352 1 98.12 368 MET B N 1
ATOM 5919 C CA . MET B 1 368 ? 3.361 -2.363 -5.199 1 98.12 368 MET B CA 1
ATOM 5920 C C . MET B 1 368 ? 3.287 -0.869 -4.898 1 98.12 368 MET B C 1
ATOM 5922 O O . MET B 1 368 ? 2.715 -0.462 -3.885 1 98.12 368 MET B O 1
ATOM 5926 N N . ALA B 1 369 ? 3.854 -0.025 -5.727 1 98.38 369 ALA B N 1
ATOM 5927 C CA . ALA B 1 369 ? 3.887 1.417 -5.496 1 98.38 369 ALA B CA 1
ATOM 5928 C C . ALA B 1 369 ? 2.477 1.997 -5.449 1 98.38 369 ALA B C 1
ATOM 5930 O O . ALA B 1 369 ? 1.538 1.41 -5.992 1 98.38 369 ALA B O 1
ATOM 5931 N N . SER B 1 370 ? 2.275 3.07 -4.727 1 97.88 370 SER B N 1
ATOM 5932 C CA . SER B 1 370 ? 1.013 3.793 -4.625 1 97.88 370 SER B CA 1
ATOM 5933 C C . SER B 1 370 ? 1.231 5.301 -4.699 1 97.88 370 SER B C 1
ATOM 5935 O O . SER B 1 370 ? 2.371 5.766 -4.766 1 97.88 370 SER B O 1
ATOM 5937 N N . ARG B 1 371 ? 0.147 6.066 -4.699 1 97.75 371 ARG B N 1
ATOM 5938 C CA . ARG B 1 371 ? 0.242 7.516 -4.816 1 97.75 371 ARG B CA 1
ATOM 5939 C C . ARG B 1 371 ? -0.306 8.203 -3.57 1 97.75 371 ARG B C 1
ATOM 5941 O O . ARG B 1 371 ? -0.849 9.305 -3.652 1 97.75 371 ARG B O 1
ATOM 5948 N N . TYR B 1 372 ? -0.265 7.512 -2.414 1 97.94 372 TYR B N 1
ATOM 5949 C CA . TYR B 1 372 ? -0.69 8.156 -1.177 1 97.94 372 TYR B CA 1
ATOM 5950 C C . TYR B 1 372 ? 0.016 9.492 -0.988 1 97.94 372 TYR B C 1
ATOM 5952 O O . TYR B 1 372 ? 1.192 9.633 -1.329 1 97.94 372 TYR B O 1
ATOM 5960 N N . ASN B 1 373 ? -0.675 10.547 -0.437 1 98.12 373 ASN B N 1
ATOM 5961 C CA . ASN B 1 373 ? -0.242 11.938 -0.342 1 98.12 373 ASN B CA 1
ATOM 5962 C C . ASN B 1 373 ? -0.031 12.555 -1.722 1 98.12 373 ASN B C 1
ATOM 5964 O O . ASN B 1 373 ? 0.626 13.586 -1.85 1 98.12 373 ASN B O 1
ATOM 5968 N N . LEU B 1 374 ? -0.545 11.836 -2.793 1 98.06 374 LEU B N 1
ATOM 5969 C CA . LEU B 1 374 ? -0.476 12.227 -4.195 1 98.06 374 LEU B CA 1
ATOM 5970 C C . LEU B 1 374 ? 0.972 12.289 -4.672 1 98.06 374 LEU B C 1
ATOM 5972 O O . LEU B 1 374 ? 1.333 13.172 -5.457 1 98.06 374 LEU B O 1
ATOM 5976 N N . HIS B 1 375 ? 1.773 11.398 -4.125 1 97.5 375 HIS B N 1
ATOM 5977 C CA . HIS B 1 375 ? 3.115 11.242 -4.672 1 97.5 375 HIS B CA 1
ATOM 5978 C C . HIS B 1 375 ? 3.066 10.781 -6.125 1 97.5 375 HIS B C 1
ATOM 5980 O O . HIS B 1 375 ? 2.141 10.07 -6.527 1 97.5 375 HIS B O 1
ATOM 5986 N N . ASP B 1 376 ? 4.035 11.219 -6.871 1 97.12 376 ASP B N 1
ATOM 5987 C CA . ASP B 1 376 ? 4.188 10.641 -8.203 1 97.12 376 ASP B CA 1
ATOM 5988 C C . ASP B 1 376 ? 4.699 9.203 -8.133 1 97.12 376 ASP B C 1
ATOM 5990 O O . ASP B 1 376 ? 5.398 8.836 -7.184 1 97.12 376 ASP B O 1
ATOM 5994 N N . LEU B 1 377 ? 4.32 8.406 -9.055 1 97.31 377 LEU B N 1
ATOM 5995 C CA . LEU B 1 377 ? 4.996 7.121 -9.172 1 97.31 377 LEU B CA 1
ATOM 5996 C C . LEU B 1 377 ? 6.457 7.309 -9.555 1 97.31 377 LEU B C 1
ATOM 5998 O O . LEU B 1 377 ? 6.789 8.195 -10.344 1 97.31 377 LEU B O 1
ATOM 6002 N N . PRO B 1 378 ? 7.305 6.496 -9.023 1 97 378 PRO B N 1
ATOM 6003 C CA . PRO B 1 378 ? 8.727 6.656 -9.344 1 97 378 PRO B CA 1
ATOM 6004 C C . PRO B 1 378 ? 9.055 6.316 -10.797 1 97 378 PRO B C 1
ATOM 6006 O O . PRO B 1 378 ? 8.406 5.449 -11.391 1 97 378 PRO B O 1
ATOM 6009 N N . GLY B 1 379 ? 10.055 7 -11.32 1 97.12 379 GLY B N 1
ATOM 6010 C CA . GLY B 1 379 ? 10.555 6.664 -12.641 1 97.12 379 GLY B CA 1
ATOM 6011 C C . GLY B 1 379 ? 11.445 5.438 -12.641 1 97.12 379 GLY B C 1
ATOM 6012 O O . GLY B 1 379 ? 11.703 4.844 -11.594 1 97.12 379 GLY B O 1
ATOM 6013 N N . ALA B 1 380 ? 11.859 5.031 -13.844 1 98.31 380 ALA B N 1
ATOM 6014 C CA . ALA B 1 380 ? 12.781 3.918 -14.039 1 98.31 380 ALA B CA 1
ATOM 6015 C C . ALA B 1 380 ? 13.945 4.324 -14.938 1 98.31 380 ALA B C 1
ATOM 6017 O O . ALA B 1 380 ? 13.758 5.047 -15.922 1 98.31 380 ALA B O 1
ATOM 6018 N N . VAL B 1 381 ? 15.102 3.979 -14.531 1 98.38 381 VAL B N 1
ATOM 6019 C CA . VAL B 1 381 ? 16.312 4.148 -15.328 1 98.38 381 VAL B CA 1
ATOM 6020 C C . VAL B 1 381 ? 16.969 2.789 -15.57 1 98.38 381 VAL B C 1
ATOM 6022 O O . VAL B 1 381 ? 17.094 1.983 -14.648 1 98.38 381 VAL B O 1
ATOM 6025 N N . TYR B 1 382 ? 17.344 2.514 -16.797 1 98.5 382 TYR B N 1
ATOM 6026 C CA . TYR B 1 382 ? 17.906 1.229 -17.188 1 98.5 382 TYR B CA 1
ATOM 6027 C C . TYR B 1 382 ? 19.375 1.366 -17.531 1 98.5 382 TYR B C 1
ATOM 6029 O O . TYR B 1 382 ? 19.766 2.281 -18.266 1 98.5 382 TYR B O 1
ATOM 6037 N N . SER B 1 383 ? 20.141 0.487 -17.016 1 97.81 383 SER B N 1
ATOM 6038 C CA . SER B 1 383 ? 21.594 0.58 -17.188 1 97.81 383 SER B CA 1
ATOM 6039 C C . SER B 1 383 ? 21.969 0.576 -18.672 1 97.81 383 SER B C 1
ATOM 6041 O O . SER B 1 383 ? 22.969 1.186 -19.062 1 97.81 383 SER B O 1
ATOM 6043 N N . ASP B 1 384 ? 21.203 -0.042 -19.516 1 96.88 384 ASP B N 1
ATOM 6044 C CA . ASP B 1 384 ? 21.562 -0.159 -20.922 1 96.88 384 ASP B CA 1
ATOM 6045 C C . ASP B 1 384 ? 21.062 1.053 -21.719 1 96.88 384 ASP B C 1
ATOM 6047 O O . ASP B 1 384 ? 21.281 1.14 -22.922 1 96.88 384 ASP B O 1
ATOM 6051 N N . GLU B 1 385 ? 20.453 1.985 -21.047 1 94.5 385 GLU B N 1
ATOM 6052 C CA . GLU B 1 385 ? 20.016 3.211 -21.703 1 94.5 385 GLU B CA 1
ATOM 6053 C C . GLU B 1 385 ? 20.797 4.422 -21.203 1 94.5 385 GLU B C 1
ATOM 6055 O O . GLU B 1 385 ? 20.609 5.535 -21.703 1 94.5 385 GLU B O 1
ATOM 6060 N N . ILE B 1 386 ? 21.562 4.164 -20.219 1 90.38 386 ILE B N 1
ATOM 6061 C CA . ILE B 1 386 ? 22.375 5.246 -19.688 1 90.38 386 ILE B CA 1
ATOM 6062 C C . ILE B 1 386 ? 23.547 5.52 -20.641 1 90.38 386 ILE B C 1
ATOM 6064 O O . ILE B 1 386 ? 24.266 4.598 -21.031 1 90.38 386 ILE B O 1
ATOM 6068 N N . LYS B 1 387 ? 23.75 6.797 -21.203 1 76.25 387 LYS B N 1
ATOM 6069 C CA . LYS B 1 387 ? 24.844 7.199 -22.078 1 76.25 387 LYS B CA 1
ATOM 6070 C C . LYS B 1 387 ? 26.047 7.66 -21.281 1 76.25 387 LYS B C 1
ATOM 6072 O O . LYS B 1 387 ? 25.906 8.188 -20.172 1 76.25 387 LYS B O 1
#

Foldseek 3Di:
DVCLVCVVLCLVDDDWFKEFAVVLLLVQLCVLLVLCVVPQAAEAAACLFDLPLVSLLSNVVSPHAHEAAALVVVVSNVVSPHQQQRYEYHHLDYDPVSLLVNLVSLHVAYADADPVSLVSNLVSLVVVVAQHEYEFEEQLCDDCPDDPVWFQNHPPHSGTDYLVVCVVCVVVNVPRDRYDHAEYEYDGGAQDDDLVVLLVLLVSVQVSLVVVVVSVDHHQAYESEEHHHADQPCRVVPVAGDSNSNVVSNVVRHDNPPHHYYYHDHLRSFQFRMKTKWFFADWDADPVGAIETEIADWCLQPVCCLPPVDAHAKEFSPDDPPADKDWHWYAYDAPDPSGTRGRTHIYGDDDGGIMMITGRCGTPGLSVHHQHVHNDRHHYDYPVPRD/DVCLVCVVLCLVDDDWFKEFAVVLLLVQLCVLLVLCVVPQAAEAAACLFDLPLVSLLSNVVSPHAHEAAALVVVVSNVVSPHQQQRYEYHHLDYDPVSLLVNLVSLHVAYADADPVSLVSNLVSLVVVVAQHEYEFEEQLCDDPPDDPVWFQNHPPHSGTDYLVVCVVCVVVNVPRDRYDHAEYEYDGGAQDDDLVVLLVLLVSVQVSLVVVVVSVDHHQEYESEEHHHADQPCRVVPVAGDSNSNVVSNVVRHDNPPHHYYYHDHLRSWQFRMKTKWFFADWDADPVGAIETEIADWCLQPVCCLPPVDAHAKEFSADDPPADKDWHWYAYDAPDPSGTRGRTHIYGDDDGGIMMITGRCGTPGLSVHHQHVHNDHHHYDYPVPRD

pLDDT: mean 93.44, std 10.25, range [41.59, 98.94]